Protein AF-G0PBF6-F1 (afdb_monomer)

Solvent-accessible surface area (backbone atoms only — not comparable to full-atom values): 33202 Å² total; per-residue (Å²): 138,83,75,81,73,72,68,68,75,73,66,78,78,71,84,80,64,86,77,74,73,79,77,75,92,76,68,86,73,71,48,62,44,61,48,25,32,75,70,69,70,41,63,55,65,67,62,48,52,53,54,48,34,70,69,41,54,90,62,67,43,71,69,31,54,55,38,47,74,75,32,61,35,62,57,67,53,64,67,42,90,92,41,87,61,39,53,36,15,66,39,56,59,31,34,56,43,24,43,21,18,48,70,45,54,62,88,73,41,62,61,55,65,92,46,17,40,62,44,40,39,51,34,35,58,10,40,18,57,45,58,64,45,44,28,59,70,27,78,76,66,94,32,70,88,43,54,14,64,61,29,48,75,64,70,61,42,86,38,60,29,46,61,75,26,35,55,74,58,45,62,79,90,41,56,62,59,55,36,45,53,52,34,54,53,47,34,52,49,40,23,54,46,14,74,78,48,51,34,65,62,41,47,63,45,54,64,72,38,75,61,87,68,68,91,40,59,58,46,63,51,60,58,42,81,80,65,78,66,74,75,69,42,57,42,98,81,36,60,38,80,44,69,61,68,42,89,80,36,54,62,61,50,51,52,50,50,48,50,44,51,50,51,50,51,51,52,52,50,52,52,54,52,50,52,51,51,53,51,52,50,51,53,52,53,52,53,56,57,63,71,66,64,81,84,77,86,76,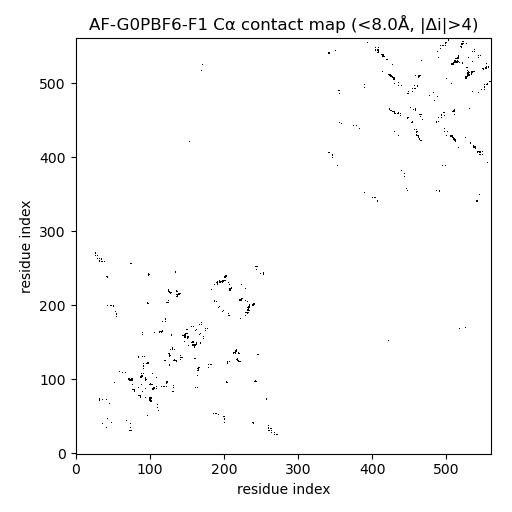91,80,86,87,80,91,81,85,85,82,91,81,91,84,81,86,81,83,88,81,79,89,79,88,79,90,75,90,77,85,75,86,76,78,84,74,81,76,74,72,77,70,85,58,53,69,69,60,49,51,52,53,58,72,60,47,73,79,66,51,68,64,60,51,46,64,62,51,74,74,54,86,87,64,81,59,64,66,56,50,30,54,49,53,53,51,52,46,51,51,40,50,51,51,60,68,67,51,56,72,65,61,52,50,53,32,45,60,53,42,68,40,79,82,36,57,50,95,69,88,76,84,86,69,72,90,50,56,75,29,70,55,53,57,68,63,40,52,51,46,54,58,60,48,58,77,59,90,60,60,53,38,38,72,50,47,32,48,53,37,28,55,57,18,74,41,64,69,63,54,66,73,71,64,50,63,92,72,66,48,92,82,80,54,82,63,62,48,48,56,47,33,42,44,52,50,51,48,63,66,42,62,65,68,34,95,61,94,49,30,14,21,48,22,70,56,26,74,66,42,56,67,66,52,80,59,76,55,40,63,40,58,31,71,72,18,54,67,24,30,37,78,86,39,33,65,45,33,49,52,40,34,48,47,32,40,45,57,44,54,66,72,116

Mean predicted aligned error: 17.01 Å

Foldseek 3Di:
DDDPPVVVPPPVVPPPDDDPDPQPPDDPLQALVNLCCVVVADPDQVLVLVLLCLLVVLLDDPLLSVLSVVWFHLAAFDADPVDQCQQAELQLRCFALQTGTGRDYLVSDSRDQLCRLLRVLQRAQFAAQQRRARALAAADDPRPVPFEPVCVLQVLPRHRGHVSSLCSLPRPPCSQVVSLVSLVVSLQSQQVSQVVPNRQADGQRNHFAQDDDPDHHHHHGDHPVPPPRDDGGHDPNHDHNGLDDRPPCPVVNVVSSVVSVVVSVVVVVVVSVVVVVVVVVVVVVVVVVVVPDDPDDDDDDDDDDDDDDDDDDDDDDDDDDDDDDPPDDPDDDPPPPPPALADPVLVVLLVQLFLLPVLVVLVVVQVVDPDDPRLVVLLVVSLVSNLVSLVCLLVPDVVSLVRLCVSQSDPVQFAPDDDSDWDSADKDWQDLVLLVVLSSVCSPDNCLLQLVNLQVLCCNLAVHGDDSVVSVDCVPVDPPPDDDLSSLLSRLSVLSSSLVSVAPDTAIEIEGLCLSSNALAPLDPPHYDYDPNNLVSGDSSSSSSRSSSSSNSSSNNRPVD

pLDDT: mean 75.5, std 18.82, range [31.27, 97.0]

Structure (mmCIF, N/CA/C/O backbone):
data_AF-G0PBF6-F1
#
_entry.id   AF-G0PBF6-F1
#
loop_
_atom_site.group_PDB
_atom_site.id
_atom_site.type_symbol
_atom_site.label_atom_id
_atom_site.label_alt_id
_atom_site.label_comp_id
_atom_site.label_asym_id
_atom_site.label_entity_id
_atom_site.label_seq_id
_atom_site.pdbx_PDB_ins_code
_atom_site.Cartn_x
_atom_site.Cartn_y
_atom_site.Cartn_z
_atom_site.occupancy
_atom_site.B_iso_or_equiv
_atom_site.auth_seq_id
_atom_site.auth_comp_id
_atom_site.auth_asym_id
_atom_site.auth_atom_id
_atom_site.pdbx_PDB_model_num
ATOM 1 N N . MET A 1 1 ? -41.186 45.401 20.211 1.00 37.28 1 MET A N 1
ATOM 2 C CA . MET A 1 1 ? -40.945 45.994 21.545 1.00 37.28 1 MET A CA 1
ATOM 3 C C . MET A 1 1 ? -41.400 44.988 22.593 1.00 37.28 1 MET A C 1
ATOM 5 O O . MET A 1 1 ? -42.587 44.706 22.655 1.00 37.28 1 MET A O 1
ATOM 9 N N . PHE A 1 2 ? -40.472 44.363 23.322 1.00 33.88 2 PHE A N 1
ATOM 10 C CA . PHE A 1 2 ? -40.780 43.302 24.291 1.00 33.88 2 PHE A CA 1
ATOM 11 C C . PHE A 1 2 ? -40.851 43.859 25.720 1.00 33.88 2 PHE A C 1
ATOM 13 O O . PHE A 1 2 ? -39.980 44.611 26.148 1.00 33.88 2 PHE A O 1
ATOM 20 N N . ASN A 1 3 ? -41.920 43.485 26.428 1.00 33.62 3 ASN A N 1
ATOM 21 C CA . ASN A 1 3 ? -42.313 43.959 27.755 1.00 33.62 3 ASN A CA 1
ATOM 22 C C . ASN A 1 3 ? -41.293 43.533 28.850 1.00 33.62 3 ASN A C 1
ATOM 24 O O . ASN A 1 3 ? -41.065 42.329 29.014 1.00 33.62 3 ASN A O 1
ATOM 28 N N . PRO A 1 4 ? -40.702 44.461 29.636 1.00 37.84 4 PRO A N 1
ATOM 29 C CA . PRO A 1 4 ? -39.661 44.145 30.624 1.00 37.84 4 PRO A CA 1
ATOM 30 C C . PRO A 1 4 ? -40.154 43.416 31.888 1.00 37.84 4 PRO A C 1
ATOM 32 O O . PRO A 1 4 ? -39.341 43.031 32.730 1.00 37.84 4 PRO A O 1
ATOM 35 N N . LEU A 1 5 ? -41.462 43.195 32.054 1.00 37.16 5 LEU A N 1
ATOM 36 C CA . LEU A 1 5 ? -42.021 42.623 33.288 1.00 37.16 5 LEU A CA 1
ATOM 37 C C . LEU A 1 5 ? -42.025 41.084 33.341 1.00 37.16 5 LEU A C 1
ATOM 39 O O . LEU A 1 5 ? -42.189 40.515 34.420 1.00 37.16 5 LEU A O 1
ATOM 43 N N . ALA A 1 6 ? -41.747 40.387 32.234 1.00 38.22 6 ALA A N 1
ATOM 44 C CA . ALA A 1 6 ? -41.684 38.918 32.215 1.00 38.22 6 ALA A CA 1
ATOM 45 C C . ALA A 1 6 ? -40.355 38.336 32.750 1.00 38.22 6 ALA A C 1
ATOM 47 O O . ALA A 1 6 ? -40.300 37.165 33.121 1.00 38.22 6 ALA A O 1
ATOM 48 N N . LYS A 1 7 ? -39.290 39.146 32.876 1.00 37.62 7 LYS A N 1
ATOM 49 C CA . LYS A 1 7 ? -37.986 38.701 33.416 1.00 37.62 7 LYS 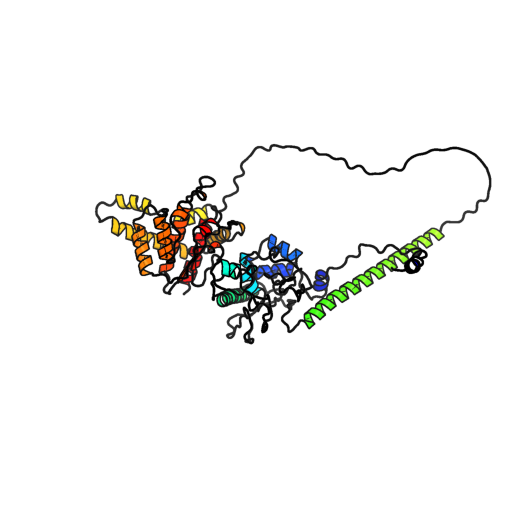A CA 1
ATOM 50 C C . LYS A 1 7 ? -37.931 38.619 34.947 1.00 37.62 7 LYS A C 1
ATOM 52 O O . LYS A 1 7 ? -37.032 37.982 35.487 1.00 37.62 7 LYS A O 1
ATOM 57 N N . LYS A 1 8 ? -38.896 39.206 35.666 1.00 35.38 8 LYS A N 1
ATOM 58 C CA . LYS A 1 8 ? -38.903 39.226 37.143 1.00 35.38 8 LYS A CA 1
ATOM 59 C C . LYS A 1 8 ? -39.587 38.025 37.808 1.00 35.38 8 LYS A C 1
ATOM 61 O O . LYS A 1 8 ? -39.501 37.899 39.023 1.00 35.38 8 LYS A O 1
ATOM 66 N N . ARG A 1 9 ? -40.199 37.101 37.053 1.00 34.19 9 ARG A N 1
ATOM 67 C CA . ARG A 1 9 ? -40.818 35.883 37.624 1.00 34.19 9 ARG A CA 1
ATOM 68 C C . ARG A 1 9 ? -39.949 34.619 37.601 1.00 34.19 9 ARG A C 1
ATOM 70 O O . ARG A 1 9 ? -40.358 33.628 38.192 1.00 34.19 9 ARG A O 1
ATOM 77 N N . PHE A 1 10 ? -38.741 34.658 37.034 1.00 33.84 10 PHE A N 1
ATOM 78 C CA . PHE A 1 10 ? -37.816 33.508 37.055 1.00 33.84 10 PHE A CA 1
ATOM 79 C C . PHE A 1 10 ? -36.598 33.659 37.981 1.00 33.84 10 PHE A C 1
ATOM 81 O O . PHE A 1 10 ? -35.859 32.700 38.158 1.00 33.84 10 PHE A O 1
ATOM 88 N N . ILE A 1 11 ? -36.415 34.814 38.632 1.00 36.12 11 ILE A N 1
ATOM 89 C CA . ILE A 1 11 ? -35.255 35.064 39.515 1.00 36.12 11 ILE A CA 1
ATOM 90 C C . ILE A 1 11 ? -35.599 34.882 41.012 1.00 36.12 11 ILE A C 1
ATOM 92 O O . ILE A 1 11 ? -34.710 34.808 41.849 1.00 36.12 11 ILE A O 1
ATOM 96 N N . VAL A 1 12 ? -36.875 34.694 41.375 1.00 32.66 12 VAL A N 1
ATOM 97 C CA . VAL A 1 12 ? -37.309 34.614 42.792 1.00 32.66 12 VAL A CA 1
ATOM 98 C C . VAL A 1 12 ? -37.513 33.169 43.296 1.00 32.66 12 VAL A C 1
ATOM 100 O O . VAL A 1 12 ? -37.948 32.958 44.419 1.00 32.66 12 VAL A O 1
ATOM 103 N N . LYS A 1 13 ? -37.150 32.140 42.514 1.00 36.41 13 LYS A N 1
ATOM 104 C CA . LYS A 1 13 ? -37.121 30.737 42.994 1.00 36.41 13 LYS A CA 1
ATOM 105 C C . LYS A 1 13 ? -35.715 30.161 43.218 1.00 36.41 13 LYS A C 1
ATOM 107 O O . LYS A 1 13 ? -35.603 28.983 43.531 1.00 36.41 13 LYS A O 1
ATOM 112 N N . ALA A 1 14 ? -34.657 30.968 43.104 1.00 39.09 14 ALA A N 1
ATOM 113 C CA . ALA A 1 14 ? -33.274 30.507 43.292 1.00 39.09 14 ALA A CA 1
ATOM 114 C C . ALA A 1 14 ? -32.622 30.957 44.616 1.00 39.09 14 ALA A C 1
ATOM 116 O O . ALA A 1 14 ? -31.535 30.495 44.937 1.00 39.09 14 ALA A O 1
ATOM 117 N N . THR A 1 15 ? -33.267 31.819 45.408 1.00 35.09 15 THR A N 1
ATOM 118 C CA . THR A 1 15 ? -32.680 32.402 46.633 1.00 35.09 15 THR A CA 1
ATOM 119 C C . THR A 1 15 ? -33.068 31.698 47.941 1.00 35.09 15 THR A C 1
ATOM 121 O O . THR A 1 15 ? -32.639 32.132 49.001 1.00 35.09 15 THR A O 1
ATOM 124 N N . TYR A 1 16 ? -33.824 30.594 47.884 1.00 36.56 16 TYR A N 1
ATOM 125 C CA . TYR A 1 16 ? -34.227 29.795 49.058 1.00 36.56 16 TYR A CA 1
ATOM 126 C C . TYR A 1 16 ? -33.958 28.288 48.888 1.00 36.56 16 TYR A C 1
ATOM 128 O O . TYR A 1 16 ? -34.731 27.448 49.337 1.00 36.56 16 TYR A O 1
ATOM 136 N N . ALA A 1 17 ? -32.845 27.927 48.248 1.00 38.25 17 ALA A N 1
ATOM 137 C CA . ALA A 1 17 ? -32.273 26.590 48.394 1.00 38.25 17 ALA A CA 1
ATOM 138 C C . ALA A 1 17 ? -30.999 26.699 49.249 1.00 38.25 17 ALA A C 1
ATOM 140 O O . ALA A 1 17 ? -29.913 26.839 48.684 1.00 38.25 17 ALA A O 1
ATOM 141 N N . PRO A 1 18 ? -31.095 26.700 50.593 1.00 39.84 18 PRO A N 1
ATOM 142 C CA . PRO A 1 18 ? -29.910 26.522 51.415 1.00 39.84 18 PRO A CA 1
ATOM 143 C C . PRO A 1 18 ? -29.364 25.118 51.118 1.00 39.84 18 PRO A C 1
ATOM 145 O O . PRO A 1 18 ? -30.080 24.129 51.248 1.00 39.84 18 PRO A O 1
ATOM 148 N N . ASN A 1 19 ? -28.109 25.054 50.674 1.00 41.62 19 ASN A N 1
ATOM 149 C CA . ASN A 1 19 ? -27.326 23.833 50.461 1.00 41.62 19 ASN A CA 1
ATOM 150 C C . ASN A 1 19 ? -27.762 22.936 49.286 1.00 41.62 19 ASN A C 1
ATOM 152 O O . ASN A 1 19 ? -28.081 21.763 49.469 1.00 41.62 19 ASN A O 1
ATOM 156 N N . ARG A 1 20 ? -27.650 23.414 48.037 1.00 42.66 20 ARG A N 1
ATOM 157 C CA . ARG A 1 20 ? -27.222 22.475 46.984 1.00 42.66 20 ARG A CA 1
ATOM 158 C C . ARG A 1 20 ? -25.741 22.214 47.212 1.00 42.66 20 ARG A C 1
ATOM 160 O O . ARG A 1 20 ? -24.925 23.091 46.942 1.00 42.66 20 ARG A O 1
ATOM 167 N N . ALA A 1 21 ? -25.420 21.042 47.753 1.00 47.28 21 ALA A N 1
ATOM 168 C CA . ALA A 1 21 ? -24.048 20.561 47.774 1.00 47.28 21 ALA A CA 1
ATOM 169 C C . ALA A 1 21 ? -23.462 20.679 46.351 1.00 47.28 21 ALA A C 1
ATOM 171 O O . ALA A 1 21 ? -24.171 20.353 45.389 1.00 47.28 21 ALA A O 1
ATOM 172 N N . PRO A 1 22 ? -22.230 21.192 46.188 1.00 47.81 22 PRO A N 1
ATOM 173 C CA . PRO A 1 22 ? -21.577 21.218 44.888 1.00 47.81 22 PRO A CA 1
ATOM 174 C C . PRO A 1 22 ? -21.545 19.790 44.339 1.00 47.81 22 PRO A C 1
ATOM 176 O O . PRO A 1 22 ? -21.109 18.868 45.027 1.00 47.81 22 PRO A O 1
ATOM 179 N N . ILE A 1 23 ? -22.063 19.602 43.124 1.00 49.75 23 ILE A N 1
ATOM 180 C CA . ILE A 1 23 ? -21.938 18.327 42.415 1.00 49.75 23 ILE A CA 1
ATOM 181 C C . ILE A 1 23 ? -20.432 18.116 42.205 1.00 49.75 23 ILE A C 1
ATOM 183 O O . ILE A 1 23 ? -19.801 19.003 41.626 1.00 49.75 23 ILE A O 1
ATOM 187 N N . PRO A 1 24 ? -19.831 17.014 42.683 1.00 47.81 24 PRO A N 1
ATOM 188 C CA . PRO A 1 24 ? -18.411 16.767 42.475 1.00 47.81 24 PRO A CA 1
ATOM 189 C C . PRO A 1 24 ? -18.113 16.689 40.972 1.00 47.81 24 PRO A C 1
ATOM 191 O O . PRO A 1 24 ? -18.690 15.865 40.268 1.00 47.81 24 PRO A O 1
ATOM 194 N N . GLU A 1 25 ? -17.205 17.532 40.471 1.00 54.00 25 GLU A N 1
ATOM 195 C CA . GLU A 1 25 ? -16.851 17.606 39.039 1.00 54.00 25 GLU A CA 1
ATOM 196 C C . GLU A 1 25 ? -16.085 16.370 38.519 1.00 54.00 25 GLU A C 1
ATOM 198 O O . GLU A 1 25 ? -15.857 16.251 37.320 1.00 54.00 25 GLU A O 1
ATOM 203 N N . ASN A 1 26 ? -15.728 15.417 39.389 1.00 51.97 26 ASN A N 1
ATOM 204 C CA . ASN A 1 26 ? -14.817 14.310 39.081 1.00 51.97 26 ASN A CA 1
ATOM 205 C C . ASN A 1 26 ? -15.428 12.928 39.365 1.00 51.97 26 ASN A C 1
ATOM 207 O O . ASN A 1 26 ? -14.874 12.135 40.127 1.00 51.97 26 ASN A O 1
ATOM 211 N N . LEU A 1 27 ? -16.570 12.613 38.754 1.00 54.56 27 LEU A N 1
ATOM 212 C CA . LEU A 1 27 ? -16.936 11.207 38.563 1.00 54.56 27 LEU A CA 1
ATOM 213 C C . LEU A 1 27 ? -16.089 10.649 37.407 1.00 54.56 27 LEU A C 1
ATOM 215 O O . LEU A 1 27 ? -16.041 11.290 36.356 1.00 54.56 27 LEU A O 1
ATOM 219 N N . PRO A 1 28 ? -15.418 9.490 37.550 1.00 55.72 28 PRO A N 1
ATOM 220 C CA . PRO A 1 28 ? -14.755 8.849 36.423 1.00 55.72 28 PRO A CA 1
ATOM 221 C C . PRO A 1 28 ? -15.828 8.419 35.418 1.00 55.72 28 PRO A C 1
ATOM 223 O O . PRO A 1 28 ? -16.494 7.398 35.586 1.00 55.72 28 PRO A O 1
ATOM 226 N N . ILE A 1 29 ? -16.044 9.241 34.392 1.00 65.00 29 ILE A N 1
ATOM 227 C CA . ILE A 1 29 ? -16.917 8.901 33.273 1.00 65.00 29 ILE A CA 1
ATOM 228 C C . ILE A 1 29 ? -16.178 7.823 32.485 1.00 65.00 29 ILE A C 1
ATOM 230 O O . ILE A 1 29 ? -15.225 8.130 31.769 1.00 65.00 29 ILE A O 1
ATOM 234 N N . LEU A 1 30 ? -16.603 6.566 32.644 1.00 72.06 30 LEU A N 1
ATOM 235 C CA . LEU A 1 30 ? -16.128 5.470 31.801 1.00 72.06 30 LEU A CA 1
ATOM 236 C C . LEU A 1 30 ? -16.321 5.869 30.340 1.00 72.06 30 LEU A C 1
ATOM 238 O O . LEU A 1 30 ? -17.414 6.272 29.923 1.00 72.06 30 LEU A O 1
ATOM 242 N N . THR A 1 31 ? -15.251 5.780 29.563 1.00 87.94 31 THR A N 1
ATOM 243 C CA . THR A 1 31 ? -15.318 6.092 28.142 1.00 87.94 31 THR A CA 1
ATOM 244 C C . THR A 1 31 ? -16.175 5.042 27.423 1.00 87.94 31 THR A C 1
ATOM 246 O O . THR A 1 31 ? -16.251 3.886 27.852 1.00 87.94 31 THR A O 1
ATOM 249 N N . PRO A 1 32 ? -16.810 5.390 26.287 1.00 89.88 32 PRO A N 1
ATOM 250 C CA . PRO A 1 32 ? -17.573 4.421 25.501 1.00 89.88 32 PRO A CA 1
ATOM 251 C C . PRO A 1 32 ? -16.789 3.167 25.110 1.00 89.88 32 PRO A C 1
ATOM 253 O O . PRO A 1 32 ? -17.377 2.093 25.007 1.00 89.88 32 PRO A O 1
ATOM 256 N N . VAL A 1 33 ? -15.474 3.295 24.915 1.00 90.94 33 VAL A N 1
ATOM 257 C CA . VAL A 1 33 ? -14.588 2.178 24.573 1.00 90.94 33 VAL A CA 1
ATOM 258 C C . VAL A 1 33 ? -14.428 1.227 25.750 1.00 90.94 33 VAL A C 1
ATOM 260 O O . VAL A 1 33 ? -14.698 0.043 25.585 1.00 90.94 33 VAL A O 1
ATOM 263 N N . GLU A 1 34 ? -14.062 1.734 26.929 1.00 90.62 34 GLU A N 1
ATOM 264 C CA . GLU A 1 34 ? -13.907 0.917 28.143 1.00 90.62 34 GLU A CA 1
ATOM 265 C C . GLU A 1 34 ? -15.198 0.156 28.457 1.00 90.62 34 GLU A C 1
ATOM 267 O O . GLU A 1 34 ? -15.171 -1.051 28.687 1.00 90.62 34 GLU A O 1
ATOM 272 N N . MET A 1 35 ? -16.345 0.835 28.351 1.00 90.75 35 MET A N 1
ATOM 273 C CA . MET A 1 35 ? -17.646 0.199 28.549 1.00 90.75 35 MET A CA 1
ATOM 274 C C . MET A 1 35 ? -17.921 -0.906 27.521 1.00 90.75 35 MET A C 1
ATOM 276 O O . MET A 1 35 ? -18.446 -1.968 27.851 1.00 90.75 35 MET A O 1
ATOM 280 N N . ALA A 1 36 ? -17.600 -0.671 26.250 1.00 89.81 36 ALA A N 1
ATOM 281 C CA . ALA A 1 36 ? -17.835 -1.656 25.204 1.00 89.81 36 ALA A CA 1
ATOM 282 C C . ALA A 1 36 ? -16.930 -2.891 25.349 1.00 89.81 36 ALA A C 1
ATOM 284 O O . ALA A 1 36 ? -17.379 -3.996 25.039 1.00 89.81 36 ALA A O 1
ATOM 285 N N . VAL A 1 37 ? -15.699 -2.720 25.839 1.00 90.25 37 VAL A N 1
ATOM 286 C CA . VAL A 1 37 ? -14.796 -3.829 26.181 1.00 90.25 37 VAL A CA 1
ATOM 287 C C . VAL A 1 37 ? -15.357 -4.631 27.354 1.00 90.25 37 VAL A C 1
ATOM 289 O O . VAL A 1 37 ? -15.513 -5.844 27.244 1.00 90.25 37 VAL A O 1
ATOM 292 N N . GLU A 1 38 ? -15.778 -3.961 28.429 1.00 89.31 38 GLU A N 1
ATOM 293 C CA . GLU A 1 38 ? -16.347 -4.621 29.612 1.00 89.31 38 GLU A CA 1
ATOM 294 C C . GLU A 1 38 ? -17.628 -5.413 29.295 1.00 89.31 38 GLU A C 1
ATOM 296 O O . GLU A 1 38 ? -17.866 -6.493 29.833 1.00 89.31 38 GLU A O 1
ATOM 301 N N . LEU A 1 39 ? -18.449 -4.911 28.368 1.00 87.88 39 LEU A N 1
ATOM 302 C CA . LEU A 1 39 ? -19.652 -5.596 27.891 1.00 87.88 39 LEU A CA 1
ATOM 303 C C . LEU A 1 39 ? -19.366 -6.753 26.912 1.00 87.88 39 LEU A C 1
ATOM 305 O O . LEU A 1 39 ? -20.321 -7.375 26.433 1.00 87.88 39 LEU A O 1
ATOM 309 N N . GLY A 1 40 ? -18.099 -7.016 26.570 1.00 85.88 40 GLY A N 1
ATOM 310 C CA . GLY A 1 40 ? -17.697 -8.019 25.578 1.00 85.88 40 GLY A CA 1
ATOM 311 C C . GLY A 1 40 ? -18.136 -7.677 24.149 1.00 85.88 40 GLY A C 1
ATOM 312 O O . GLY A 1 40 ? -18.320 -8.564 23.316 1.00 85.88 40 GLY A O 1
ATOM 313 N N . LEU A 1 41 ? -18.381 -6.394 23.862 1.00 84.31 41 LEU A N 1
ATOM 314 C CA . LEU A 1 41 ? -18.789 -5.906 22.539 1.00 84.31 41 LEU A CA 1
ATOM 315 C C . LEU A 1 41 ? -17.575 -5.567 21.667 1.00 84.31 41 LEU A C 1
ATOM 317 O O . LEU A 1 41 ? -17.639 -5.695 20.441 1.00 84.31 41 LEU A O 1
ATOM 321 N N . LEU A 1 42 ? -16.482 -5.144 22.303 1.00 87.56 42 LEU A N 1
ATOM 322 C CA . LEU A 1 42 ? -15.181 -4.909 21.690 1.00 87.56 42 LEU A CA 1
ATOM 323 C C . LEU A 1 42 ? -14.112 -5.790 22.353 1.00 87.56 42 LEU A C 1
ATOM 325 O O . LEU A 1 42 ? -14.207 -6.055 23.547 1.00 87.56 42 LEU A O 1
ATOM 329 N N . PRO A 1 43 ? -13.084 -6.225 21.609 1.00 90.88 43 PRO A N 1
ATOM 330 C CA . PRO A 1 43 ? -11.891 -6.816 22.194 1.00 90.88 43 PRO A CA 1
ATOM 331 C C . PRO A 1 43 ? -11.093 -5.772 22.977 1.00 90.88 43 PRO A C 1
ATOM 333 O O . PRO A 1 43 ? -11.171 -4.574 22.695 1.00 90.88 43 PRO A O 1
ATOM 336 N N . GLU A 1 44 ? -10.236 -6.256 23.873 1.00 92.50 44 GLU A N 1
ATOM 337 C CA . GLU A 1 44 ? -9.176 -5.453 24.481 1.00 92.50 44 GLU A CA 1
ATOM 338 C C . GLU A 1 44 ? -8.350 -4.720 23.416 1.00 92.50 44 GLU A C 1
ATOM 340 O O . GLU A 1 44 ? -7.949 -5.309 22.405 1.00 92.50 44 GLU A O 1
ATOM 345 N N . ILE A 1 45 ? -8.079 -3.431 23.645 1.00 92.69 45 ILE A N 1
ATOM 346 C CA . ILE A 1 45 ? -7.509 -2.537 22.624 1.00 92.69 45 ILE A CA 1
ATOM 347 C C . ILE A 1 45 ? -6.130 -3.021 22.174 1.00 92.69 45 ILE A C 1
ATOM 349 O O . ILE A 1 45 ? -5.879 -3.114 20.974 1.00 92.69 45 ILE A O 1
ATOM 353 N N . GLU A 1 46 ? -5.243 -3.364 23.110 1.00 95.00 46 GLU A N 1
ATOM 354 C CA . GLU A 1 46 ? -3.895 -3.829 22.760 1.00 95.00 46 GLU A CA 1
ATOM 355 C C . GLU A 1 46 ? -3.941 -5.171 22.021 1.00 95.00 46 GLU A C 1
ATOM 357 O O . GLU A 1 46 ? -3.261 -5.334 21.007 1.00 95.00 46 GLU A O 1
ATOM 362 N N . THR A 1 47 ? -4.827 -6.085 22.433 1.00 94.75 47 THR A N 1
ATOM 363 C CA . THR A 1 47 ? -5.057 -7.351 21.719 1.00 94.75 47 THR A CA 1
ATOM 364 C C . THR A 1 47 ? -5.518 -7.089 20.287 1.00 94.75 47 THR A C 1
ATOM 366 O O . THR A 1 47 ? -4.988 -7.673 19.344 1.00 94.75 47 THR A O 1
ATOM 369 N N . TYR A 1 48 ? -6.462 -6.169 20.093 1.00 94.50 48 TYR A N 1
ATOM 370 C CA . TYR A 1 48 ? -6.917 -5.766 18.767 1.00 94.50 48 TYR A CA 1
ATOM 371 C C . TYR A 1 48 ? -5.790 -5.155 17.921 1.00 94.50 48 TYR A C 1
ATOM 373 O O . TYR A 1 48 ? -5.632 -5.524 16.757 1.00 94.50 48 TYR A O 1
ATOM 381 N N . ILE A 1 49 ? -4.981 -4.259 18.488 1.00 95.88 49 ILE A N 1
ATOM 382 C CA . ILE A 1 49 ? -3.857 -3.627 17.784 1.00 95.88 49 ILE A CA 1
ATOM 383 C C . ILE A 1 49 ? -2.820 -4.676 17.352 1.00 95.88 49 ILE A C 1
ATOM 385 O O . ILE A 1 49 ? -2.350 -4.650 16.213 1.00 95.88 49 ILE A O 1
ATOM 389 N N . GLU A 1 50 ? -2.487 -5.631 18.221 1.00 96.19 50 GLU A N 1
ATOM 390 C CA . GLU A 1 50 ? -1.596 -6.749 17.888 1.00 96.19 50 GLU A CA 1
ATOM 391 C C . GLU A 1 50 ? -2.150 -7.610 16.745 1.00 96.19 50 GLU A C 1
ATOM 393 O O . GLU A 1 50 ? -1.421 -7.972 15.819 1.00 96.19 50 GLU A O 1
ATOM 398 N N . GLU A 1 51 ? -3.445 -7.919 16.774 1.00 95.31 51 GLU A N 1
ATOM 399 C CA . GLU A 1 51 ? -4.132 -8.701 15.741 1.00 95.31 51 GLU A CA 1
ATOM 400 C C . GLU A 1 51 ? -4.191 -7.950 14.395 1.00 95.31 51 GLU A C 1
ATOM 402 O O . GLU A 1 51 ? -4.024 -8.564 13.333 1.00 95.31 51 GLU A O 1
ATOM 407 N N . VAL A 1 52 ? -4.346 -6.619 14.421 1.00 95.00 52 VAL A N 1
ATOM 408 C CA . VAL A 1 52 ? -4.256 -5.747 13.237 1.00 95.00 52 VAL A CA 1
ATOM 409 C C . VAL A 1 52 ? -2.868 -5.809 12.612 1.00 95.00 52 VAL A C 1
ATOM 411 O O . VAL A 1 52 ? -2.767 -6.056 11.411 1.00 95.00 52 VAL A O 1
ATOM 414 N N . PHE A 1 53 ? -1.797 -5.623 13.387 1.00 95.88 53 PHE A N 1
ATOM 415 C CA . PHE A 1 53 ? -0.435 -5.644 12.837 1.00 95.88 53 PHE A CA 1
ATOM 416 C C . PHE A 1 53 ? 0.024 -7.050 12.450 1.00 95.88 53 PHE A C 1
ATOM 418 O O . PHE A 1 53 ? 0.728 -7.210 11.456 1.00 95.88 53 PHE A O 1
ATOM 425 N N . THR A 1 54 ? -0.491 -8.088 13.114 1.00 95.12 54 THR A N 1
ATOM 426 C CA . THR A 1 54 ? -0.312 -9.477 12.665 1.00 95.12 54 THR A CA 1
ATOM 427 C C . THR A 1 54 ? -0.863 -9.665 11.247 1.00 95.12 54 THR A C 1
ATOM 429 O O . THR A 1 54 ? -0.247 -10.332 10.417 1.00 95.12 54 THR A O 1
ATOM 432 N N . ARG A 1 55 ? -2.009 -9.053 10.924 1.00 92.50 55 ARG A N 1
ATOM 433 C CA . ARG A 1 55 ? -2.642 -9.137 9.596 1.00 92.50 55 ARG A CA 1
ATOM 434 C C . ARG A 1 55 ? -2.010 -8.194 8.583 1.00 92.50 55 ARG A C 1
ATOM 436 O O . ARG A 1 55 ? -1.771 -8.599 7.444 1.00 92.50 55 ARG A O 1
ATOM 443 N N . ALA A 1 56 ? -1.705 -6.974 8.990 1.00 93.69 56 ALA A N 1
ATOM 444 C CA . ALA A 1 56 ? -1.186 -5.915 8.141 1.00 93.69 56 ALA A CA 1
ATOM 445 C C . ALA A 1 56 ? 0.171 -5.406 8.662 1.00 93.69 56 ALA A C 1
ATOM 447 O O . ALA A 1 56 ? 0.275 -4.240 9.043 1.00 93.69 56 ALA A O 1
ATOM 448 N N . PRO A 1 57 ? 1.234 -6.237 8.636 1.00 91.06 57 PRO A N 1
ATOM 449 C CA . PRO A 1 57 ? 2.541 -5.860 9.187 1.00 91.06 57 PRO A CA 1
ATOM 450 C C . PRO A 1 57 ? 3.177 -4.693 8.432 1.00 91.06 57 PRO A C 1
ATOM 452 O O . PRO A 1 57 ? 4.001 -3.968 8.966 1.00 91.06 57 PRO A O 1
ATOM 455 N N . TYR A 1 58 ? 2.754 -4.457 7.190 1.00 85.06 58 TYR A N 1
ATOM 456 C CA . TYR A 1 58 ? 3.194 -3.302 6.419 1.00 85.06 58 TYR A CA 1
ATOM 457 C C . TYR A 1 58 ? 2.773 -1.965 7.056 1.00 85.06 58 TYR A C 1
ATOM 459 O O . TYR A 1 58 ? 3.380 -0.946 6.764 1.00 85.06 58 TYR A O 1
ATOM 467 N N . LEU A 1 59 ? 1.757 -1.949 7.926 1.00 90.62 59 LEU A N 1
ATOM 468 C CA . LEU A 1 59 ? 1.348 -0.759 8.678 1.00 90.62 59 LEU A CA 1
ATOM 469 C C . LEU A 1 59 ? 2.134 -0.571 9.979 1.00 90.62 59 LEU A C 1
ATOM 471 O O . LEU A 1 59 ? 1.948 0.449 10.638 1.00 90.62 59 LEU A O 1
ATOM 475 N N . GLU A 1 60 ? 2.946 -1.545 10.389 1.00 91.81 60 GLU A N 1
ATOM 476 C CA . GLU A 1 60 ? 3.568 -1.537 11.706 1.00 91.81 60 GLU A CA 1
ATOM 477 C C . GLU A 1 60 ? 4.674 -0.481 11.793 1.00 91.81 60 GLU A C 1
ATOM 479 O O . GLU A 1 60 ? 5.727 -0.578 11.168 1.00 91.81 60 GLU A O 1
ATOM 484 N N . ASN A 1 61 ? 4.392 0.564 12.566 1.00 88.19 61 ASN A N 1
ATOM 485 C CA . ASN A 1 61 ? 5.339 1.570 13.026 1.00 88.19 61 ASN A CA 1
ATOM 486 C C . ASN A 1 61 ? 4.763 2.258 14.273 1.00 88.19 61 ASN A C 1
ATOM 488 O O . ASN A 1 61 ? 3.547 2.235 14.501 1.00 88.19 61 ASN A O 1
ATOM 492 N N . ASP A 1 62 ? 5.631 2.899 15.054 1.00 89.81 62 ASP A N 1
ATOM 493 C CA . ASP A 1 62 ? 5.256 3.523 16.328 1.00 89.81 62 ASP A CA 1
ATOM 494 C C . ASP A 1 62 ? 4.176 4.593 16.159 1.00 89.81 62 ASP A C 1
ATOM 496 O O . ASP A 1 62 ? 3.223 4.646 16.935 1.00 89.81 62 ASP A O 1
ATOM 500 N N . GLN A 1 63 ? 4.259 5.391 15.090 1.00 88.75 63 GLN A N 1
ATOM 501 C CA . GLN A 1 63 ? 3.280 6.436 14.799 1.00 88.75 63 GLN A CA 1
ATOM 502 C C . GLN A 1 63 ? 1.879 5.857 14.561 1.00 88.75 63 GLN A C 1
ATOM 504 O O . GLN A 1 63 ? 0.896 6.372 15.086 1.00 88.75 63 GLN A O 1
ATOM 509 N N . THR A 1 64 ? 1.773 4.778 13.787 1.00 92.50 64 THR A N 1
ATOM 510 C CA . THR A 1 64 ? 0.497 4.136 13.443 1.00 92.50 64 THR A CA 1
ATOM 511 C C . THR A 1 64 ? -0.097 3.422 14.651 1.00 92.50 64 THR A C 1
ATOM 513 O O . THR A 1 64 ? -1.305 3.489 14.884 1.00 92.50 64 THR A O 1
ATOM 516 N N . ARG A 1 65 ? 0.755 2.774 15.451 1.00 94.56 65 ARG A N 1
ATOM 517 C CA . ARG A 1 65 ? 0.365 2.109 16.697 1.00 94.56 65 ARG A CA 1
ATOM 518 C C . ARG A 1 65 ? -0.188 3.113 17.705 1.00 94.56 65 ARG A C 1
ATOM 520 O O . ARG A 1 65 ? -1.287 2.926 18.220 1.00 94.56 65 ARG A O 1
ATOM 527 N N . GLU A 1 66 ? 0.534 4.204 17.927 1.00 94.38 66 GLU A N 1
ATOM 528 C CA . GLU A 1 66 ? 0.106 5.279 18.818 1.00 94.38 66 GLU A CA 1
ATOM 529 C C . GLU A 1 66 ? -1.161 5.976 18.309 1.00 94.38 66 GLU A C 1
ATOM 531 O O . GLU A 1 66 ? -2.061 6.310 19.083 1.00 94.38 66 GLU A O 1
ATOM 536 N N . TRP A 1 67 ? -1.271 6.148 16.990 1.00 95.81 67 TRP A N 1
ATOM 537 C CA . TRP A 1 67 ? -2.473 6.693 16.379 1.00 95.81 67 TRP A CA 1
ATOM 538 C C . TRP A 1 67 ? -3.692 5.807 16.657 1.00 95.81 67 TRP A C 1
ATOM 540 O O . TRP A 1 67 ? -4.719 6.335 17.082 1.00 95.81 67 TRP A O 1
ATOM 550 N N . LEU A 1 68 ? -3.582 4.483 16.486 1.00 95.62 68 LEU A N 1
ATOM 551 C CA . LEU A 1 68 ? -4.677 3.548 16.767 1.00 95.62 68 LEU A CA 1
ATOM 552 C C . LEU A 1 68 ? -5.151 3.652 18.218 1.00 95.62 68 LEU A C 1
ATOM 554 O O . LEU A 1 68 ? -6.347 3.829 18.439 1.00 95.62 68 LEU A O 1
ATOM 558 N N . ARG A 1 69 ? -4.235 3.638 19.195 1.00 94.56 69 ARG A N 1
ATOM 559 C CA . ARG A 1 69 ? -4.586 3.768 20.624 1.00 94.56 69 ARG A CA 1
ATOM 560 C C . ARG A 1 69 ? -5.418 5.012 20.915 1.00 94.56 69 ARG A C 1
ATOM 562 O O . ARG A 1 69 ? -6.385 4.956 21.666 1.00 94.56 69 ARG A O 1
ATOM 569 N N . LYS A 1 70 ? -5.067 6.136 20.287 1.00 94.06 70 LYS A N 1
ATOM 570 C CA . LYS A 1 70 ? -5.746 7.427 20.481 1.00 94.06 70 LYS A CA 1
ATOM 571 C C . LYS A 1 70 ? -7.078 7.553 19.742 1.00 94.06 70 LYS A C 1
ATOM 573 O O . LYS A 1 70 ? -7.893 8.401 20.115 1.00 94.06 70 LYS A O 1
ATOM 578 N N . HIS A 1 71 ? -7.279 6.774 18.681 1.00 94.44 71 HIS A N 1
ATOM 579 C CA . HIS A 1 71 ? -8.386 6.968 17.743 1.00 94.44 71 HIS A CA 1
ATOM 580 C C . HIS A 1 71 ? -9.406 5.835 17.719 1.00 94.44 71 HIS A C 1
ATOM 582 O O . HIS A 1 71 ? -10.446 6.023 17.090 1.00 94.44 71 HIS A O 1
ATOM 588 N N . VAL A 1 72 ? -9.166 4.710 1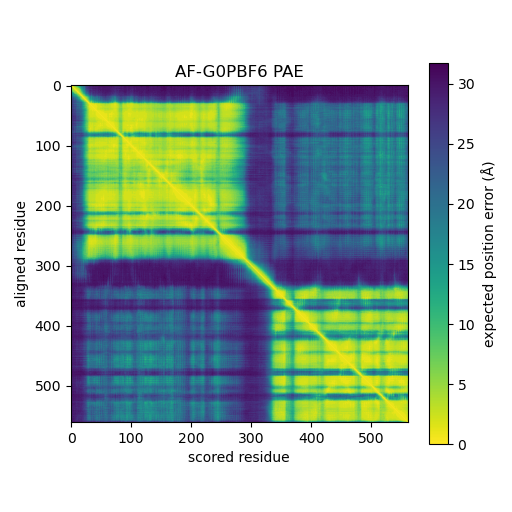8.396 1.00 92.69 72 VAL A N 1
ATOM 589 C CA . VAL A 1 72 ? -10.203 3.691 18.611 1.00 92.69 72 VAL A CA 1
ATOM 590 C C . VAL A 1 72 ? -11.400 4.308 19.336 1.00 92.69 72 VAL A C 1
ATOM 592 O O . VAL A 1 72 ? -11.257 5.124 20.249 1.00 92.69 72 VAL A O 1
ATOM 595 N N . ASP A 1 73 ? -12.593 3.936 18.884 1.00 91.44 73 ASP A N 1
ATOM 596 C CA . ASP A 1 73 ? -13.864 4.356 19.458 1.00 91.44 73 ASP A CA 1
ATOM 597 C C . ASP A 1 73 ? -14.841 3.171 19.502 1.00 91.44 73 ASP A C 1
ATOM 599 O O . ASP A 1 73 ? -14.656 2.159 18.825 1.00 91.44 73 ASP A O 1
ATOM 603 N N . ALA A 1 74 ? -15.907 3.304 20.284 1.00 88.50 74 ALA A N 1
ATOM 604 C CA . ALA A 1 74 ? -17.019 2.361 20.301 1.00 88.50 74 ALA A CA 1
ATOM 605 C C . ALA A 1 74 ? -18.186 2.808 19.413 1.00 88.50 74 ALA A C 1
ATOM 607 O O . ALA A 1 74 ? -19.059 2.005 19.079 1.00 88.50 74 ALA A O 1
ATOM 608 N N . ILE A 1 75 ? -18.204 4.083 19.013 1.00 86.56 75 ILE A N 1
ATOM 609 C CA . ILE A 1 75 ? -19.294 4.681 18.243 1.00 86.56 75 ILE A CA 1
ATOM 610 C C . ILE A 1 75 ? -18.781 5.077 16.860 1.00 86.56 75 ILE A C 1
ATOM 612 O O . ILE A 1 75 ? -17.811 5.817 16.717 1.00 86.56 75 ILE A O 1
ATOM 616 N N . MET A 1 76 ? -19.459 4.609 15.810 1.00 83.62 76 MET A N 1
ATOM 617 C CA . MET A 1 76 ? -19.112 4.989 14.440 1.00 83.62 76 MET A CA 1
ATOM 618 C C . MET A 1 76 ? -19.492 6.455 14.168 1.00 83.62 76 MET A C 1
ATOM 620 O O . MET A 1 76 ? -20.653 6.830 14.370 1.00 83.62 76 MET A O 1
ATOM 624 N N . PRO A 1 77 ? -18.584 7.279 13.606 1.00 83.56 77 PRO A N 1
ATOM 625 C CA . PRO A 1 77 ? -18.930 8.620 13.153 1.00 83.56 77 PRO A CA 1
ATOM 626 C C . PRO A 1 77 ? -20.065 8.599 12.127 1.00 83.56 77 PRO A C 1
ATOM 628 O O . PRO A 1 77 ? -20.086 7.781 11.202 1.00 83.56 77 PRO A O 1
ATOM 631 N N . ARG A 1 78 ? -21.017 9.526 12.270 1.00 76.56 78 ARG A N 1
ATOM 632 C CA . ARG A 1 78 ? -22.142 9.660 11.338 1.00 76.56 78 ARG A CA 1
ATOM 633 C C . ARG A 1 78 ? -21.707 10.438 10.100 1.00 76.56 78 ARG A C 1
ATOM 635 O O . ARG A 1 78 ? -21.103 11.501 10.210 1.00 76.56 78 ARG A O 1
ATOM 642 N N . SER A 1 79 ? -22.077 9.948 8.918 1.00 67.00 79 SER A N 1
ATOM 643 C CA . SER A 1 79 ? -21.972 10.742 7.692 1.00 67.00 79 SER A CA 1
ATOM 644 C C . SER A 1 79 ? -22.973 11.895 7.732 1.00 67.00 79 SER A C 1
ATOM 646 O O . SER A 1 79 ? -24.156 11.671 8.005 1.00 67.00 79 SER A O 1
ATOM 648 N N . VAL A 1 80 ? -22.546 13.110 7.398 1.00 64.81 80 VAL A N 1
ATOM 649 C CA . VAL A 1 80 ? -23.470 14.245 7.279 1.00 64.81 80 VAL A CA 1
ATOM 650 C C . VAL A 1 80 ? -24.222 14.131 5.950 1.00 64.81 80 VAL A C 1
ATOM 652 O O . VAL A 1 80 ? -23.635 14.275 4.882 1.00 64.81 80 VAL A O 1
ATOM 655 N N . ALA A 1 81 ? -25.536 13.889 5.998 1.00 47.88 81 ALA A N 1
ATOM 656 C CA . ALA A 1 81 ? -26.355 13.619 4.807 1.00 47.88 81 ALA A CA 1
ATOM 657 C C . ALA A 1 81 ? -26.293 14.722 3.728 1.00 47.88 81 ALA A C 1
ATOM 659 O O . ALA A 1 81 ? -26.416 14.432 2.543 1.00 47.88 81 ALA A O 1
ATOM 660 N N . LYS A 1 82 ? -26.076 15.983 4.130 1.00 49.38 82 LYS A N 1
ATOM 661 C CA . LYS A 1 82 ? -25.996 17.147 3.225 1.00 49.38 82 LYS A CA 1
ATOM 662 C C . LYS A 1 82 ? -24.589 17.435 2.685 1.00 49.38 82 LYS A C 1
ATOM 664 O O . LYS A 1 82 ? -24.437 18.307 1.839 1.00 49.38 82 LYS A O 1
ATOM 669 N N . GLN A 1 83 ? -23.563 16.736 3.168 1.00 53.62 83 GLN A N 1
ATOM 670 C CA . GLN A 1 83 ? -22.179 16.900 2.728 1.00 53.62 83 GLN A CA 1
ATOM 671 C C . GLN A 1 83 ? -21.560 15.520 2.545 1.00 53.62 83 GLN A C 1
ATOM 673 O O . GLN A 1 83 ? -21.038 14.897 3.469 1.00 53.62 83 GLN A O 1
ATOM 678 N N . GLN A 1 84 ? -21.668 15.019 1.323 1.00 46.50 84 GLN A N 1
ATOM 679 C CA . GLN A 1 84 ? -21.295 13.657 0.997 1.00 46.50 84 GLN A CA 1
ATOM 680 C C . GLN A 1 84 ? -19.828 13.373 1.362 1.00 46.50 84 GLN A C 1
ATOM 682 O O . GLN A 1 84 ? -18.900 14.004 0.862 1.00 46.50 84 GLN A O 1
ATOM 687 N N . GLY A 1 85 ? -19.615 12.411 2.261 1.00 51.97 85 GLY A N 1
ATOM 688 C CA . GLY A 1 85 ? -18.282 12.027 2.720 1.00 51.97 85 GLY A CA 1
ATOM 689 C C . GLY A 1 85 ? -17.634 12.975 3.736 1.00 51.97 85 GLY A C 1
ATOM 690 O O . GLY A 1 85 ? -16.451 12.767 4.019 1.00 51.97 85 GLY A O 1
ATOM 691 N N . SER A 1 86 ? -18.354 13.958 4.292 1.00 60.59 86 SER A N 1
ATOM 692 C CA . SER A 1 86 ? -17.906 14.691 5.481 1.00 60.59 86 SER A CA 1
ATOM 693 C C . SER A 1 86 ? -18.227 13.898 6.758 1.00 60.59 86 SER A C 1
ATOM 695 O O . SER A 1 86 ? -19.177 13.112 6.809 1.00 60.59 86 SER A O 1
ATOM 697 N N . GLY A 1 87 ? -17.355 14.014 7.762 1.00 70.81 87 GLY A N 1
ATOM 698 C CA . GLY A 1 87 ? -17.427 13.247 9.014 1.00 70.81 87 GLY A CA 1
ATOM 699 C C . GLY A 1 87 ? -16.839 11.828 8.962 1.00 70.81 87 GLY A C 1
ATOM 700 O O . GLY A 1 87 ? -16.587 11.249 10.014 1.00 70.81 87 GLY A O 1
ATOM 701 N N . ILE A 1 88 ? -16.560 11.280 7.769 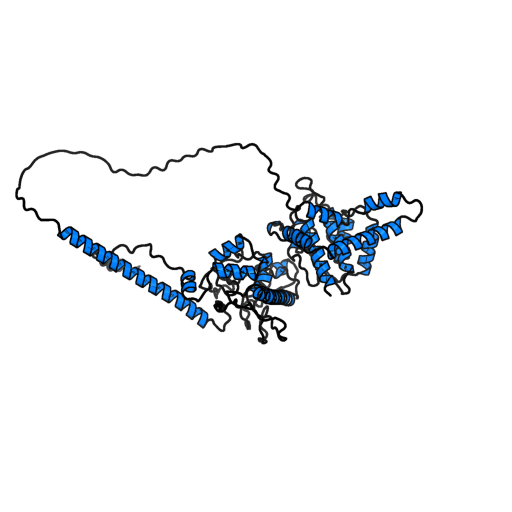1.00 81.31 88 ILE A N 1
ATOM 702 C CA . ILE A 1 88 ? -15.932 9.958 7.597 1.00 81.31 88 ILE A CA 1
ATOM 703 C C . ILE A 1 88 ? -14.632 10.078 6.795 1.00 81.31 88 ILE A C 1
ATOM 705 O O . ILE A 1 88 ? -14.606 10.590 5.665 1.00 81.31 88 ILE A O 1
ATOM 709 N N . CYS A 1 89 ? -13.544 9.547 7.351 1.00 86.81 89 CYS A N 1
ATOM 710 C CA . CYS A 1 89 ? -12.245 9.533 6.691 1.00 86.81 89 CYS A CA 1
ATOM 711 C C . CYS A 1 89 ? -12.322 8.749 5.372 1.00 86.81 89 CYS A C 1
ATOM 713 O O . CYS A 1 89 ? -12.762 7.614 5.347 1.00 86.81 89 CYS A O 1
ATOM 715 N N . GLY A 1 90 ? -11.890 9.320 4.245 1.00 81.44 90 GLY A N 1
ATOM 716 C CA . GLY A 1 90 ? -11.913 8.587 2.964 1.00 81.44 90 GLY A CA 1
ATOM 717 C C . GLY A 1 90 ? -10.812 7.555 2.784 1.00 81.44 90 GLY A C 1
ATOM 718 O O . GLY A 1 90 ? -10.802 6.923 1.741 1.00 81.44 90 GLY A O 1
ATOM 719 N N . SER A 1 91 ? -9.911 7.402 3.754 1.00 88.25 91 SER A N 1
ATOM 720 C CA . SER A 1 91 ? -8.831 6.414 3.722 1.00 88.25 91 SER A CA 1
ATOM 721 C C . SER A 1 91 ? -9.267 5.145 4.453 1.00 88.25 91 SER A C 1
ATOM 723 O O . SER A 1 91 ? -9.437 4.107 3.827 1.00 88.25 91 SER A O 1
ATOM 725 N N . CYS A 1 92 ? -9.552 5.236 5.755 1.00 89.38 92 CYS A N 1
ATOM 726 C CA . CYS A 1 92 ? -10.013 4.099 6.558 1.00 89.38 92 CYS A CA 1
ATOM 727 C C . CYS A 1 92 ? -11.543 3.972 6.632 1.00 89.38 92 CYS A C 1
ATOM 729 O O . CYS A 1 92 ? -12.055 3.012 7.189 1.00 89.38 92 CYS A O 1
ATOM 731 N N . SER A 1 93 ? -12.313 4.931 6.112 1.00 85.31 93 SER A N 1
ATOM 732 C CA . SER A 1 93 ? -13.773 4.986 6.317 1.00 85.31 93 SER A CA 1
ATOM 733 C C . SER A 1 93 ? -14.183 5.084 7.791 1.00 85.31 93 SER A C 1
ATOM 735 O O . SER A 1 93 ? -15.242 4.590 8.176 1.00 85.31 93 SER A O 1
ATOM 737 N N . SER A 1 94 ? -13.328 5.714 8.608 1.00 88.25 94 SER A N 1
ATOM 738 C CA . SER A 1 94 ? -13.430 5.768 10.074 1.00 88.25 94 SER A CA 1
ATOM 739 C C . SER A 1 94 ? -13.636 4.385 10.703 1.00 88.25 94 SER A C 1
ATOM 741 O O . SER A 1 94 ? -14.390 4.233 11.658 1.00 88.25 94 SER A O 1
ATOM 743 N N . ASN A 1 95 ? -12.991 3.371 10.119 1.00 88.62 95 ASN A N 1
ATOM 744 C CA . ASN A 1 95 ? -13.079 1.975 10.517 1.00 88.62 95 ASN A CA 1
ATOM 745 C C . ASN A 1 95 ? -11.749 1.268 10.261 1.00 88.62 95 ASN A C 1
ATOM 747 O O . ASN A 1 95 ? -11.167 1.428 9.189 1.00 88.62 95 ASN A O 1
ATOM 751 N N . TRP A 1 96 ? -11.300 0.441 11.192 1.00 91.62 96 TRP A N 1
ATOM 752 C CA . TRP A 1 96 ? -10.176 -0.463 10.970 1.00 91.62 96 TRP A CA 1
ATOM 753 C C . TRP A 1 96 ? -10.633 -1.894 11.246 1.00 91.62 96 TRP A C 1
ATOM 755 O O . TRP A 1 96 ? -11.004 -2.226 12.358 1.00 91.62 96 TRP A O 1
ATOM 765 N N . PHE A 1 97 ? -10.715 -2.725 10.211 1.00 89.00 97 PHE A N 1
ATOM 766 C CA . PHE A 1 97 ? -11.141 -4.126 10.247 1.00 89.00 97 PHE A CA 1
ATOM 767 C C . PHE A 1 97 ? -12.453 -4.422 11.006 1.00 89.00 97 PHE A C 1
ATOM 769 O O . PHE A 1 97 ? -12.697 -5.549 11.433 1.00 89.00 97 PHE A O 1
ATOM 776 N N . GLY A 1 98 ? -13.330 -3.425 11.142 1.00 84.25 98 GLY A N 1
ATOM 777 C CA . GLY A 1 98 ? -14.582 -3.520 11.897 1.00 84.25 98 GLY A CA 1
ATOM 778 C C . GLY A 1 98 ? -14.617 -2.669 13.164 1.00 84.25 98 GLY A C 1
ATOM 779 O O . GLY A 1 98 ? -15.703 -2.439 13.688 1.00 84.25 98 GLY A O 1
ATOM 780 N N . MET A 1 99 ? -13.469 -2.180 13.629 1.00 88.94 99 MET A N 1
ATOM 781 C CA . MET A 1 99 ? -13.355 -1.296 14.783 1.00 88.94 99 MET A CA 1
ATOM 782 C C . MET A 1 99 ? -13.689 0.141 14.398 1.00 88.94 99 MET A C 1
ATOM 784 O O . MET A 1 99 ? -13.072 0.661 13.461 1.00 88.94 99 MET A O 1
ATOM 788 N N . PRO A 1 100 ? -14.623 0.808 15.098 1.00 89.19 100 PRO A N 1
ATOM 789 C CA . PRO A 1 100 ? -14.879 2.223 14.903 1.00 89.19 100 PRO A CA 1
ATOM 790 C C . PRO A 1 100 ? -13.662 3.063 15.244 1.00 89.19 100 PRO A C 1
ATOM 792 O O . PRO A 1 100 ? -12.950 2.805 16.212 1.00 89.19 100 PRO A O 1
ATOM 795 N N . MET A 1 101 ? -13.449 4.099 14.443 1.00 91.62 101 MET A N 1
ATOM 796 C CA . MET A 1 101 ? -12.465 5.131 14.731 1.00 91.62 101 MET A CA 1
ATOM 797 C C . MET A 1 101 ? -13.178 6.454 14.971 1.00 91.62 101 MET A C 1
ATOM 799 O O . MET A 1 101 ? -14.143 6.769 14.268 1.00 91.62 101 MET A O 1
ATOM 803 N N . ARG A 1 102 ? -12.634 7.273 15.873 1.00 91.12 102 ARG A N 1
ATOM 804 C CA . ARG A 1 102 ? -13.044 8.664 16.086 1.00 91.12 102 ARG A CA 1
ATOM 805 C C . ARG A 1 102 ? -13.106 9.422 14.765 1.00 91.12 102 ARG A C 1
ATOM 807 O O . ARG A 1 102 ? -12.383 9.126 13.807 1.00 91.12 102 ARG A O 1
ATOM 814 N N . ALA A 1 103 ? -13.971 10.430 14.702 1.00 89.31 103 ALA A N 1
ATOM 815 C CA . ALA A 1 103 ? -14.051 11.298 13.537 1.00 89.31 103 ALA A CA 1
ATOM 816 C C . ALA A 1 103 ? -12.701 11.999 13.314 1.00 89.31 103 ALA A C 1
ATOM 818 O O . ALA A 1 103 ? -12.224 12.729 14.173 1.00 89.31 103 ALA A O 1
ATOM 819 N N . HIS A 1 104 ? -12.100 11.780 12.148 1.00 89.81 104 HIS A N 1
ATOM 820 C CA . HIS A 1 104 ? -10.844 12.402 11.745 1.00 89.81 104 HIS A CA 1
ATOM 821 C C . HIS A 1 104 ? -10.879 12.702 10.249 1.00 89.81 104 HIS A C 1
ATOM 823 O O . HIS A 1 104 ? -11.637 12.106 9.470 1.00 89.81 104 HIS A O 1
ATOM 829 N N . ASN A 1 105 ? -10.059 13.661 9.835 1.00 85.62 105 ASN A N 1
ATOM 830 C CA . ASN A 1 105 ? -9.918 13.995 8.428 1.00 85.62 105 ASN A CA 1
ATOM 831 C C . ASN A 1 105 ? -8.925 13.036 7.740 1.00 85.62 105 ASN A C 1
ATOM 833 O O . ASN A 1 105 ? -8.207 12.270 8.370 1.00 85.62 105 ASN A O 1
ATOM 837 N N . GLN A 1 106 ? -8.872 13.075 6.411 1.00 84.50 106 GLN A N 1
ATOM 838 C CA . GLN A 1 106 ? -7.992 12.189 5.641 1.00 84.50 106 GLN A CA 1
ATOM 839 C C . GLN A 1 106 ? -6.498 12.495 5.806 1.00 84.50 106 GLN A C 1
ATOM 841 O O . GLN A 1 106 ? -5.686 11.614 5.542 1.00 84.50 106 GLN A O 1
ATOM 846 N N . LYS A 1 107 ? -6.116 13.727 6.161 1.00 83.31 107 LYS A N 1
ATOM 847 C CA . LYS A 1 107 ? -4.708 14.100 6.380 1.00 83.31 107 LYS A CA 1
ATOM 848 C C . LYS A 1 107 ? -4.193 13.530 7.703 1.00 83.31 107 LYS A C 1
ATOM 850 O O . LYS A 1 107 ? -3.055 13.100 7.758 1.00 83.31 107 LYS A O 1
ATOM 855 N N . ASP A 1 108 ? -5.077 13.438 8.687 1.00 88.69 108 ASP A N 1
ATOM 856 C CA . ASP A 1 108 ? -4.850 12.889 10.025 1.00 88.69 108 ASP A CA 1
ATOM 857 C C . ASP A 1 108 ? -5.206 11.393 10.131 1.00 88.69 108 ASP A C 1
ATOM 859 O O . ASP A 1 108 ? -5.486 10.856 11.195 1.00 88.69 108 ASP A O 1
ATOM 863 N N . CYS A 1 109 ? -5.281 10.686 9.002 1.00 92.12 109 CYS A N 1
ATOM 864 C CA . CYS A 1 109 ? -5.504 9.248 9.046 1.00 92.12 109 CYS A CA 1
ATOM 865 C C . CYS A 1 109 ? -4.190 8.539 9.369 1.00 92.12 109 CYS A C 1
ATOM 867 O O . CYS A 1 109 ? -3.224 8.708 8.627 1.00 92.12 109 CYS A O 1
ATOM 869 N N . GLY A 1 110 ? -4.197 7.666 10.380 1.00 91.38 110 GLY A N 1
ATOM 870 C CA . GLY A 1 110 ? -3.037 6.856 10.762 1.00 91.38 110 GLY A CA 1
ATOM 871 C C . GLY A 1 110 ? -2.571 5.860 9.700 1.00 91.38 110 GLY A C 1
ATOM 872 O O . GLY A 1 110 ? -1.560 5.205 9.896 1.00 91.38 110 GLY A O 1
ATOM 873 N N . ILE A 1 111 ? -3.280 5.734 8.571 1.00 92.75 111 ILE A N 1
ATOM 874 C CA . ILE A 1 111 ? -2.808 4.951 7.427 1.00 92.75 111 ILE A CA 1
ATOM 875 C C . ILE A 1 111 ? -1.898 5.831 6.571 1.00 92.75 111 ILE A C 1
ATOM 877 O O . ILE A 1 111 ? -2.387 6.798 5.951 1.00 92.75 111 ILE A O 1
ATOM 881 N N . PRO A 1 112 ? -0.615 5.458 6.434 1.00 85.12 112 PRO A N 1
ATOM 882 C CA . PRO A 1 112 ? 0.291 6.162 5.549 1.00 85.12 112 PRO A CA 1
ATOM 883 C C . PRO A 1 112 ? -0.255 6.198 4.123 1.00 85.12 112 PRO A C 1
ATOM 885 O O . PRO A 1 112 ? -0.854 5.234 3.646 1.00 85.12 112 PRO A O 1
ATOM 888 N N . PHE A 1 113 ? -0.078 7.325 3.435 1.00 78.69 113 PHE A N 1
ATOM 889 C CA . PHE A 1 113 ? -0.745 7.600 2.158 1.00 78.69 113 PHE A CA 1
ATOM 890 C C . PHE A 1 113 ? -0.569 6.485 1.114 1.00 78.69 113 PHE A C 1
ATOM 892 O O . PHE A 1 113 ? -1.538 6.061 0.484 1.00 78.69 113 PHE A O 1
ATOM 899 N N . TYR A 1 114 ? 0.639 5.937 1.028 1.00 75.69 114 TYR A N 1
ATOM 900 C CA . TYR A 1 114 ? 1.020 4.855 0.124 1.00 75.69 114 TYR A CA 1
ATOM 901 C C . TYR A 1 114 ? 0.369 3.497 0.455 1.00 75.69 114 TYR A C 1
ATOM 903 O O . TYR A 1 114 ? 0.291 2.628 -0.415 1.00 75.69 114 TYR A O 1
ATOM 911 N N . TYR A 1 115 ? -0.144 3.298 1.676 1.00 86.25 115 TYR A N 1
ATOM 912 C CA . TYR A 1 115 ? -0.870 2.091 2.092 1.00 86.25 115 TYR A CA 1
ATOM 913 C C . TYR A 1 115 ? -2.385 2.188 1.955 1.00 86.25 115 TYR A C 1
ATOM 915 O O . TYR A 1 115 ? -3.060 1.182 2.143 1.00 86.25 115 TYR A O 1
ATOM 923 N N . ARG A 1 116 ? -2.945 3.350 1.607 1.00 90.19 116 ARG A N 1
ATOM 924 C CA . ARG A 1 116 ? -4.396 3.575 1.694 1.00 90.19 116 ARG A CA 1
ATOM 925 C C . ARG A 1 116 ? -5.214 2.672 0.785 1.00 90.19 116 ARG A C 1
ATOM 927 O O . ARG A 1 116 ? -6.147 2.055 1.282 1.00 90.19 116 ARG A O 1
ATOM 934 N N . ALA A 1 117 ? -4.844 2.521 -0.485 1.00 90.31 117 ALA A N 1
ATOM 935 C CA . ALA A 1 117 ? -5.600 1.675 -1.409 1.00 90.31 117 ALA A CA 1
ATOM 936 C C . ALA A 1 117 ? -5.522 0.191 -1.010 1.00 90.31 117 ALA A C 1
ATOM 938 O O . ALA A 1 117 ? -6.544 -0.486 -0.924 1.00 90.31 117 ALA A O 1
ATOM 939 N N . GLN A 1 118 ? -4.320 -0.289 -0.665 1.00 92.56 118 GLN A N 1
ATOM 940 C CA . GLN A 1 118 ? -4.133 -1.654 -0.167 1.00 92.56 118 GLN A CA 1
ATOM 941 C C . GLN A 1 118 ? -4.913 -1.888 1.126 1.00 92.56 118 GLN A C 1
ATOM 943 O O . GLN A 1 118 ? -5.610 -2.890 1.250 1.00 92.56 118 GLN A O 1
ATOM 948 N N . PHE A 1 119 ? -4.829 -0.956 2.077 1.00 93.94 119 PHE A N 1
ATOM 949 C CA . PHE A 1 119 ? -5.588 -1.032 3.313 1.00 93.94 119 PHE A CA 1
ATOM 950 C C . PHE A 1 119 ? -7.084 -1.065 3.029 1.00 93.94 119 PHE A C 1
ATOM 952 O O . PHE A 1 119 ? -7.767 -1.919 3.564 1.00 93.94 119 PHE A O 1
ATOM 959 N N . GLN A 1 120 ? -7.605 -0.206 2.155 1.00 91.38 120 GLN A N 1
ATOM 960 C CA . GLN A 1 120 ? -9.019 -0.219 1.776 1.00 91.38 120 GLN A CA 1
ATOM 961 C C . GLN A 1 120 ? -9.470 -1.561 1.210 1.00 91.38 120 GLN A C 1
ATOM 963 O O . GLN A 1 120 ? -10.564 -2.014 1.542 1.00 91.38 120 GLN A O 1
ATOM 968 N N . ALA A 1 121 ? -8.628 -2.205 0.400 1.00 91.25 121 ALA A N 1
ATOM 969 C CA . ALA A 1 121 ? -8.924 -3.516 -0.161 1.00 91.25 121 ALA A CA 1
ATOM 970 C C . ALA A 1 121 ? -9.151 -4.579 0.923 1.00 91.25 121 ALA A C 1
ATOM 972 O O . ALA A 1 121 ? -10.018 -5.439 0.759 1.00 91.25 121 ALA A O 1
ATOM 973 N N . VAL A 1 122 ? -8.403 -4.501 2.029 1.00 92.06 122 VAL A N 1
ATOM 974 C CA . VAL A 1 122 ? -8.410 -5.502 3.109 1.00 92.06 122 VAL A CA 1
ATOM 975 C C . VAL A 1 122 ? -9.182 -5.072 4.362 1.00 92.06 122 VAL A C 1
ATOM 977 O O . VAL A 1 122 ? -9.567 -5.916 5.162 1.00 92.06 122 VAL A O 1
ATOM 980 N N . ASN A 1 123 ? -9.466 -3.784 4.536 1.00 90.69 123 ASN A N 1
ATOM 981 C CA . ASN A 1 123 ? -10.171 -3.225 5.691 1.00 90.69 123 ASN A CA 1
ATOM 982 C C . ASN A 1 123 ? -11.655 -3.603 5.689 1.00 90.69 123 ASN A C 1
ATOM 984 O O . ASN A 1 123 ? -12.253 -3.884 6.727 1.00 90.69 123 ASN A O 1
ATOM 988 N N . THR A 1 124 ? -12.258 -3.590 4.502 1.00 84.69 124 THR A N 1
ATOM 989 C CA . THR A 1 124 ? -13.683 -3.839 4.290 1.00 84.69 124 THR A CA 1
ATOM 990 C C . THR A 1 124 ? -13.876 -4.759 3.094 1.00 84.69 124 THR A C 1
ATOM 992 O O . THR A 1 124 ? -13.192 -4.605 2.082 1.00 84.69 124 THR A O 1
ATOM 995 N N . ARG A 1 125 ? -14.847 -5.677 3.178 1.00 84.25 125 ARG A N 1
ATOM 996 C CA . ARG A 1 125 ? -15.170 -6.617 2.091 1.00 84.25 125 ARG A CA 1
ATOM 997 C C . ARG A 1 125 ? -15.498 -5.892 0.790 1.00 84.25 125 ARG A C 1
ATOM 999 O O . ARG A 1 125 ? -14.937 -6.228 -0.244 1.00 84.25 125 ARG A O 1
ATOM 1006 N N . ALA A 1 126 ? -16.333 -4.861 0.854 1.00 86.00 126 ALA A N 1
ATOM 1007 C CA . ALA A 1 126 ? -16.651 -3.985 -0.267 1.00 86.00 126 ALA A CA 1
ATOM 1008 C C . ALA A 1 126 ? -16.281 -2.533 0.036 1.00 86.00 126 ALA A C 1
ATOM 1010 O O . ALA A 1 126 ? -16.380 -2.079 1.176 1.00 86.00 126 ALA A O 1
ATOM 1011 N N . MET A 1 127 ? -15.902 -1.788 -1.000 1.00 87.06 127 MET A N 1
ATOM 1012 C CA . MET A 1 127 ? -15.624 -0.357 -0.899 1.00 87.06 127 MET A CA 1
ATOM 1013 C C . MET A 1 127 ? -15.988 0.331 -2.213 1.00 87.06 127 MET A C 1
ATOM 1015 O O . MET A 1 127 ? -15.511 -0.038 -3.283 1.00 87.06 127 MET A O 1
ATOM 1019 N N . CYS A 1 128 ? -16.785 1.389 -2.142 1.00 86.75 128 CYS A N 1
ATOM 1020 C CA . CYS A 1 128 ? -16.992 2.293 -3.256 1.00 86.75 128 CYS A CA 1
ATOM 1021 C C . CYS A 1 128 ? -16.034 3.477 -3.134 1.00 86.75 128 CYS A C 1
ATOM 1023 O O . CYS A 1 128 ? -16.222 4.325 -2.257 1.00 86.75 128 CYS A O 1
ATOM 1025 N N . PRO A 1 129 ? -15.034 3.592 -4.017 1.00 86.38 129 PRO A N 1
ATOM 1026 C CA . PRO A 1 129 ? -14.027 4.638 -3.900 1.00 86.38 129 PRO A CA 1
ATOM 1027 C C . PRO A 1 129 ? -14.563 6.038 -4.243 1.00 86.38 129 PRO A C 1
ATOM 1029 O O . PRO A 1 129 ? -13.909 7.037 -3.941 1.00 86.38 129 PRO A O 1
ATOM 1032 N N . LYS A 1 130 ? -15.766 6.121 -4.834 1.00 85.38 130 LYS A N 1
ATOM 1033 C CA . LYS A 1 130 ? -16.488 7.370 -5.129 1.00 85.38 130 LYS A CA 1
ATOM 1034 C C . LYS A 1 130 ? -17.129 7.967 -3.877 1.00 85.38 130 LYS A C 1
ATOM 1036 O O . LYS A 1 130 ? -16.832 9.089 -3.476 1.00 85.38 130 LYS A O 1
ATOM 1041 N N . CYS A 1 131 ? -18.038 7.207 -3.264 1.00 80.38 131 CYS A N 1
ATOM 1042 C CA . CYS A 1 131 ? -18.904 7.684 -2.183 1.00 80.38 131 CYS A CA 1
ATOM 1043 C C . CYS A 1 131 ? -18.498 7.179 -0.793 1.00 80.38 131 CYS A C 1
ATOM 1045 O O . CYS A 1 131 ? -19.152 7.536 0.183 1.00 80.38 131 CYS A O 1
ATOM 1047 N N . LYS A 1 132 ? -17.447 6.353 -0.701 1.00 80.50 132 LYS A N 1
ATOM 1048 C CA . LYS A 1 132 ? -16.997 5.659 0.517 1.00 80.50 132 LYS A CA 1
ATOM 1049 C C . LYS A 1 132 ? -18.003 4.638 1.071 1.00 80.50 132 LYS A C 1
ATOM 1051 O O . LYS A 1 132 ? -17.935 4.263 2.239 1.00 80.50 132 LYS A O 1
ATOM 1056 N N . GLY A 1 133 ? -18.950 4.188 0.247 1.00 78.25 133 GLY A N 1
ATOM 1057 C CA . GLY A 1 133 ? -19.887 3.128 0.617 1.00 78.25 133 GLY A CA 1
ATOM 1058 C C . GLY A 1 133 ? -19.141 1.828 0.922 1.00 78.25 133 GLY A C 1
ATOM 1059 O O . GLY A 1 133 ? -18.202 1.490 0.214 1.00 78.25 133 GLY A O 1
ATOM 1060 N N . ARG A 1 134 ? -19.551 1.111 1.969 1.00 80.00 134 ARG A N 1
ATOM 1061 C CA . ARG A 1 134 ? -18.923 -0.154 2.411 1.00 80.00 134 ARG A CA 1
ATOM 1062 C C . ARG A 1 134 ? -19.826 -1.371 2.231 1.00 80.00 134 ARG A C 1
ATOM 1064 O O . ARG A 1 134 ? -19.467 -2.470 2.628 1.00 80.00 134 ARG A O 1
ATOM 1071 N N . SER A 1 135 ? -21.030 -1.149 1.704 1.00 76.81 135 SER A N 1
ATOM 1072 C CA . SER A 1 135 ? -22.034 -2.196 1.537 1.00 76.81 135 SER A CA 1
ATOM 1073 C C . SER A 1 135 ? -21.546 -3.240 0.546 1.00 76.81 135 SER A C 1
ATOM 1075 O O . SER A 1 135 ? -21.192 -2.897 -0.581 1.00 76.81 135 SER A O 1
ATOM 1077 N N . ASP A 1 136 ? -21.623 -4.499 0.959 1.00 77.88 136 ASP A N 1
ATOM 1078 C CA . ASP A 1 136 ? -21.457 -5.673 0.105 1.00 77.88 136 ASP A CA 1
ATOM 1079 C C . ASP A 1 136 ? -22.390 -5.609 -1.120 1.00 77.88 136 ASP A C 1
ATOM 1081 O O . ASP A 1 136 ? -21.998 -5.987 -2.220 1.00 77.88 136 ASP A O 1
ATOM 1085 N N . ASN A 1 137 ? -23.586 -5.034 -0.946 1.00 78.69 137 ASN A N 1
ATOM 1086 C CA . ASN A 1 137 ? -24.563 -4.761 -1.999 1.00 78.69 137 ASN A CA 1
ATOM 1087 C C . ASN A 1 137 ? -24.721 -3.241 -2.201 1.00 78.69 137 ASN A C 1
ATOM 1089 O O . ASN A 1 137 ? -25.720 -2.637 -1.803 1.00 78.69 137 ASN A O 1
ATOM 1093 N N . HIS A 1 138 ? -23.685 -2.573 -2.712 1.00 80.88 138 HIS A N 1
ATOM 1094 C CA . HIS A 1 138 ? -23.719 -1.130 -2.964 1.00 80.88 138 HIS A CA 1
ATOM 1095 C C . HIS A 1 138 ? -24.445 -0.807 -4.280 1.00 80.88 138 HIS A C 1
ATOM 1097 O O . HIS A 1 138 ? -23.823 -0.534 -5.299 1.00 80.88 138 HIS A O 1
ATOM 1103 N N . ASN A 1 139 ? -25.775 -0.824 -4.271 1.00 81.56 139 ASN A N 1
ATOM 1104 C CA . ASN A 1 139 ? -26.615 -0.621 -5.460 1.00 81.56 139 ASN A CA 1
ATOM 1105 C C . ASN A 1 139 ? -26.966 0.850 -5.771 1.00 81.56 139 ASN A C 1
ATOM 1107 O O . ASN A 1 139 ? -27.511 1.128 -6.834 1.00 81.56 139 ASN A O 1
ATOM 1111 N N . VAL A 1 140 ? -26.652 1.802 -4.884 1.00 81.88 140 VAL A N 1
ATOM 1112 C CA . VAL A 1 140 ? -26.894 3.242 -5.097 1.00 81.88 140 VAL A CA 1
ATOM 1113 C C . VAL A 1 140 ? -25.641 4.042 -4.765 1.00 81.88 140 VAL A C 1
ATOM 1115 O O . VAL A 1 140 ? -25.246 4.130 -3.604 1.00 81.88 140 VAL A O 1
ATOM 1118 N N . CYS A 1 141 ? -25.033 4.680 -5.770 1.00 84.50 141 CYS A N 1
ATOM 1119 C CA . CYS A 1 141 ? -23.878 5.557 -5.588 1.00 84.50 141 CYS A CA 1
ATOM 1120 C C . CYS A 1 141 ? -24.237 7.025 -5.860 1.00 84.50 141 CYS A C 1
ATOM 1122 O O . CYS A 1 141 ? -24.354 7.445 -7.008 1.00 84.50 141 CYS A O 1
ATOM 1124 N N . TYR A 1 142 ? -24.334 7.834 -4.803 1.00 80.06 142 TYR A N 1
ATOM 1125 C CA . TYR A 1 142 ? -24.635 9.269 -4.919 1.00 80.06 142 TYR A CA 1
ATOM 1126 C C . TYR A 1 142 ? -23.498 10.100 -5.543 1.00 80.06 142 TYR A C 1
ATOM 1128 O O . TYR A 1 142 ? -23.732 11.205 -6.003 1.00 80.06 142 TYR A O 1
ATOM 1136 N N . ALA A 1 143 ? -22.266 9.570 -5.584 1.00 81.00 143 ALA A N 1
ATOM 1137 C CA . ALA A 1 143 ? -21.104 10.214 -6.217 1.00 81.00 143 ALA A CA 1
ATOM 1138 C C . ALA A 1 143 ? -20.733 9.541 -7.549 1.00 81.00 143 ALA A C 1
ATOM 1140 O O . ALA A 1 143 ? -19.563 9.522 -7.927 1.00 81.00 143 ALA A O 1
ATOM 1141 N N . LYS A 1 144 ? -21.699 8.924 -8.245 1.00 79.38 144 LYS A N 1
ATOM 1142 C CA . LYS A 1 144 ? -21.430 8.155 -9.472 1.00 79.38 144 LYS A CA 1
ATOM 1143 C C . LYS A 1 144 ? -20.745 8.988 -10.567 1.00 79.38 144 LYS A C 1
ATOM 1145 O O . LYS A 1 144 ? -19.882 8.434 -11.249 1.00 79.38 144 LYS A O 1
ATOM 1150 N N . ASP A 1 145 ? -21.063 10.282 -10.630 1.00 81.50 145 ASP A N 1
ATOM 1151 C CA . ASP A 1 145 ? -20.590 11.239 -11.639 1.00 81.50 145 ASP A CA 1
ATOM 1152 C C . ASP A 1 145 ? -19.364 12.053 -11.175 1.00 81.50 145 ASP A C 1
ATOM 1154 O O . ASP A 1 145 ? -18.850 12.894 -11.907 1.00 81.50 145 ASP A O 1
ATOM 1158 N N . VAL A 1 146 ? -18.870 11.816 -9.952 1.00 82.50 146 VAL A N 1
ATOM 1159 C CA . VAL A 1 146 ? -17.695 12.517 -9.418 1.00 82.50 146 VAL A CA 1
ATOM 1160 C C . VAL A 1 146 ? -16.421 11.859 -9.936 1.00 82.50 146 VAL A C 1
ATOM 1162 O O . VAL A 1 146 ? -16.197 10.661 -9.740 1.00 82.50 146 VAL A O 1
ATOM 1165 N N . VAL A 1 147 ? -15.562 12.670 -10.549 1.00 86.25 147 VAL A N 1
ATOM 1166 C CA . VAL A 1 147 ? -14.254 12.260 -11.067 1.00 86.25 147 VAL A CA 1
ATOM 1167 C C . VAL A 1 147 ? -13.124 12.815 -10.205 1.00 86.25 147 VAL A C 1
ATOM 1169 O O . VAL A 1 147 ? -13.226 13.882 -9.597 1.00 86.25 147 VAL A O 1
ATOM 1172 N N . CYS A 1 148 ? -12.027 12.071 -10.135 1.00 85.94 148 CYS A N 1
ATOM 1173 C CA . CYS A 1 148 ? -10.839 12.467 -9.405 1.00 85.94 148 CYS A CA 1
ATOM 1174 C C . CYS A 1 148 ? -10.116 13.593 -10.154 1.00 85.94 148 CYS A C 1
ATOM 1176 O O . CYS A 1 148 ? -9.490 13.353 -11.188 1.00 85.94 148 CYS A O 1
ATOM 1178 N N . GLY A 1 149 ? -10.131 14.805 -9.591 1.00 78.56 149 GLY A N 1
ATOM 1179 C CA . GLY A 1 149 ? -9.390 15.942 -10.144 1.00 78.56 149 GLY A CA 1
ATOM 1180 C C . GLY A 1 149 ? -7.889 15.668 -10.276 1.00 78.56 149 GLY A C 1
ATOM 1181 O O . GLY A 1 149 ? -7.287 16.095 -11.249 1.00 78.56 149 GLY A O 1
ATOM 1182 N N . GLN A 1 150 ? -7.290 14.886 -9.368 1.00 77.06 150 GLN A N 1
ATOM 1183 C CA . GLN A 1 150 ? -5.877 14.500 -9.476 1.00 77.06 150 GLN A CA 1
ATOM 1184 C C . GLN A 1 150 ? -5.632 13.569 -10.673 1.00 77.06 150 GLN A C 1
ATOM 1186 O O . GLN A 1 150 ? -4.652 13.750 -11.383 1.00 77.06 150 GLN A O 1
ATOM 1191 N N . CYS A 1 151 ? -6.519 12.610 -10.949 1.00 75.50 151 CYS A N 1
ATOM 1192 C CA . CYS A 1 151 ? -6.381 11.738 -12.120 1.00 75.50 151 CYS A CA 1
ATOM 1193 C C . CYS A 1 151 ? -6.611 12.490 -13.424 1.00 75.50 151 CYS A C 1
ATOM 1195 O O . CYS A 1 151 ? -5.859 12.281 -14.370 1.00 75.50 151 CYS A O 1
ATOM 1197 N N . GLN A 1 152 ? -7.582 13.406 -13.441 1.00 77.38 152 GLN A N 1
ATOM 1198 C CA . GLN A 1 152 ? -7.812 14.293 -14.576 1.00 77.38 152 GLN A CA 1
ATOM 1199 C C . GLN A 1 152 ? -6.594 15.195 -14.822 1.00 77.38 152 GLN A C 1
ATOM 1201 O O . GLN A 1 152 ? -6.100 15.267 -15.940 1.00 77.38 152 GLN A O 1
ATOM 1206 N N . GLN A 1 153 ? -6.040 15.802 -13.768 1.00 70.19 153 GLN A N 1
ATOM 1207 C CA . GLN A 1 153 ? -4.802 16.583 -13.840 1.00 70.19 153 GLN A CA 1
ATOM 1208 C C . GLN A 1 153 ? -3.591 15.736 -14.251 1.00 70.19 153 GLN A C 1
ATOM 1210 O O . GLN A 1 153 ? -2.647 16.272 -14.826 1.00 70.19 153 GLN A O 1
ATOM 1215 N N . ASN A 1 154 ? -3.566 14.446 -13.909 1.00 60.25 154 ASN A N 1
ATOM 1216 C CA . ASN A 1 154 ? -2.486 13.505 -14.227 1.00 60.25 154 ASN A CA 1
ATOM 1217 C C . ASN A 1 154 ? -2.695 12.768 -15.558 1.00 60.25 154 ASN A C 1
ATOM 1219 O O . ASN A 1 154 ? -1.933 11.851 -15.844 1.00 60.25 154 ASN A O 1
ATOM 1223 N N . GLN A 1 155 ? -3.723 13.123 -16.335 1.00 66.06 155 GLN A N 1
ATOM 1224 C CA . GLN A 1 155 ? -4.026 12.499 -17.629 1.00 66.06 155 GLN A CA 1
ATOM 1225 C C . GLN A 1 155 ? -4.208 10.972 -17.548 1.00 66.06 155 GLN A C 1
ATOM 1227 O O . GLN A 1 155 ? -4.050 10.236 -18.514 1.00 66.06 155 GLN A O 1
ATOM 1232 N N . LEU A 1 156 ? -4.615 10.474 -16.378 1.00 65.25 156 LEU A N 1
ATOM 1233 C CA . LEU A 1 156 ? -4.957 9.064 -16.159 1.00 65.25 156 LEU A CA 1
ATOM 1234 C C . LEU A 1 156 ? -6.402 8.753 -16.589 1.00 65.25 156 LEU A C 1
ATOM 1236 O O . LEU A 1 156 ? -6.943 7.706 -16.239 1.00 65.25 156 LEU A O 1
ATOM 1240 N N . GLY A 1 157 ? -7.045 9.691 -17.289 1.00 74.38 157 GLY A N 1
ATOM 1241 C CA . GLY A 1 157 ? -8.464 9.666 -17.612 1.00 74.38 157 GLY A CA 1
ATOM 1242 C C . GLY A 1 157 ? -9.369 10.099 -16.454 1.00 74.38 157 GLY A C 1
ATOM 1243 O O . GLY A 1 157 ? -8.944 10.336 -15.317 1.00 74.38 157 GLY A O 1
ATOM 1244 N N . ALA A 1 158 ? -10.661 10.211 -16.761 1.00 79.25 158 ALA A N 1
ATOM 1245 C CA . ALA A 1 158 ? -11.712 10.486 -15.790 1.00 79.25 158 ALA A CA 1
ATOM 1246 C C . ALA A 1 158 ? -11.924 9.264 -14.882 1.00 79.25 158 ALA A C 1
ATOM 1248 O O . ALA A 1 158 ? -12.733 8.383 -15.167 1.00 79.25 158 ALA A O 1
ATOM 1249 N N . ARG A 1 159 ? -11.174 9.201 -13.779 1.00 84.56 159 ARG A N 1
ATOM 1250 C CA . ARG A 1 159 ? -11.242 8.078 -12.837 1.00 84.56 159 ARG A CA 1
ATOM 1251 C C . ARG A 1 159 ? -12.188 8.396 -11.688 1.00 84.56 159 ARG A C 1
ATOM 1253 O O . ARG A 1 159 ? -11.995 9.406 -11.006 1.00 84.56 159 ARG A O 1
ATOM 1260 N N . PRO A 1 160 ? -13.209 7.567 -11.433 1.00 84.19 160 PRO A N 1
ATOM 1261 C CA . PRO A 1 160 ? -14.221 7.923 -10.462 1.00 84.19 160 PRO A CA 1
ATOM 1262 C C . PRO A 1 160 ? -13.851 7.376 -9.076 1.00 84.19 160 PRO A C 1
ATOM 1264 O O . PRO A 1 160 ? -14.271 6.293 -8.663 1.00 84.19 160 PRO A O 1
ATOM 1267 N N . HIS A 1 161 ? -13.038 8.145 -8.356 1.00 86.69 161 HIS A N 1
ATOM 1268 C CA . HIS A 1 161 ? -12.674 7.914 -6.960 1.00 86.69 161 HIS A CA 1
ATOM 1269 C C . HIS A 1 161 ? -12.284 9.227 -6.273 1.00 86.69 161 HIS A C 1
ATOM 1271 O O . HIS A 1 161 ? -12.107 10.259 -6.919 1.00 86.69 161 HIS A O 1
ATOM 1277 N N . GLN A 1 162 ? -12.098 9.194 -4.954 1.00 81.06 162 GLN A N 1
ATOM 1278 C CA . GLN A 1 162 ? -11.487 10.314 -4.240 1.00 81.06 162 GLN A CA 1
ATOM 1279 C C . GLN A 1 162 ? -9.949 10.236 -4.307 1.00 81.06 162 GLN A C 1
ATOM 1281 O O . GLN A 1 162 ? -9.406 9.140 -4.133 1.00 81.06 162 GLN A O 1
ATOM 1286 N N . PRO A 1 163 ? -9.222 11.354 -4.510 1.00 68.50 163 PRO A N 1
ATOM 1287 C CA . PRO A 1 163 ? -7.757 11.345 -4.645 1.00 68.50 163 PRO A CA 1
ATOM 1288 C C . PRO A 1 163 ? -7.028 10.691 -3.460 1.00 68.50 163 PRO A C 1
ATOM 1290 O O . PRO A 1 163 ? -6.085 9.920 -3.611 1.00 68.50 163 PRO A O 1
ATOM 1293 N N . SER A 1 164 ? -7.527 10.937 -2.253 1.00 76.94 164 SER A N 1
ATOM 1294 C CA . SER A 1 164 ? -6.930 10.505 -0.987 1.00 76.94 164 SER A CA 1
ATOM 1295 C C . SER A 1 164 ? -7.017 9.009 -0.689 1.00 76.94 164 SER A C 1
ATOM 1297 O O . SER A 1 164 ? -6.408 8.566 0.284 1.00 76.94 164 SER A O 1
ATOM 1299 N N . THR A 1 165 ? -7.746 8.245 -1.506 1.00 81.62 165 THR A N 1
ATOM 1300 C CA . THR A 1 165 ? -7.815 6.774 -1.428 1.00 81.62 165 THR A CA 1
ATOM 1301 C C . THR A 1 165 ? -6.499 6.109 -1.833 1.00 81.62 165 THR A C 1
ATOM 1303 O O . THR A 1 165 ? -6.259 4.966 -1.469 1.00 81.62 165 THR A O 1
ATOM 1306 N N . GLY A 1 166 ? -5.638 6.807 -2.581 1.00 82.06 166 GLY A N 1
ATOM 1307 C CA . GLY A 1 166 ? -4.435 6.221 -3.175 1.00 82.06 166 GLY A CA 1
ATOM 1308 C C . GLY A 1 166 ? -4.707 5.425 -4.457 1.00 82.06 166 GLY A C 1
ATOM 1309 O O . GLY A 1 166 ? -3.776 4.905 -5.058 1.00 82.06 166 GLY A O 1
ATOM 1310 N N . ILE A 1 167 ? -5.955 5.366 -4.934 1.00 87.19 167 ILE A N 1
ATOM 1311 C CA . ILE A 1 167 ? -6.292 4.686 -6.197 1.00 87.19 167 ILE A CA 1
ATOM 1312 C C . ILE A 1 167 ? -5.649 5.380 -7.405 1.00 87.19 167 ILE A C 1
ATOM 1314 O O . ILE A 1 167 ? -5.360 4.711 -8.392 1.00 87.19 167 ILE A O 1
ATOM 1318 N N . CYS A 1 168 ? -5.310 6.676 -7.295 1.00 81.00 168 CYS A N 1
ATOM 1319 C CA . CYS A 1 168 ? -4.531 7.412 -8.301 1.00 81.00 168 CYS A CA 1
ATOM 1320 C C . CYS A 1 168 ? -3.290 6.642 -8.783 1.00 81.00 168 CYS A C 1
ATOM 1322 O O . CYS A 1 168 ? -2.895 6.810 -9.932 1.00 81.00 168 CYS A O 1
ATOM 1324 N N . PHE A 1 169 ? -2.684 5.833 -7.909 1.00 73.62 169 PHE A N 1
ATOM 1325 C CA . PHE A 1 169 ? -1.426 5.122 -8.156 1.00 73.62 169 PHE A CA 1
ATOM 1326 C C . PHE A 1 169 ? -1.613 3.706 -8.698 1.00 73.62 169 PHE A C 1
ATOM 1328 O O . PHE A 1 169 ? -0.635 3.023 -8.958 1.00 73.62 169 PHE A O 1
ATOM 1335 N N . ILE A 1 170 ? -2.852 3.250 -8.868 1.00 77.62 170 ILE A N 1
ATOM 1336 C CA . ILE A 1 170 ? -3.135 1.990 -9.555 1.00 77.62 170 ILE A CA 1
ATOM 1337 C C . ILE A 1 170 ? -3.305 2.293 -11.040 1.00 77.62 170 ILE A C 1
ATOM 1339 O O . ILE A 1 170 ? -3.890 3.333 -11.376 1.00 77.62 170 ILE A O 1
ATOM 1343 N N . ALA A 1 171 ? -2.806 1.410 -11.909 1.00 72.81 171 ALA A N 1
ATOM 1344 C CA . ALA A 1 171 ? -2.969 1.567 -13.346 1.00 72.81 171 ALA A CA 1
ATOM 1345 C C . ALA A 1 171 ? -4.471 1.671 -13.702 1.00 72.81 171 ALA A C 1
ATOM 1347 O O . ALA A 1 171 ? -5.302 0.959 -13.128 1.00 72.81 171 ALA A O 1
ATOM 1348 N N . PRO A 1 172 ? -4.865 2.611 -14.581 1.00 77.44 172 PRO A N 1
ATOM 1349 C CA . PRO A 1 172 ? -6.266 2.760 -14.960 1.00 77.44 172 PRO A CA 1
ATOM 1350 C C . PRO A 1 172 ? -6.817 1.462 -15.558 1.00 77.44 172 PRO A C 1
ATOM 1352 O O . PRO A 1 172 ? -6.208 0.893 -16.458 1.00 77.44 172 PRO A O 1
ATOM 1355 N N . GLY A 1 173 ? -7.972 1.006 -15.075 1.00 77.38 173 GLY A N 1
ATOM 1356 C CA . GLY A 1 173 ? -8.610 -0.232 -15.528 1.00 77.38 173 GLY A CA 1
ATOM 1357 C C . GLY A 1 173 ? -8.178 -1.485 -14.761 1.00 77.38 173 GLY A C 1
ATOM 1358 O O . GLY A 1 173 ? -8.913 -2.471 -14.787 1.00 77.38 173 GLY A O 1
ATOM 1359 N N . SER A 1 174 ? -7.059 -1.451 -14.026 1.00 80.19 174 SER A N 1
ATOM 1360 C CA . SER A 1 174 ? -6.593 -2.587 -13.216 1.00 80.19 174 SER A CA 1
ATOM 1361 C C . SER A 1 174 ? -7.006 -2.503 -11.745 1.00 80.19 174 SER A C 1
ATOM 1363 O O . SER A 1 174 ? -6.657 -3.372 -10.950 1.00 80.19 174 SER A O 1
ATOM 1365 N N . GLU A 1 175 ? -7.798 -1.501 -11.340 1.00 86.38 175 GLU A N 1
ATOM 1366 C CA . GLU A 1 175 ? -8.155 -1.291 -9.931 1.00 86.38 175 GLU A CA 1
ATOM 1367 C C . GLU A 1 175 ? -8.811 -2.519 -9.305 1.00 86.38 175 GLU A C 1
ATOM 1369 O O . GLU A 1 175 ? -8.530 -2.861 -8.157 1.00 86.38 175 GLU A O 1
ATOM 1374 N N . ARG A 1 176 ? -9.679 -3.194 -10.064 1.00 88.44 176 ARG A N 1
ATOM 1375 C CA . ARG A 1 176 ? -10.354 -4.403 -9.600 1.00 88.44 176 ARG A CA 1
ATOM 1376 C C . ARG A 1 176 ? -9.375 -5.560 -9.414 1.00 88.44 176 ARG A C 1
ATOM 1378 O O . ARG A 1 176 ? -9.358 -6.133 -8.327 1.00 88.44 176 ARG A O 1
ATOM 1385 N N . ALA A 1 177 ? -8.570 -5.856 -10.434 1.00 81.75 177 ALA A N 1
ATOM 1386 C CA . ALA A 1 177 ? -7.569 -6.921 -10.394 1.00 81.75 177 ALA A CA 1
ATOM 1387 C C . ALA A 1 177 ? -6.591 -6.698 -9.233 1.00 81.75 177 ALA A C 1
ATOM 1389 O O . ALA A 1 177 ? -6.450 -7.552 -8.361 1.00 81.75 177 ALA A O 1
ATOM 1390 N N . GLN A 1 178 ? -6.059 -5.481 -9.102 1.00 85.56 178 GLN A N 1
ATOM 1391 C CA . GLN A 1 178 ? -5.129 -5.129 -8.036 1.00 85.56 178 GLN A CA 1
ATOM 1392 C C . GLN A 1 178 ? -5.729 -5.294 -6.627 1.00 85.56 178 GLN A C 1
ATOM 1394 O O . GLN A 1 178 ? -5.054 -5.791 -5.717 1.00 85.56 178 GLN A O 1
ATOM 1399 N N . PHE A 1 179 ? -6.988 -4.887 -6.423 1.00 92.12 179 PHE A N 1
ATOM 1400 C CA . PHE A 1 179 ? -7.689 -5.079 -5.148 1.00 92.12 179 PHE A CA 1
ATOM 1401 C C . PHE A 1 179 ? -7.956 -6.559 -4.854 1.00 92.12 179 PHE A C 1
ATOM 1403 O O . PHE A 1 179 ? -7.834 -6.978 -3.701 1.00 92.12 179 PHE A O 1
ATOM 1410 N N . GLU A 1 180 ? -8.315 -7.350 -5.865 1.00 90.81 180 GLU A N 1
ATOM 1411 C CA . GLU A 1 180 ? -8.482 -8.800 -5.736 1.00 90.81 180 GLU A CA 1
ATOM 1412 C C . GLU A 1 180 ? -7.152 -9.469 -5.365 1.00 90.81 180 GLU A C 1
ATOM 1414 O O . GLU A 1 180 ? -7.110 -10.206 -4.380 1.00 90.81 180 GLU A O 1
ATOM 1419 N N . THR A 1 181 ? -6.050 -9.111 -6.026 1.00 88.44 181 THR A N 1
ATOM 1420 C CA . THR A 1 181 ? -4.692 -9.574 -5.703 1.00 88.44 181 THR A CA 1
ATOM 1421 C C . THR A 1 181 ? -4.323 -9.283 -4.246 1.00 88.44 181 THR A C 1
ATOM 1423 O O . THR A 1 181 ? -3.867 -10.173 -3.520 1.00 88.44 181 THR A O 1
ATOM 1426 N N . TRP A 1 182 ? -4.570 -8.062 -3.755 1.00 94.00 182 TRP A N 1
ATOM 1427 C CA . TRP A 1 182 ? -4.310 -7.722 -2.350 1.00 94.00 182 TRP A CA 1
ATOM 1428 C C . TRP A 1 182 ? -5.178 -8.512 -1.370 1.00 94.00 182 TRP A C 1
ATOM 1430 O O . TRP A 1 182 ? -4.673 -8.949 -0.335 1.00 94.00 182 TRP A O 1
ATOM 1440 N N . ARG A 1 183 ? -6.456 -8.733 -1.690 1.00 94.31 183 ARG A N 1
ATOM 1441 C CA . ARG A 1 183 ? -7.370 -9.528 -0.858 1.00 94.31 183 ARG A CA 1
ATOM 1442 C C . ARG A 1 183 ? -6.966 -10.993 -0.807 1.00 94.31 183 ARG A C 1
ATOM 1444 O O . ARG A 1 183 ? -6.830 -11.528 0.285 1.00 94.31 183 ARG A O 1
ATOM 1451 N N . ILE A 1 184 ? -6.706 -11.621 -1.954 1.00 92.69 184 ILE A N 1
ATOM 1452 C CA . ILE A 1 184 ? -6.249 -13.017 -2.038 1.00 92.69 184 ILE A CA 1
ATOM 1453 C C . ILE A 1 184 ? -4.974 -13.196 -1.213 1.00 92.69 184 ILE A C 1
ATOM 1455 O O . ILE A 1 184 ? -4.892 -14.096 -0.375 1.00 92.69 184 ILE A O 1
ATOM 1459 N N . LYS A 1 185 ? -4.002 -12.292 -1.388 1.00 91.56 185 LYS A N 1
ATOM 1460 C CA . LYS A 1 185 ? -2.761 -12.301 -0.609 1.00 91.56 185 LYS A CA 1
ATOM 1461 C C . LYS A 1 185 ? -3.031 -12.165 0.890 1.00 91.56 185 LYS A C 1
ATOM 1463 O O . LYS A 1 185 ? -2.423 -12.886 1.678 1.00 91.56 185 LYS A O 1
ATOM 1468 N N . GLN A 1 186 ? -3.926 -11.264 1.293 1.00 95.19 186 GLN A N 1
ATOM 1469 C CA . GLN A 1 186 ? -4.305 -11.098 2.696 1.00 95.19 186 GLN A CA 1
ATOM 1470 C C . GLN A 1 186 ? -4.931 -12.372 3.264 1.00 95.19 186 GLN A C 1
ATOM 1472 O O . GLN A 1 186 ? -4.507 -12.824 4.323 1.00 95.19 186 GLN A O 1
ATOM 1477 N N . TYR A 1 187 ? -5.889 -12.970 2.560 1.00 96.25 187 TYR A N 1
ATOM 1478 C CA . TYR A 1 187 ? -6.578 -14.169 3.023 1.00 96.25 187 TYR A CA 1
ATOM 1479 C C . TYR A 1 187 ? -5.627 -15.361 3.161 1.00 96.25 187 TYR A C 1
ATOM 1481 O O . TYR A 1 187 ? -5.609 -16.008 4.204 1.00 96.25 187 TYR A O 1
ATOM 1489 N N . ASN A 1 188 ? -4.761 -15.600 2.173 1.00 93.25 188 ASN A N 1
ATOM 1490 C CA . ASN A 1 188 ? -3.747 -16.656 2.256 1.00 93.25 188 ASN A CA 1
ATOM 1491 C C . ASN A 1 188 ? -2.768 -16.430 3.416 1.00 93.25 188 ASN A C 1
ATOM 1493 O O . ASN A 1 188 ? -2.437 -17.362 4.151 1.00 93.25 188 ASN A O 1
ATOM 1497 N N . ASN A 1 189 ? -2.336 -15.184 3.627 1.00 95.00 189 ASN A N 1
ATOM 1498 C CA . ASN A 1 189 ? -1.483 -14.846 4.764 1.00 95.00 189 ASN A CA 1
ATOM 1499 C C . ASN A 1 189 ? -2.197 -15.035 6.102 1.00 95.00 189 ASN A C 1
ATOM 1501 O O . ASN A 1 189 ? -1.570 -15.490 7.053 1.00 95.00 189 ASN A O 1
ATOM 1505 N N . ASN A 1 190 ? -3.483 -14.696 6.185 1.00 96.12 190 ASN A N 1
ATOM 1506 C CA . ASN A 1 190 ? -4.280 -14.894 7.387 1.00 96.12 190 ASN A CA 1
ATOM 1507 C C . ASN A 1 190 ? -4.405 -16.381 7.724 1.00 96.12 190 ASN A C 1
ATOM 1509 O O . ASN A 1 190 ? -4.173 -16.747 8.871 1.00 96.12 190 ASN A O 1
ATOM 1513 N N . VAL A 1 191 ? -4.678 -17.236 6.732 1.00 96.94 191 VAL A N 1
ATOM 1514 C CA . VAL A 1 191 ? -4.687 -18.697 6.910 1.00 96.94 191 VAL A CA 1
ATOM 1515 C C . VAL A 1 191 ? -3.343 -19.163 7.461 1.00 96.94 191 VAL A C 1
ATOM 1517 O O . VAL A 1 191 ? -3.306 -19.729 8.550 1.00 96.94 191 VAL A O 1
ATOM 1520 N N . ARG A 1 192 ? -2.232 -18.845 6.781 1.00 96.50 192 ARG A N 1
ATOM 1521 C CA . ARG A 1 192 ? -0.885 -19.248 7.219 1.00 96.50 192 ARG A CA 1
ATOM 1522 C C . ARG A 1 192 ? -0.575 -18.793 8.648 1.00 96.50 192 ARG A C 1
ATOM 1524 O O . ARG A 1 192 ? -0.167 -19.601 9.470 1.00 96.50 192 ARG A O 1
ATOM 1531 N N . ARG A 1 193 ? -0.796 -17.515 8.956 1.00 95.19 193 ARG A N 1
ATOM 1532 C CA . ARG A 1 193 ? -0.508 -16.949 10.284 1.00 95.19 193 ARG A CA 1
ATOM 1533 C C . ARG A 1 193 ? -1.390 -17.544 11.371 1.00 95.19 193 ARG A C 1
ATOM 1535 O O . ARG A 1 193 ? -0.910 -17.742 12.475 1.00 95.19 193 ARG A O 1
ATOM 1542 N N . SER A 1 194 ? -2.645 -17.851 11.055 1.00 96.75 194 SER A N 1
ATOM 1543 C CA . SER A 1 194 ? -3.551 -18.482 12.012 1.00 96.75 194 SER A CA 1
ATOM 1544 C C . SER A 1 194 ? -3.144 -19.913 12.365 1.00 96.75 194 SER A C 1
ATOM 1546 O O . SER A 1 194 ? -3.380 -20.341 13.487 1.00 96.75 194 SER A O 1
ATOM 1548 N N . LEU A 1 195 ? -2.488 -20.631 11.442 1.00 94.88 195 LEU A N 1
ATOM 1549 C CA . LEU A 1 195 ? -1.911 -21.953 11.710 1.00 94.88 195 LEU A CA 1
ATOM 1550 C C . LEU A 1 195 ? -0.685 -21.866 12.629 1.00 94.88 195 LEU A C 1
ATOM 1552 O O . LEU A 1 195 ? -0.465 -22.753 13.444 1.00 94.88 195 LEU A O 1
ATOM 1556 N N . GLU A 1 196 ? 0.118 -20.808 12.488 1.00 94.69 196 GLU A N 1
ATOM 1557 C CA . GLU A 1 196 ? 1.272 -20.545 13.361 1.00 94.69 196 GLU A CA 1
ATOM 1558 C C . GLU A 1 196 ? 0.821 -20.109 14.760 1.00 94.69 196 GLU A C 1
ATOM 1560 O O . GLU A 1 196 ? 1.374 -20.544 15.769 1.00 94.69 196 GLU A O 1
ATOM 1565 N N . ARG A 1 197 ? -0.191 -19.240 14.817 1.00 95.06 197 ARG A N 1
ATOM 1566 C CA . ARG A 1 197 ? -0.801 -18.746 16.047 1.00 95.06 197 ARG A CA 1
ATOM 1567 C C . ARG A 1 197 ? -2.281 -18.449 15.793 1.00 95.06 197 ARG A C 1
ATOM 1569 O O . ARG A 1 197 ? -2.566 -17.462 15.105 1.00 95.06 197 ARG A O 1
ATOM 1576 N N . PRO A 1 198 ? -3.212 -19.228 16.374 1.00 96.44 198 PRO A N 1
ATOM 1577 C CA . PRO A 1 198 ? -4.639 -18.961 16.247 1.00 96.44 198 PRO A CA 1
ATOM 1578 C C . PRO A 1 198 ? -4.973 -17.521 16.639 1.00 96.44 198 PRO A C 1
ATOM 1580 O O . PRO A 1 198 ? -4.448 -16.996 17.625 1.00 96.44 198 PRO A O 1
ATOM 1583 N N . PHE A 1 199 ? -5.828 -16.865 15.855 1.00 96.44 199 PHE A N 1
ATOM 1584 C CA . PHE A 1 199 ? -6.188 -15.474 16.112 1.00 96.44 199 PHE A CA 1
ATOM 1585 C C . PHE A 1 199 ? -7.121 -15.357 17.316 1.00 96.44 199 PHE A C 1
ATOM 1587 O O . PHE A 1 199 ? -8.098 -16.098 17.423 1.00 96.44 199 PHE A O 1
ATOM 1594 N N . ARG A 1 200 ? -6.862 -14.370 18.177 1.00 95.12 200 ARG A N 1
ATOM 1595 C CA . ARG A 1 200 ? -7.677 -14.085 19.373 1.00 95.12 200 ARG A CA 1
ATOM 1596 C C . ARG A 1 200 ? -8.862 -13.170 19.091 1.00 95.12 200 ARG A C 1
ATOM 1598 O O . ARG A 1 200 ? -9.785 -13.064 19.885 1.00 95.12 200 ARG A O 1
ATOM 1605 N N . VAL A 1 201 ? -8.841 -12.477 17.954 1.00 92.75 201 VAL A N 1
ATOM 1606 C CA . VAL A 1 201 ? -9.909 -11.563 17.537 1.00 92.75 201 VAL A CA 1
ATOM 1607 C C . VAL A 1 201 ? -10.341 -11.942 16.133 1.00 92.75 201 VAL A C 1
ATOM 1609 O O . VAL A 1 201 ? -9.519 -12.007 15.220 1.00 92.75 201 VAL A O 1
ATOM 1612 N N . ARG A 1 202 ? -11.642 -12.172 15.950 1.00 90.50 202 ARG A N 1
ATOM 1613 C CA . ARG A 1 202 ? -12.228 -12.477 14.643 1.00 90.50 202 ARG A CA 1
ATOM 1614 C C . ARG A 1 202 ? -12.542 -11.195 13.883 1.00 90.50 202 ARG A C 1
ATOM 1616 O O . ARG A 1 202 ? -13.487 -10.504 14.219 1.00 90.50 202 ARG A O 1
ATOM 1623 N N . LEU A 1 203 ? -11.795 -10.840 12.846 1.00 87.81 203 LEU A N 1
ATOM 1624 C CA . LEU A 1 203 ? -12.092 -9.621 12.091 1.00 87.81 203 LEU A CA 1
ATOM 1625 C C . LEU A 1 203 ? -13.077 -9.904 10.954 1.00 87.81 203 LEU A C 1
ATOM 1627 O O . LEU A 1 203 ? -13.092 -10.971 10.340 1.00 87.81 203 LEU A O 1
ATOM 1631 N N . TYR A 1 204 ? -13.917 -8.916 10.641 1.00 78.75 204 TYR A N 1
ATOM 1632 C CA . TYR A 1 204 ? -15.015 -9.082 9.682 1.00 78.75 204 TYR A CA 1
ATOM 1633 C C . TYR A 1 204 ? -14.537 -9.510 8.282 1.00 78.75 204 TYR A C 1
ATOM 1635 O O . TYR A 1 204 ? -15.200 -10.290 7.593 1.00 78.75 204 TYR A O 1
ATOM 1643 N N . ASN A 1 205 ? -13.379 -9.007 7.855 1.00 86.81 205 ASN A N 1
ATOM 1644 C CA . ASN A 1 205 ? -12.787 -9.302 6.552 1.00 86.81 205 ASN A CA 1
ATOM 1645 C C . ASN A 1 205 ? -11.608 -10.283 6.644 1.00 86.81 205 ASN A C 1
ATOM 1647 O O . ASN A 1 205 ? -10.672 -10.179 5.859 1.00 86.81 205 ASN A O 1
ATOM 1651 N N . ASP A 1 206 ? -11.630 -11.207 7.605 1.00 90.44 206 ASP A N 1
ATOM 1652 C CA . ASP A 1 206 ? -10.597 -12.241 7.702 1.00 90.44 206 ASP A CA 1
ATOM 1653 C C . ASP A 1 206 ? -10.704 -13.296 6.598 1.00 90.44 206 ASP A C 1
ATOM 1655 O O . ASP A 1 206 ? -9.679 -13.807 6.156 1.00 90.44 206 ASP A O 1
ATOM 1659 N N . GLU A 1 207 ? -11.914 -13.571 6.108 1.00 90.00 207 GLU A N 1
ATOM 1660 C CA . GLU A 1 207 ? -12.197 -14.616 5.119 1.00 90.00 207 GLU A CA 1
ATOM 1661 C C . GLU A 1 207 ? -12.983 -14.068 3.915 1.00 90.00 207 GLU A C 1
ATOM 1663 O O . GLU A 1 207 ? -13.775 -13.126 4.069 1.00 90.00 207 GLU A O 1
ATOM 1668 N N . PRO A 1 208 ? -12.811 -14.667 2.721 1.00 92.06 208 PRO A N 1
ATOM 1669 C CA . PRO A 1 208 ? -13.571 -14.305 1.532 1.00 92.06 208 PRO A CA 1
ATOM 1670 C C . PRO A 1 208 ? -15.028 -14.763 1.624 1.00 92.06 208 PRO A C 1
ATOM 1672 O O . PRO A 1 208 ? -15.394 -15.644 2.406 1.00 92.06 208 PRO A O 1
ATOM 1675 N N . LEU A 1 209 ? -15.875 -14.217 0.752 1.00 89.69 209 LEU A N 1
ATOM 1676 C CA . LEU A 1 209 ? -17.233 -14.725 0.608 1.00 89.69 209 LEU A CA 1
ATOM 1677 C C . LEU A 1 209 ? -17.249 -16.053 -0.143 1.00 89.69 209 LEU A C 1
ATOM 1679 O O . LEU A 1 209 ? -16.454 -16.286 -1.048 1.00 89.69 209 LEU A O 1
ATOM 1683 N N . LYS A 1 210 ? -18.218 -16.901 0.201 1.00 88.12 210 LYS A N 1
ATOM 1684 C CA . LYS A 1 210 ? -18.452 -18.192 -0.467 1.00 88.12 210 LYS A CA 1
ATOM 1685 C C . LYS A 1 210 ? -19.591 -18.153 -1.483 1.00 88.12 210 LYS A C 1
ATOM 1687 O O . LYS A 1 210 ? -19.820 -19.122 -2.196 1.00 88.12 210 LYS A O 1
ATOM 1692 N N . ARG A 1 211 ? -20.340 -17.050 -1.534 1.00 85.25 211 ARG A N 1
ATOM 1693 C CA . ARG A 1 211 ? -21.470 -16.861 -2.448 1.00 85.25 211 ARG A CA 1
ATOM 1694 C C . ARG A 1 211 ? -21.351 -15.515 -3.139 1.00 85.25 211 ARG A C 1
ATOM 1696 O O . ARG A 1 211 ? -20.943 -14.537 -2.514 1.00 85.25 211 ARG A O 1
ATOM 1703 N N . ALA A 1 212 ? -21.728 -15.492 -4.413 1.00 77.75 212 ALA A N 1
ATOM 1704 C CA . ALA A 1 212 ? -21.814 -14.260 -5.175 1.00 77.75 212 ALA A CA 1
ATOM 1705 C C . ALA A 1 212 ? -22.864 -13.325 -4.566 1.00 77.75 212 ALA A C 1
ATOM 1707 O O . ALA A 1 212 ? -23.922 -13.763 -4.111 1.00 77.75 212 ALA A O 1
ATOM 1708 N N . ILE A 1 213 ? -22.561 -12.034 -4.591 1.00 77.44 213 ILE A N 1
ATOM 1709 C CA . ILE A 1 213 ? -23.509 -10.959 -4.304 1.00 77.44 213 ILE A CA 1
ATOM 1710 C C . ILE A 1 213 ? -23.861 -10.311 -5.649 1.00 77.44 213 ILE A C 1
ATOM 1712 O O . ILE A 1 213 ? -23.006 -10.297 -6.542 1.00 77.44 213 ILE A O 1
ATOM 1716 N N . PRO A 1 214 ? -25.086 -9.784 -5.828 1.00 73.31 214 PRO A N 1
ATOM 1717 C CA . PRO A 1 214 ? -25.428 -8.985 -6.998 1.00 73.31 214 PRO A CA 1
ATOM 1718 C C . PRO A 1 214 ? -24.388 -7.902 -7.305 1.00 73.31 214 PRO A C 1
ATOM 1720 O O . PRO A 1 214 ? -23.767 -7.338 -6.402 1.00 73.31 214 PRO A O 1
ATOM 1723 N N . VAL A 1 215 ? -24.215 -7.603 -8.594 1.00 71.31 215 VAL A N 1
ATOM 1724 C CA . VAL A 1 215 ? -23.269 -6.584 -9.058 1.00 71.31 215 VAL A CA 1
ATOM 1725 C C . VAL A 1 215 ? -23.657 -5.225 -8.470 1.00 71.31 215 VAL A C 1
ATOM 1727 O O . VAL A 1 215 ? -24.737 -4.703 -8.742 1.00 71.31 215 VAL A O 1
ATOM 1730 N N . GLY A 1 216 ? -22.764 -4.662 -7.656 1.00 77.81 216 GLY A N 1
ATOM 1731 C CA . GLY A 1 216 ? -22.890 -3.326 -7.080 1.00 77.81 216 GLY A CA 1
ATOM 1732 C C . GLY A 1 216 ? -21.902 -2.333 -7.695 1.00 77.81 216 GLY A C 1
ATOM 1733 O O . GLY A 1 216 ? -20.984 -2.696 -8.427 1.00 77.81 216 GLY A O 1
ATOM 1734 N N . PHE A 1 217 ? -22.069 -1.057 -7.364 1.00 82.25 217 PHE A N 1
ATOM 1735 C CA . PHE A 1 217 ? -21.088 -0.016 -7.639 1.00 82.25 217 PHE A CA 1
ATOM 1736 C C . PHE A 1 217 ? -19.815 -0.220 -6.800 1.00 82.25 217 PHE A C 1
ATOM 1738 O O . PHE A 1 217 ? -19.868 -0.603 -5.631 1.00 82.25 217 PHE A O 1
ATOM 1745 N N . GLY A 1 218 ? -18.667 0.165 -7.361 1.00 86.81 218 GLY A N 1
ATOM 1746 C CA . GLY A 1 218 ? -17.386 0.150 -6.655 1.00 86.81 218 GLY A CA 1
ATOM 1747 C C . GLY A 1 218 ? -16.660 -1.192 -6.723 1.00 86.81 218 GLY A C 1
ATOM 1748 O O . GLY A 1 218 ? -16.850 -1.971 -7.651 1.00 86.81 218 GLY A O 1
ATOM 1749 N N . LEU A 1 219 ? -15.782 -1.425 -5.748 1.00 89.25 219 LEU A N 1
ATOM 1750 C CA . LEU A 1 219 ? -14.931 -2.608 -5.658 1.00 89.25 219 LEU A CA 1
ATOM 1751 C C . LEU A 1 219 ? -15.639 -3.646 -4.782 1.00 89.25 219 LEU A C 1
ATOM 1753 O O . LEU A 1 219 ? -15.590 -3.580 -3.548 1.00 89.25 219 LEU A O 1
ATOM 1757 N N . THR A 1 220 ? -16.334 -4.575 -5.441 1.00 88.75 220 THR A N 1
ATOM 1758 C CA . THR A 1 220 ? -17.130 -5.647 -4.820 1.00 88.75 220 THR A CA 1
ATOM 1759 C C . THR A 1 220 ? -16.264 -6.601 -3.999 1.00 88.75 220 THR A C 1
ATOM 1761 O O . THR A 1 220 ? -15.062 -6.673 -4.257 1.00 88.75 220 THR A O 1
ATOM 1764 N N . PRO A 1 221 ? -16.827 -7.363 -3.046 1.00 89.62 221 PRO A N 1
ATOM 1765 C CA . PRO A 1 221 ? -16.077 -8.382 -2.317 1.00 89.62 221 PRO A CA 1
ATOM 1766 C C . PRO A 1 221 ? -15.477 -9.447 -3.230 1.00 89.62 221 PRO A C 1
ATOM 1768 O O . PRO A 1 221 ? -16.040 -9.769 -4.276 1.00 89.62 221 PRO A O 1
ATOM 1771 N N . TYR A 1 222 ? -14.352 -10.018 -2.801 1.00 91.69 222 TYR A N 1
ATOM 1772 C CA . TYR A 1 222 ? -13.801 -11.211 -3.436 1.00 91.69 222 TYR A CA 1
ATOM 1773 C C . TYR A 1 222 ? -14.619 -12.445 -3.029 1.00 91.69 222 TYR A C 1
ATOM 1775 O O . TYR A 1 222 ? -14.938 -12.631 -1.848 1.00 91.69 222 TYR A O 1
ATOM 1783 N N . VAL A 1 223 ? -14.954 -13.276 -4.017 1.00 92.62 223 VAL A N 1
ATOM 1784 C CA . VAL A 1 223 ? -15.745 -14.498 -3.841 1.00 92.62 223 VAL A CA 1
ATOM 1785 C C . VAL A 1 223 ? -14.880 -15.698 -4.201 1.00 92.62 223 VAL A C 1
ATOM 1787 O O . VAL A 1 223 ? -14.466 -15.871 -5.345 1.00 92.62 223 VAL A O 1
ATOM 1790 N N . ASP A 1 224 ? -14.627 -16.549 -3.216 1.00 93.50 224 ASP A N 1
ATOM 1791 C CA . ASP A 1 224 ? -13.855 -17.775 -3.377 1.00 93.50 224 ASP A CA 1
ATOM 1792 C C . ASP A 1 224 ? -14.778 -18.933 -3.782 1.00 93.50 224 ASP A C 1
ATOM 1794 O O . ASP A 1 224 ? -15.160 -19.775 -2.965 1.00 93.50 224 ASP A O 1
ATOM 1798 N N . HIS A 1 225 ? -15.166 -18.949 -5.059 1.00 90.38 225 HIS A N 1
ATOM 1799 C CA . HIS A 1 225 ? -16.085 -19.945 -5.626 1.00 90.38 225 HIS A CA 1
ATOM 1800 C C . HIS A 1 225 ? -15.594 -21.389 -5.488 1.00 90.38 225 HIS A C 1
ATOM 1802 O O . HIS A 1 225 ? -16.399 -22.308 -5.361 1.00 90.38 225 HIS A O 1
ATOM 1808 N N . ASN A 1 226 ? -14.276 -21.580 -5.503 1.00 90.31 226 ASN A N 1
ATOM 1809 C CA . ASN A 1 226 ? -13.645 -22.894 -5.583 1.00 90.31 226 ASN A CA 1
ATOM 1810 C C . ASN A 1 226 ? -13.070 -23.360 -4.240 1.00 90.31 226 ASN A C 1
ATOM 1812 O O . ASN A 1 226 ? -12.368 -24.366 -4.207 1.00 90.31 226 ASN A O 1
ATOM 1816 N N . ASN A 1 227 ? -13.336 -22.639 -3.144 1.00 91.12 227 ASN A N 1
ATOM 1817 C CA . ASN A 1 227 ? -12.758 -22.918 -1.828 1.00 91.12 227 ASN A CA 1
ATOM 1818 C C . ASN A 1 227 ? -11.222 -23.035 -1.846 1.00 91.12 227 ASN A C 1
ATOM 1820 O O . ASN A 1 227 ? -10.655 -23.882 -1.160 1.00 91.12 227 ASN A O 1
ATOM 1824 N N . ARG A 1 228 ? -10.550 -22.193 -2.642 1.00 92.00 228 ARG A N 1
ATOM 1825 C CA . ARG A 1 228 ? -9.083 -22.167 -2.747 1.00 92.00 228 ARG A CA 1
ATOM 1826 C C . ARG A 1 228 ? -8.433 -21.567 -1.507 1.00 92.00 228 ARG A C 1
ATOM 1828 O O . ARG A 1 228 ? -7.295 -21.900 -1.197 1.00 92.00 228 ARG A O 1
ATOM 1835 N N . ILE A 1 229 ? -9.140 -20.681 -0.810 1.00 93.94 229 ILE A N 1
ATOM 1836 C CA . ILE A 1 229 ? -8.662 -20.092 0.435 1.00 93.94 229 ILE A CA 1
ATOM 1837 C C . ILE A 1 229 ? -9.010 -21.039 1.586 1.00 93.94 229 ILE A C 1
ATOM 1839 O O . ILE A 1 229 ? -10.180 -21.382 1.793 1.00 93.94 229 ILE A O 1
ATOM 1843 N N . GLY A 1 230 ? -7.979 -21.445 2.333 1.00 92.06 230 GLY A N 1
ATOM 1844 C CA . GLY A 1 230 ? -8.106 -22.301 3.512 1.00 92.06 230 GLY A CA 1
ATOM 1845 C C . GLY A 1 230 ? -8.925 -21.673 4.645 1.00 92.06 230 GLY A C 1
ATOM 1846 O O . GLY A 1 230 ? -9.367 -20.527 4.574 1.00 92.06 230 GLY A O 1
ATOM 1847 N N . ARG A 1 231 ? -9.140 -22.444 5.715 1.00 94.00 231 ARG A N 1
ATOM 1848 C CA . ARG A 1 231 ? -9.847 -21.966 6.912 1.00 94.00 231 ARG A CA 1
ATOM 1849 C C . ARG A 1 231 ? -8.887 -21.268 7.862 1.00 94.00 231 ARG A C 1
ATOM 1851 O O . ARG A 1 231 ? -7.760 -21.725 8.036 1.00 94.00 231 ARG A O 1
ATOM 1858 N N . ILE A 1 232 ? -9.362 -20.205 8.499 1.00 94.88 232 ILE A N 1
ATOM 1859 C CA . ILE A 1 232 ? -8.618 -19.520 9.552 1.00 94.88 232 ILE A CA 1
ATOM 1860 C C . ILE A 1 232 ? -8.861 -20.216 10.889 1.00 94.88 232 ILE A C 1
ATOM 1862 O O . ILE A 1 232 ? -9.980 -20.637 11.188 1.00 94.88 232 ILE A O 1
ATOM 1866 N N . GLN A 1 233 ? -7.804 -20.332 11.689 1.00 95.75 233 GLN A N 1
ATOM 1867 C CA . GLN A 1 233 ? -7.882 -20.809 13.065 1.00 95.75 233 GLN A CA 1
ATOM 1868 C C . GLN A 1 233 ? -8.038 -19.641 14.040 1.00 95.75 233 GLN A C 1
ATOM 1870 O O . GLN A 1 233 ? -7.351 -18.621 13.950 1.00 95.75 233 GLN A O 1
ATOM 1875 N N . TYR A 1 234 ? -8.939 -19.818 14.994 1.00 95.81 234 TYR A N 1
ATOM 1876 C CA . TYR A 1 234 ? -9.195 -18.868 16.065 1.00 95.81 234 TYR A CA 1
ATOM 1877 C C . TYR A 1 234 ? -9.066 -19.581 17.408 1.00 95.81 234 TYR A C 1
ATOM 1879 O O . TYR A 1 234 ? -9.225 -20.801 17.467 1.00 95.81 234 TYR A O 1
ATOM 1887 N N . THR A 1 235 ? -8.781 -18.833 18.469 1.00 94.81 235 THR A N 1
ATOM 1888 C CA . THR A 1 235 ? -8.931 -19.346 19.835 1.00 94.81 235 THR A CA 1
ATOM 1889 C C . THR A 1 235 ? -10.414 -19.542 20.170 1.00 94.81 235 THR A C 1
ATOM 1891 O O . THR A 1 235 ? -11.286 -18.940 19.538 1.00 94.81 235 THR A O 1
ATOM 1894 N N . ASP A 1 236 ? -10.722 -20.390 21.154 1.00 89.75 236 ASP A N 1
ATOM 1895 C CA . ASP A 1 236 ? -12.111 -20.730 21.510 1.00 89.75 236 ASP A CA 1
ATOM 1896 C C . ASP A 1 236 ? -12.922 -19.516 22.003 1.00 89.75 236 ASP A C 1
ATOM 1898 O O . ASP A 1 236 ? -14.140 -19.456 21.840 1.00 89.75 236 ASP A O 1
ATOM 1902 N N . ASP A 1 237 ? -12.238 -18.525 22.573 1.00 86.69 237 ASP A N 1
ATOM 1903 C CA . ASP A 1 237 ? -12.782 -17.267 23.081 1.00 86.69 237 ASP A CA 1
ATOM 1904 C C . ASP A 1 237 ? -12.788 -16.133 22.041 1.00 86.69 237 ASP A C 1
ATOM 1906 O O . ASP A 1 237 ? -13.205 -15.014 22.346 1.00 86.69 237 ASP A O 1
ATOM 1910 N N . ALA A 1 238 ? -12.353 -16.393 20.803 1.00 85.81 238 ALA A N 1
ATOM 1911 C CA . ALA A 1 238 ? -12.231 -15.362 19.784 1.00 85.81 238 ALA A CA 1
ATOM 1912 C C . ALA A 1 238 ? -13.600 -14.848 19.321 1.00 85.81 238 ALA A C 1
ATOM 1914 O O . ALA A 1 238 ? -14.220 -15.344 18.372 1.00 85.81 238 ALA A O 1
ATOM 1915 N N . THR A 1 239 ? -14.053 -13.769 19.947 1.00 75.69 239 THR A N 1
ATOM 1916 C CA . THR A 1 239 ? -15.282 -13.082 19.566 1.00 75.69 239 THR A CA 1
ATOM 1917 C C . THR A 1 239 ? -14.966 -11.694 19.062 1.00 75.69 239 THR A C 1
ATOM 1919 O O . THR A 1 239 ? -14.483 -10.849 19.808 1.00 75.69 239 THR A O 1
ATOM 1922 N N . TYR A 1 240 ? -15.298 -11.420 17.804 1.00 71.69 240 TYR A N 1
ATOM 1923 C CA . TYR A 1 240 ? -15.489 -10.047 17.374 1.00 71.69 240 TYR A CA 1
ATOM 1924 C C . TYR A 1 240 ? -16.386 -9.991 16.131 1.00 71.69 240 TYR A C 1
ATOM 1926 O O . TYR A 1 240 ? -16.034 -10.483 15.065 1.00 71.69 240 TYR A O 1
ATOM 1934 N N . PRO A 1 241 ? -17.606 -9.452 16.233 1.00 55.75 241 PRO A N 1
ATOM 1935 C CA . PRO A 1 241 ? -18.491 -9.355 15.075 1.00 55.75 241 PRO A CA 1
ATOM 1936 C C . PRO A 1 241 ? -18.151 -8.164 14.161 1.00 55.75 241 PRO A C 1
ATOM 1938 O O . PRO A 1 241 ? -18.665 -8.100 13.043 1.00 55.75 241 PRO A O 1
ATOM 1941 N N . GLY A 1 242 ? -17.309 -7.229 14.626 1.00 60.91 242 GLY A N 1
ATOM 1942 C CA . GLY A 1 242 ? -17.117 -5.913 14.020 1.00 60.91 242 GLY A CA 1
ATOM 1943 C C . GLY A 1 242 ? -18.353 -5.013 14.156 1.00 60.91 242 GLY A C 1
ATOM 1944 O O . GLY A 1 242 ? -19.496 -5.468 14.151 1.00 60.91 242 GLY A O 1
ATOM 1945 N N . ILE A 1 243 ? -18.135 -3.702 14.229 1.00 52.81 243 ILE A N 1
ATOM 1946 C CA . ILE A 1 243 ? -19.185 -2.676 14.181 1.00 52.81 243 ILE A CA 1
ATOM 1947 C C . ILE A 1 243 ? -19.224 -2.120 12.755 1.00 52.81 243 ILE A C 1
ATOM 1949 O O . ILE A 1 243 ? -18.953 -0.949 12.494 1.00 52.81 243 ILE A O 1
ATOM 1953 N N . MET A 1 244 ? -19.517 -2.970 11.773 1.00 52.38 244 MET A N 1
ATOM 1954 C CA . MET A 1 244 ? -19.605 -2.515 10.385 1.00 52.38 244 MET A CA 1
ATOM 1955 C C . MET A 1 244 ? -21.045 -2.336 9.922 1.00 52.38 244 MET A C 1
ATOM 1957 O O . MET A 1 244 ? -21.849 -3.264 9.870 1.00 52.38 244 MET A O 1
ATOM 1961 N N . SER A 1 245 ? -21.333 -1.095 9.523 1.00 49.38 245 SER A N 1
ATOM 1962 C CA . SER A 1 245 ? -22.509 -0.713 8.755 1.00 49.38 245 SER A CA 1
ATOM 1963 C C . SER A 1 245 ? -22.405 -1.269 7.331 1.00 49.38 245 SER A C 1
ATOM 1965 O O . SER A 1 245 ? -21.612 -0.777 6.525 1.00 49.38 245 SER A O 1
ATOM 1967 N N . THR A 1 246 ? -23.252 -2.224 6.982 1.00 43.78 246 THR A N 1
ATOM 1968 C CA . THR A 1 246 ? -23.456 -2.629 5.584 1.00 43.78 246 THR A CA 1
ATOM 1969 C C . THR A 1 246 ? -24.938 -2.795 5.293 1.00 43.78 246 THR A C 1
ATOM 1971 O O . THR A 1 246 ? -25.357 -3.845 4.846 1.00 43.78 246 THR A O 1
ATOM 1974 N N . HIS A 1 247 ? -25.753 -1.773 5.590 1.00 40.53 247 HIS A N 1
ATOM 1975 C CA . HIS A 1 247 ? -27.199 -1.703 5.298 1.00 40.53 247 HIS A CA 1
ATOM 1976 C C . HIS A 1 247 ? -28.102 -2.856 5.803 1.00 40.53 247 HIS A C 1
ATOM 1978 O O . HIS A 1 247 ? -29.310 -2.675 5.833 1.00 40.53 247 HIS A O 1
ATOM 1984 N N . GLY A 1 248 ? -27.561 -3.977 6.285 1.00 46.66 248 GLY A N 1
ATOM 1985 C CA . GLY A 1 248 ? -28.294 -5.117 6.839 1.00 46.66 248 GLY A CA 1
ATOM 1986 C C . GLY A 1 248 ? -28.165 -5.263 8.355 1.00 46.66 248 GLY A C 1
ATOM 1987 O O . GLY A 1 248 ? -28.737 -6.182 8.916 1.00 46.66 248 GLY A O 1
ATOM 1988 N N . ASN A 1 249 ? -27.410 -4.382 9.024 1.00 60.03 249 ASN A N 1
ATOM 1989 C CA . ASN A 1 249 ? -27.210 -4.409 10.481 1.00 60.03 249 ASN A CA 1
ATOM 1990 C C . ASN A 1 249 ? -27.160 -3.000 11.102 1.00 60.03 249 ASN A C 1
ATOM 1992 O O . ASN A 1 249 ? -26.547 -2.785 12.147 1.00 60.03 249 ASN A O 1
ATOM 1996 N N . GLU A 1 250 ? -27.782 -2.004 10.458 1.00 68.81 250 GLU A N 1
ATOM 1997 C CA . GLU A 1 250 ? -27.878 -0.662 11.050 1.00 68.81 250 GLU A CA 1
ATOM 1998 C C . GLU A 1 250 ? -28.627 -0.696 12.390 1.00 68.81 250 GLU A C 1
ATOM 2000 O O . GLU A 1 250 ? -28.249 0.021 13.315 1.00 68.81 250 GLU A O 1
ATOM 2005 N N . GLU A 1 251 ? -29.627 -1.570 12.508 1.00 73.00 251 GLU A N 1
ATOM 2006 C CA . GLU A 1 251 ? -30.344 -1.848 13.753 1.00 73.00 251 GLU A CA 1
ATOM 2007 C C . GLU A 1 251 ? -29.421 -2.441 14.813 1.00 73.00 251 GLU A C 1
ATOM 2009 O O . GLU A 1 251 ? -29.312 -1.861 15.886 1.00 73.00 251 GLU A O 1
ATOM 2014 N N . ARG A 1 252 ? -28.658 -3.495 14.492 1.00 73.62 252 ARG A N 1
ATOM 2015 C CA . ARG A 1 252 ? -27.680 -4.088 15.419 1.00 73.62 252 ARG A CA 1
ATOM 2016 C C . ARG A 1 252 ? -26.639 -3.074 15.899 1.00 73.62 252 ARG A C 1
ATOM 2018 O O . ARG A 1 252 ? -26.301 -3.043 17.078 1.00 73.62 252 ARG A O 1
ATOM 2025 N N . ARG A 1 253 ? -26.144 -2.211 15.001 1.00 77.69 253 ARG A N 1
ATOM 2026 C CA . ARG A 1 253 ? -25.243 -1.108 15.372 1.00 77.69 253 ARG A CA 1
ATOM 2027 C C . ARG A 1 253 ? -25.928 -0.148 16.346 1.00 77.69 253 ARG A C 1
ATOM 2029 O O . ARG A 1 253 ? -25.347 0.173 17.375 1.00 77.69 253 ARG A O 1
ATOM 2036 N N . LYS A 1 254 ? -27.144 0.312 16.024 1.00 81.69 254 LYS A N 1
ATOM 2037 C CA . LYS A 1 254 ? -27.920 1.221 16.884 1.00 81.69 254 LYS A CA 1
ATOM 2038 C C . LYS A 1 254 ? -28.197 0.595 18.248 1.00 81.69 254 LYS A C 1
ATOM 2040 O O . LYS A 1 254 ? -28.028 1.273 19.251 1.00 81.69 254 LYS A O 1
ATOM 2045 N N . GLU A 1 255 ? -28.582 -0.675 18.288 1.00 84.00 255 GLU A N 1
ATOM 2046 C CA . GLU A 1 255 ? -28.861 -1.421 19.514 1.00 84.00 255 GLU A CA 1
ATOM 2047 C C . GLU A 1 255 ? -27.619 -1.514 20.403 1.00 84.00 255 GLU A C 1
ATOM 2049 O O . GLU A 1 255 ? -27.691 -1.253 21.603 1.00 84.00 255 GLU A O 1
ATOM 2054 N N . MET A 1 256 ? -26.466 -1.823 19.813 1.00 83.31 256 MET A N 1
ATOM 2055 C CA . MET A 1 256 ? -25.200 -1.895 20.532 1.00 83.31 256 MET A CA 1
ATOM 2056 C C . MET A 1 256 ? -24.754 -0.516 21.045 1.00 83.31 256 MET A C 1
ATOM 2058 O O . MET A 1 256 ? -24.432 -0.392 22.224 1.00 83.31 256 MET A O 1
ATOM 2062 N N . GLU A 1 257 ? -24.804 0.532 20.213 1.00 87.50 257 GLU A N 1
ATOM 2063 C CA . GLU A 1 257 ? -24.520 1.918 20.632 1.00 87.50 257 GLU A CA 1
ATOM 2064 C C . GLU A 1 257 ? -25.461 2.360 21.769 1.00 87.50 257 GLU A C 1
ATOM 2066 O O . GLU A 1 257 ? -25.022 2.950 22.755 1.00 87.50 257 GLU A O 1
ATOM 2071 N N . GLN A 1 258 ? -26.751 2.018 21.683 1.00 89.31 258 GLN A N 1
ATOM 2072 C CA . GLN A 1 258 ? -27.730 2.275 22.742 1.00 89.31 258 GLN A CA 1
ATOM 2073 C C . GLN A 1 258 ? -27.456 1.455 24.003 1.00 89.31 258 GLN A C 1
ATOM 2075 O O . GLN A 1 258 ? -27.699 1.943 25.102 1.00 89.31 258 GLN A O 1
ATOM 2080 N N . ARG A 1 259 ? -26.991 0.208 23.883 1.00 90.06 259 ARG A N 1
ATOM 2081 C CA . ARG A 1 259 ? -26.618 -0.629 25.031 1.00 90.06 259 ARG A CA 1
ATOM 2082 C C . ARG A 1 259 ? -25.430 -0.026 25.776 1.00 90.06 259 ARG A C 1
ATOM 2084 O O . ARG A 1 259 ? -25.519 0.117 26.989 1.00 90.06 259 ARG A O 1
ATOM 2091 N N . ILE A 1 260 ? -24.388 0.389 25.053 1.00 89.00 260 ILE A N 1
ATOM 2092 C CA . ILE A 1 260 ? -23.219 1.073 25.622 1.00 89.00 260 ILE A CA 1
ATOM 2093 C C . ILE A 1 260 ? -23.664 2.352 26.338 1.00 89.00 260 ILE A C 1
ATOM 2095 O O . ILE A 1 260 ? -23.373 2.531 27.516 1.00 89.00 260 ILE A O 1
ATOM 2099 N N . GLN A 1 261 ? -24.442 3.206 25.665 1.00 89.94 261 GLN A N 1
ATOM 2100 C CA . GLN A 1 261 ? -24.886 4.469 26.254 1.00 89.94 261 GLN A CA 1
ATOM 2101 C C . GLN A 1 261 ? -25.786 4.270 27.481 1.00 89.94 261 GLN A C 1
ATOM 2103 O O . GLN A 1 261 ? -25.659 5.008 28.455 1.00 89.94 261 GLN A O 1
ATOM 2108 N N . ARG A 1 262 ? -26.690 3.280 27.455 1.00 91.94 262 ARG A N 1
ATOM 2109 C CA . ARG A 1 262 ? -27.548 2.952 28.605 1.00 91.94 262 ARG A CA 1
ATOM 2110 C C . ARG A 1 262 ? -26.726 2.534 29.817 1.00 91.94 262 ARG A C 1
ATOM 2112 O O . ARG A 1 262 ? -27.029 2.988 30.913 1.00 91.94 262 ARG A O 1
ATOM 2119 N N . GLU A 1 263 ? -25.703 1.708 29.622 1.00 92.25 263 GLU A N 1
ATOM 2120 C CA . GLU A 1 263 ? -24.866 1.236 30.727 1.00 92.25 263 GLU A CA 1
ATOM 2121 C C . GLU A 1 263 ? -23.990 2.359 31.300 1.00 92.25 263 GLU A C 1
ATOM 2123 O O . GLU A 1 263 ? -23.892 2.491 32.518 1.00 92.25 263 GLU A O 1
ATOM 2128 N N . ILE A 1 264 ? -23.440 3.233 30.447 1.00 89.56 264 ILE A N 1
ATOM 2129 C CA . ILE A 1 264 ? -22.735 4.447 30.897 1.00 89.56 264 ILE A CA 1
ATOM 2130 C C . ILE A 1 264 ? -23.661 5.315 31.748 1.00 89.56 264 ILE A C 1
ATOM 2132 O O . ILE A 1 264 ? -23.288 5.707 32.855 1.00 89.56 264 ILE A O 1
ATOM 2136 N N . ASN A 1 265 ? -24.872 5.598 31.257 1.00 88.75 265 ASN A N 1
ATOM 2137 C CA . ASN A 1 265 ? -25.833 6.434 31.974 1.00 88.75 265 ASN A CA 1
ATOM 2138 C C . ASN A 1 265 ? -26.201 5.812 33.326 1.00 88.75 265 ASN A C 1
ATOM 2140 O O . ASN A 1 265 ? -26.117 6.491 34.344 1.00 88.75 265 ASN A O 1
ATOM 2144 N N . LYS A 1 266 ? -26.512 4.510 33.344 1.00 90.38 266 LYS A N 1
ATOM 2145 C CA . LYS A 1 266 ? -26.859 3.768 34.559 1.00 90.38 266 LYS A CA 1
ATOM 2146 C C . LYS A 1 266 ? -25.752 3.851 35.612 1.00 90.38 266 LYS A C 1
ATOM 2148 O O . LYS A 1 266 ? -26.016 4.222 36.747 1.00 90.38 266 LYS A O 1
ATOM 2153 N N . ARG A 1 267 ? -24.498 3.573 35.244 1.00 87.69 267 ARG A N 1
ATOM 2154 C CA . ARG A 1 267 ? -23.375 3.646 36.196 1.00 87.69 267 ARG A CA 1
ATOM 2155 C C . ARG A 1 267 ? -23.067 5.062 36.652 1.00 87.69 267 ARG A C 1
ATOM 2157 O O . ARG A 1 267 ? -22.668 5.255 37.795 1.00 87.69 267 ARG A O 1
ATOM 2164 N N . SER A 1 268 ? -23.255 6.047 35.776 1.00 85.75 268 SER A N 1
ATOM 2165 C CA . SER A 1 268 ? -23.112 7.455 36.155 1.00 85.75 268 SER A CA 1
ATOM 2166 C C . SER A 1 268 ? -24.162 7.847 37.200 1.00 85.75 268 SER A C 1
ATOM 2168 O O . SER A 1 268 ? -23.833 8.520 38.174 1.00 85.75 268 SER A O 1
ATOM 2170 N N . GLU A 1 269 ? -25.405 7.385 37.032 1.00 87.56 269 GLU A N 1
ATOM 2171 C CA . GLU A 1 269 ? -26.494 7.582 37.995 1.00 87.56 269 GLU A CA 1
ATOM 2172 C C . GLU A 1 269 ? -26.219 6.855 39.322 1.00 87.56 269 GLU A C 1
ATOM 2174 O O . GLU A 1 269 ? -26.311 7.476 40.383 1.00 87.56 269 GLU A O 1
ATOM 2179 N N . ASP A 1 270 ? -25.803 5.584 39.276 1.00 86.81 270 ASP A N 1
ATOM 2180 C CA . ASP A 1 270 ? -25.457 4.787 40.461 1.00 86.81 270 ASP A CA 1
ATOM 2181 C C . ASP A 1 270 ? -24.296 5.421 41.251 1.00 86.81 270 ASP A C 1
ATOM 2183 O O . ASP A 1 270 ? -24.333 5.504 42.483 1.00 86.81 270 ASP A O 1
ATOM 2187 N N . ALA A 1 271 ? -23.270 5.921 40.554 1.00 84.94 271 ALA A N 1
ATOM 2188 C CA . ALA A 1 271 ? -22.129 6.582 41.178 1.00 84.94 271 ALA A CA 1
ATOM 2189 C C . ALA A 1 271 ? -22.511 7.931 41.811 1.00 84.94 271 ALA A C 1
ATOM 2191 O O . ALA A 1 271 ? -22.071 8.230 42.924 1.00 84.94 271 ALA A O 1
ATOM 2192 N N . ALA A 1 272 ? -23.367 8.717 41.150 1.00 84.38 272 ALA A N 1
ATOM 2193 C CA . ALA A 1 272 ? -23.897 9.959 41.708 1.00 84.38 272 ALA A CA 1
ATOM 2194 C C . ALA A 1 272 ? -24.761 9.703 42.956 1.00 84.38 272 ALA A C 1
ATOM 2196 O O . ALA A 1 272 ? -24.641 10.420 43.953 1.00 84.38 272 ALA A O 1
ATOM 2197 N N . LEU A 1 273 ? -25.595 8.654 42.937 1.00 87.81 273 LEU A N 1
ATOM 2198 C CA . LEU A 1 273 ? -26.414 8.260 44.083 1.00 87.81 273 LEU A CA 1
ATOM 2199 C C . LEU A 1 273 ? -25.548 7.837 45.275 1.00 87.81 273 LEU A C 1
ATOM 2201 O O . LEU A 1 273 ? -25.801 8.277 46.398 1.00 87.81 273 LEU A O 1
ATOM 2205 N N . LYS A 1 274 ? -24.505 7.034 45.033 1.00 87.00 274 LYS A N 1
ATOM 2206 C CA . LYS A 1 274 ? -23.560 6.607 46.071 1.00 87.00 274 LYS A CA 1
ATOM 2207 C C . LYS A 1 274 ? -22.838 7.798 46.707 1.00 87.00 274 LYS A C 1
ATOM 2209 O O . LYS A 1 274 ? -22.810 7.905 47.926 1.00 87.00 274 LYS A O 1
ATOM 2214 N N . GLN A 1 275 ? -22.337 8.739 45.904 1.00 84.06 275 GLN A N 1
ATOM 2215 C CA . GLN A 1 275 ? -21.699 9.953 46.430 1.00 84.06 275 GLN A CA 1
ATOM 2216 C C . GLN A 1 275 ? -22.654 10.802 47.277 1.00 84.06 275 GLN A C 1
ATOM 2218 O O . GLN A 1 275 ? -22.252 11.339 48.308 1.00 84.06 275 GLN A O 1
ATOM 2223 N N . PHE A 1 276 ? -23.922 10.917 46.871 1.00 86.25 276 PHE A N 1
ATOM 2224 C CA . PHE A 1 276 ? -24.923 11.636 47.657 1.00 86.25 276 PHE A CA 1
ATOM 2225 C C . PHE A 1 276 ? -25.180 10.959 49.012 1.00 86.25 276 PHE A C 1
ATOM 2227 O O . PHE A 1 276 ? -25.275 11.640 50.032 1.00 86.25 276 PHE A O 1
ATOM 2234 N N . GLN A 1 277 ? -25.251 9.624 49.036 1.00 88.94 277 GLN A N 1
ATOM 2235 C CA . GLN A 1 277 ? -25.377 8.847 50.272 1.00 88.94 277 GLN A CA 1
ATOM 2236 C C . GLN A 1 277 ? -24.146 9.009 51.173 1.00 88.94 277 GLN A C 1
ATOM 2238 O O . GLN A 1 277 ? -24.301 9.246 52.370 1.00 88.94 277 GLN A O 1
ATOM 2243 N N . ASP A 1 278 ? -22.940 8.952 50.607 1.00 86.88 278 ASP A N 1
ATOM 2244 C CA . ASP A 1 278 ? -21.686 9.128 51.346 1.00 86.88 278 ASP A CA 1
ATOM 2245 C C . ASP A 1 278 ? -21.596 10.530 51.973 1.00 86.88 278 ASP A C 1
ATOM 2247 O O . ASP A 1 278 ? -21.252 10.664 53.148 1.00 86.88 278 ASP A O 1
ATOM 2251 N N . LEU A 1 279 ? -21.991 11.577 51.237 1.00 88.38 279 LEU A N 1
ATOM 2252 C CA . LEU A 1 279 ? -22.043 12.946 51.756 1.00 88.38 279 LEU A CA 1
ATOM 2253 C C . LEU A 1 279 ? -23.094 13.102 52.866 1.00 88.38 279 LEU A C 1
ATOM 2255 O O . LEU A 1 279 ? -22.819 13.726 53.890 1.00 88.38 279 LEU A O 1
ATOM 2259 N N . ALA A 1 280 ? -24.286 12.527 52.689 1.00 86.81 280 ALA A N 1
ATOM 2260 C CA . ALA A 1 280 ? -25.331 12.556 53.711 1.00 86.81 280 ALA A CA 1
ATOM 2261 C C . ALA A 1 280 ? -24.878 11.851 55.002 1.00 86.81 280 ALA A C 1
ATOM 2263 O O . ALA A 1 280 ? -25.103 12.366 56.099 1.00 86.81 280 ALA A O 1
ATOM 2264 N N . ASN A 1 281 ? -24.186 10.717 54.871 1.00 89.81 281 ASN A N 1
ATOM 2265 C CA . ASN A 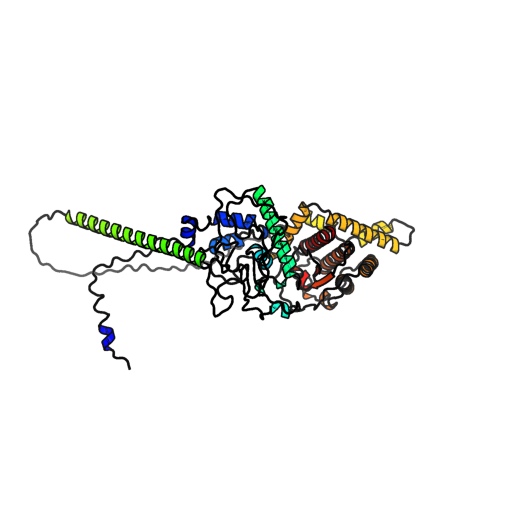1 281 ? -23.609 9.987 55.996 1.00 89.81 281 ASN A CA 1
ATOM 2266 C C . ASN A 1 281 ? -22.502 10.792 56.692 1.00 89.81 281 ASN A C 1
ATOM 2268 O O . ASN A 1 281 ? -22.475 10.836 57.921 1.00 89.81 281 ASN A O 1
ATOM 2272 N N . ALA A 1 282 ? -21.630 11.465 55.936 1.00 87.19 282 ALA A N 1
ATOM 2273 C CA . ALA A 1 282 ? -20.584 12.322 56.492 1.00 87.19 282 ALA A CA 1
ATOM 2274 C C . ALA A 1 282 ? -21.172 13.501 57.289 1.00 87.19 282 ALA A C 1
ATOM 2276 O O . ALA A 1 282 ? -20.772 13.731 58.429 1.00 87.19 282 ALA A O 1
ATOM 2277 N N . ILE A 1 283 ? -22.187 14.182 56.742 1.00 86.31 283 ILE A N 1
ATOM 2278 C CA . ILE A 1 283 ? -22.893 15.274 57.433 1.00 86.31 283 ILE A CA 1
ATOM 2279 C C . ILE A 1 283 ? -23.570 14.761 58.713 1.00 86.31 283 ILE A C 1
ATOM 2281 O O . ILE A 1 283 ? -23.502 15.411 59.756 1.00 86.31 283 ILE A O 1
ATOM 2285 N N . ALA A 1 284 ? -24.202 13.584 58.665 1.00 84.50 284 ALA A N 1
ATOM 2286 C CA . ALA A 1 284 ? -24.822 12.979 59.842 1.00 84.50 284 ALA A CA 1
ATOM 2287 C C . ALA A 1 284 ? -23.789 12.617 60.927 1.00 84.50 284 ALA A C 1
ATOM 2289 O O . ALA A 1 284 ? -24.049 12.805 62.116 1.00 84.50 284 ALA A O 1
ATOM 2290 N N . GLN A 1 285 ? -22.605 12.132 60.540 1.00 85.81 285 GLN A N 1
ATOM 2291 C CA . GLN A 1 285 ? -21.507 11.848 61.469 1.00 85.81 285 GLN A CA 1
ATOM 2292 C C . GLN A 1 285 ? -20.952 13.124 62.113 1.00 85.81 285 GLN A C 1
ATOM 2294 O O . GLN A 1 285 ? -20.745 13.148 63.326 1.00 85.81 285 GLN A O 1
ATOM 2299 N N . GLU A 1 286 ? -20.763 14.189 61.335 1.00 84.56 286 GLU A N 1
ATOM 2300 C CA . GLU A 1 286 ? -20.282 15.481 61.833 1.00 84.56 286 GLU A CA 1
ATOM 2301 C C . GLU A 1 286 ? -21.294 16.126 62.798 1.00 84.56 286 GLU A C 1
ATOM 2303 O O . GLU A 1 286 ? -20.927 16.578 63.885 1.00 84.56 286 GLU A O 1
ATOM 2308 N N . ALA A 1 287 ? -22.592 16.061 62.481 1.00 76.88 287 ALA A N 1
ATOM 2309 C CA . ALA A 1 287 ? -23.657 16.523 63.372 1.00 76.88 287 ALA A CA 1
ATOM 2310 C C . ALA A 1 287 ? -23.673 15.768 64.718 1.00 76.88 287 ALA A C 1
ATOM 2312 O O . ALA A 1 287 ? -23.849 16.382 65.774 1.00 76.88 287 ALA A O 1
ATOM 2313 N N . ASN A 1 288 ? -23.431 14.453 64.704 1.00 77.88 288 ASN A N 1
ATOM 2314 C CA . ASN A 1 288 ? -23.345 13.643 65.923 1.00 77.88 288 ASN A CA 1
ATOM 2315 C C . ASN A 1 288 ? -22.091 13.957 66.765 1.00 77.88 288 ASN A C 1
ATOM 2317 O O . ASN A 1 288 ? -22.139 13.882 67.994 1.00 77.88 288 ASN A O 1
ATOM 2321 N N . GLN A 1 289 ? -20.982 14.361 66.137 1.00 72.12 289 GLN A N 1
ATOM 2322 C CA . GLN A 1 289 ? -19.780 14.804 66.854 1.00 72.12 289 GLN A CA 1
ATOM 2323 C C . GLN A 1 289 ? -19.973 16.179 67.513 1.00 72.12 289 GLN A C 1
ATOM 2325 O O . GLN A 1 289 ? -19.553 16.375 68.654 1.00 72.12 289 GLN A O 1
ATOM 2330 N N . ILE A 1 290 ? -20.681 17.108 66.861 1.00 66.81 290 ILE A N 1
ATOM 2331 C CA . ILE A 1 290 ? -20.987 18.438 67.422 1.00 66.81 290 ILE A CA 1
ATOM 2332 C C . ILE A 1 290 ? -21.985 18.342 68.593 1.00 66.81 290 ILE A C 1
ATOM 2334 O O . ILE A 1 290 ? -21.878 19.096 69.561 1.00 66.81 290 ILE A O 1
ATOM 2338 N N . GLY A 1 291 ? -22.900 17.367 68.570 1.00 55.97 291 GLY A N 1
ATOM 2339 C CA . GLY A 1 291 ? -23.828 17.080 69.675 1.00 55.97 291 GLY A CA 1
ATOM 2340 C C . GLY A 1 291 ? -23.177 16.558 70.967 1.00 55.97 291 GLY A C 1
ATOM 2341 O O . GLY A 1 291 ? -23.871 16.398 71.968 1.00 55.97 291 GLY A O 1
ATOM 2342 N N . SER A 1 292 ? -21.861 16.313 70.966 1.00 50.41 292 SER A N 1
ATOM 2343 C CA . SER A 1 292 ? -21.112 15.737 72.094 1.00 50.41 292 SER A CA 1
ATOM 2344 C C . SER A 1 292 ? -20.263 16.753 72.876 1.00 50.41 292 SER A C 1
ATOM 2346 O O . SER A 1 292 ? -19.459 16.353 73.717 1.00 50.41 292 SER A O 1
ATOM 2348 N N . ILE A 1 293 ? -20.418 18.064 72.641 1.00 47.50 293 ILE A N 1
ATOM 2349 C CA . ILE A 1 293 ? -19.763 19.094 73.466 1.00 47.50 293 ILE A CA 1
ATOM 2350 C C . ILE A 1 293 ? -20.561 19.257 74.775 1.00 47.50 293 ILE A C 1
ATOM 2352 O O . ILE A 1 293 ? -21.721 19.677 74.728 1.00 47.50 293 ILE A O 1
ATOM 2356 N N . PRO A 1 294 ? -19.985 18.971 75.961 1.00 44.97 294 PRO A N 1
ATOM 2357 C CA . PRO A 1 294 ? -20.677 19.180 77.223 1.00 44.97 294 PRO A CA 1
ATOM 2358 C C . PRO A 1 294 ? -20.883 20.681 77.439 1.00 44.97 294 PRO A C 1
ATOM 2360 O O . PRO A 1 294 ? -19.922 21.442 77.551 1.00 44.97 294 PRO A O 1
ATOM 2363 N N . LEU A 1 295 ? -22.143 21.102 77.538 1.00 44.91 295 LEU A N 1
ATOM 2364 C CA . LEU A 1 295 ? -22.533 22.414 78.050 1.00 44.91 295 LEU A CA 1
ATOM 2365 C C . LEU A 1 295 ? -22.100 22.528 79.520 1.00 44.91 295 LEU A C 1
ATOM 2367 O O . LEU A 1 295 ? -22.871 22.245 80.440 1.00 44.91 295 LEU A O 1
ATOM 2371 N N . SER A 1 296 ? -20.858 22.947 79.759 1.00 41.09 296 SER A N 1
ATOM 2372 C CA . SER A 1 296 ? -20.434 23.414 81.073 1.00 41.09 296 SER A CA 1
ATOM 2373 C C . SER A 1 296 ? -21.081 24.777 81.331 1.00 41.09 296 SER A C 1
ATOM 2375 O O . SER A 1 296 ? -20.778 25.799 80.716 1.00 41.09 296 SER A O 1
ATOM 2377 N N . LYS A 1 297 ? -22.053 24.774 82.245 1.00 51.59 297 LYS A N 1
ATOM 2378 C CA . LYS A 1 297 ? -22.665 25.980 82.801 1.00 51.59 297 LYS A CA 1
ATOM 2379 C C . LYS A 1 297 ? -21.591 26.790 83.528 1.00 51.59 297 LYS A C 1
ATOM 2381 O O . LYS A 1 297 ? -21.063 26.336 84.537 1.00 51.59 297 LYS A O 1
ATOM 2386 N N . SER A 1 298 ? -21.337 28.012 83.075 1.00 37.16 298 SER A N 1
ATOM 2387 C CA . SER A 1 298 ? -20.706 29.041 83.899 1.00 37.16 298 SER A CA 1
ATOM 2388 C C . SER A 1 298 ? -21.335 30.395 83.596 1.00 37.16 298 SER A C 1
ATOM 2390 O O . SER A 1 298 ? -21.161 30.991 82.537 1.00 37.16 298 SER A O 1
ATOM 2392 N N . SER A 1 299 ? -22.140 30.829 84.556 1.00 43.44 299 SER A N 1
ATOM 2393 C CA . SER A 1 299 ? -22.682 32.167 84.734 1.00 43.44 299 SER A CA 1
ATOM 2394 C C . SER A 1 299 ? -21.577 33.196 84.991 1.00 43.44 299 SER A C 1
ATOM 2396 O O . SER A 1 299 ? -20.785 32.980 85.908 1.00 43.44 299 SER A O 1
ATOM 2398 N N . LYS A 1 300 ? -21.604 34.335 84.285 1.00 35.03 300 LYS A N 1
ATOM 2399 C CA . LYS A 1 300 ? -21.431 35.708 84.818 1.00 35.03 300 LYS A CA 1
ATOM 2400 C C . LYS A 1 300 ? -21.247 36.721 83.679 1.00 35.03 300 LYS A C 1
ATOM 2402 O O . LYS A 1 300 ? -20.283 36.655 82.928 1.00 35.03 300 LYS A O 1
ATOM 2407 N N . SER A 1 301 ? -22.141 37.701 83.618 1.00 39.25 301 SER A N 1
ATOM 2408 C CA . SER A 1 301 ? -21.832 39.065 83.154 1.00 39.25 301 SER A CA 1
ATOM 2409 C C . SER A 1 301 ? -21.210 39.851 84.332 1.00 39.25 301 SER A C 1
ATOM 2411 O O . SER A 1 301 ? -21.292 39.347 85.459 1.00 39.25 301 SER A O 1
ATOM 2413 N N . PRO A 1 302 ? -20.746 41.113 84.204 1.00 57.28 302 PRO A N 1
ATOM 2414 C CA . PRO A 1 302 ? -20.357 41.916 83.029 1.00 57.28 302 PRO A CA 1
ATOM 2415 C C . PRO A 1 302 ? -18.998 42.656 83.227 1.00 57.28 302 PRO A C 1
ATOM 2417 O O . PRO A 1 302 ? -18.550 42.811 84.357 1.00 57.28 302 PRO A O 1
ATOM 2420 N N . SER A 1 303 ? -18.418 43.264 82.182 1.00 31.27 303 SER A N 1
ATOM 2421 C CA . SER A 1 303 ? -17.756 44.582 82.318 1.00 31.27 303 SER A CA 1
ATOM 2422 C C . SER A 1 303 ? -17.443 45.234 80.968 1.00 31.27 303 SER A C 1
ATOM 2424 O O . SER A 1 303 ? -16.995 44.591 80.024 1.00 31.27 303 SER A O 1
ATOM 2426 N N . LYS A 1 304 ? -17.698 46.546 80.920 1.00 43.53 304 LYS A N 1
ATOM 2427 C CA . LYS A 1 304 ? -17.105 47.510 79.988 1.00 43.53 304 LYS A CA 1
ATOM 2428 C C . LYS A 1 304 ? -15.578 47.446 80.109 1.00 43.53 304 LYS A C 1
ATOM 2430 O O . LYS A 1 304 ? -15.107 47.459 81.239 1.00 43.53 304 LYS A O 1
ATOM 2435 N N . ASP A 1 305 ? -14.845 47.478 78.999 1.00 35.31 305 ASP A N 1
ATOM 2436 C CA . ASP A 1 305 ? -13.848 48.532 78.794 1.00 35.31 305 ASP A CA 1
ATOM 2437 C C . ASP A 1 305 ? -13.300 48.609 77.359 1.00 35.31 305 ASP A C 1
ATOM 2439 O O . ASP A 1 305 ? -13.261 47.647 76.600 1.00 35.31 305 ASP A O 1
ATOM 2443 N N . GLN A 1 306 ? -12.981 49.860 77.057 1.00 35.97 306 GLN A N 1
ATOM 2444 C CA . GLN A 1 306 ? -12.238 50.539 75.998 1.00 35.97 306 GLN A CA 1
ATOM 2445 C C . GLN A 1 306 ? -11.253 49.751 75.106 1.00 35.97 306 GLN A C 1
ATOM 2447 O O . GLN A 1 306 ? -10.492 48.914 75.572 1.00 35.97 306 GLN A O 1
ATOM 2452 N N . GLY A 1 307 ? -11.124 50.231 73.860 1.00 33.59 307 GLY A N 1
ATOM 2453 C CA . GLY A 1 307 ? -9.801 50.658 73.378 1.00 33.59 307 GLY A CA 1
ATOM 2454 C C . GLY A 1 307 ? -9.158 49.909 72.204 1.00 33.59 307 GLY A C 1
ATOM 2455 O O . GLY A 1 307 ? -8.611 48.832 72.366 1.00 33.59 307 GLY A O 1
ATOM 2456 N N . GLU A 1 308 ? -9.120 50.606 71.064 1.00 33.56 308 GLU A N 1
ATOM 2457 C CA . GLU A 1 308 ? -7.979 50.714 70.133 1.00 33.56 308 GLU A CA 1
ATOM 2458 C C . GLU A 1 308 ? -7.549 49.526 69.238 1.00 33.56 308 GLU A C 1
ATOM 2460 O O . GLU A 1 308 ? -6.793 48.635 69.599 1.00 33.56 308 GLU A O 1
ATOM 2465 N N . GLY A 1 309 ? -7.966 49.629 67.970 1.00 37.88 309 GLY A N 1
ATOM 2466 C CA . GLY A 1 309 ? -7.103 49.781 66.786 1.00 37.88 309 GLY A CA 1
ATOM 2467 C C . GLY A 1 309 ? -5.798 48.979 66.633 1.00 37.88 309 GLY A C 1
ATOM 2468 O O . GLY A 1 309 ? -4.810 49.254 67.304 1.00 37.88 309 GLY A O 1
ATOM 2469 N N . LYS A 1 310 ? -5.773 48.132 65.589 1.00 35.12 310 LYS A N 1
ATOM 2470 C CA . LYS A 1 310 ? -4.708 47.855 64.580 1.00 35.12 310 LYS A CA 1
ATOM 2471 C C . LYS A 1 310 ? -5.145 46.559 63.865 1.00 35.12 310 LYS A C 1
ATOM 2473 O O . LYS A 1 310 ? -5.461 45.586 64.525 1.00 35.12 310 LYS A O 1
ATOM 2478 N N . GLY A 1 311 ? -5.348 46.468 62.551 1.00 36.38 311 GLY A N 1
ATOM 2479 C CA . GLY A 1 311 ? -4.507 46.944 61.460 1.00 36.38 311 GLY A CA 1
ATOM 2480 C C . GLY A 1 311 ? -3.462 45.871 61.135 1.00 36.38 311 GLY A C 1
ATOM 2481 O O . GLY A 1 311 ? -2.457 45.844 61.827 1.00 36.38 311 GLY A O 1
ATOM 2482 N N . LEU A 1 312 ? -3.735 44.998 60.149 1.00 34.78 312 LEU A N 1
ATOM 2483 C CA . LEU A 1 312 ? -2.820 44.299 59.209 1.00 34.78 312 LEU A CA 1
ATOM 2484 C C . LEU A 1 312 ? -3.538 43.048 58.652 1.00 34.78 312 LEU A C 1
ATOM 2486 O O . LEU A 1 312 ? -3.951 42.176 59.403 1.00 34.78 312 LEU A O 1
ATOM 2490 N N . GLN A 1 313 ? -3.924 43.038 57.377 1.00 35.16 313 GLN A N 1
ATOM 2491 C CA . GLN A 1 313 ? -3.143 42.724 56.166 1.00 35.16 313 GLN A CA 1
ATOM 2492 C C . GLN A 1 313 ? -3.400 41.295 55.672 1.00 35.16 313 GLN A C 1
ATOM 2494 O O . GLN A 1 313 ? -2.837 40.307 56.135 1.00 35.16 313 GLN A O 1
ATOM 2499 N N . VAL A 1 314 ? -4.272 41.263 54.666 1.00 37.81 314 VAL A N 1
ATOM 2500 C CA . VAL A 1 314 ? -4.445 40.223 53.658 1.00 37.81 314 VAL A CA 1
ATOM 2501 C C . VAL A 1 314 ? -3.083 39.918 53.028 1.00 37.81 314 VAL A C 1
ATOM 2503 O O . VAL A 1 314 ? -2.422 40.818 52.514 1.00 37.81 314 VAL A O 1
ATOM 2506 N N . ARG A 1 315 ? -2.654 38.653 53.075 1.00 33.72 315 ARG A N 1
ATOM 2507 C CA . ARG A 1 315 ? -1.556 38.156 52.241 1.00 33.72 315 ARG A CA 1
ATOM 2508 C C . ARG A 1 315 ? -2.147 37.582 50.963 1.00 33.72 315 ARG A C 1
ATOM 2510 O O . ARG A 1 315 ? -2.547 36.421 50.927 1.00 33.72 315 ARG A O 1
ATOM 2517 N N . ASP A 1 316 ? -2.151 38.416 49.931 1.00 35.84 316 ASP A N 1
ATOM 2518 C CA . ASP A 1 316 ? -2.138 37.974 48.545 1.00 35.84 316 ASP A CA 1
ATOM 2519 C C . ASP A 1 316 ? -0.841 37.198 48.284 1.00 35.84 316 ASP A C 1
ATOM 2521 O O . ASP A 1 316 ? 0.265 37.667 48.565 1.00 35.84 316 ASP A O 1
ATOM 2525 N N . ARG A 1 317 ? -0.978 35.983 47.752 1.00 34.22 317 ARG A N 1
ATOM 2526 C CA . ARG A 1 317 ? 0.119 35.225 47.146 1.00 34.22 317 ARG A CA 1
ATOM 2527 C C . ARG A 1 317 ? -0.094 35.218 45.640 1.00 34.22 317 ARG A C 1
ATOM 2529 O O . ARG A 1 317 ? -0.672 34.292 45.084 1.00 34.22 317 ARG A O 1
ATOM 2536 N N . SER A 1 318 ? 0.428 36.247 44.995 1.00 38.50 318 SER A N 1
ATOM 2537 C CA . SER A 1 318 ? 0.773 36.230 43.580 1.00 38.50 318 SER A CA 1
ATOM 2538 C C . SER A 1 318 ? 2.199 36.750 43.461 1.00 38.50 318 SER A C 1
ATOM 2540 O O . SER A 1 318 ? 2.427 37.951 43.570 1.00 38.50 318 SER A O 1
ATOM 2542 N N . HIS A 1 319 ? 3.155 35.846 43.256 1.00 33.78 319 HIS A N 1
ATOM 2543 C CA . HIS A 1 319 ? 4.435 36.217 42.671 1.00 33.78 319 HIS A CA 1
ATOM 2544 C C . HIS A 1 319 ? 4.792 35.192 41.603 1.00 33.78 319 HIS A C 1
ATOM 2546 O O . HIS A 1 319 ? 5.143 34.049 41.883 1.00 33.78 319 HIS A O 1
ATOM 2552 N N . VAL A 1 320 ? 4.602 35.637 40.366 1.00 38.56 320 VAL A N 1
ATOM 2553 C CA . VAL A 1 320 ? 5.320 35.177 39.188 1.00 38.56 320 VAL A CA 1
ATOM 2554 C C . VAL A 1 320 ? 6.677 35.871 39.265 1.00 38.56 320 VAL A C 1
ATOM 2556 O O . VAL A 1 320 ? 6.724 37.100 39.329 1.00 38.56 320 VAL A O 1
ATOM 2559 N N . GLU A 1 321 ? 7.754 35.096 39.315 1.00 34.97 321 GLU A N 1
ATOM 2560 C CA . GLU A 1 321 ? 9.097 35.577 39.007 1.00 34.97 321 GLU A CA 1
ATOM 2561 C C . GLU A 1 321 ? 9.500 34.999 37.654 1.00 34.97 321 GLU A C 1
ATOM 2563 O O . GLU A 1 321 ? 9.569 33.789 37.441 1.00 34.97 321 GLU A O 1
ATOM 2568 N N . SER A 1 322 ? 9.691 35.929 36.729 1.00 42.91 322 SER A N 1
ATOM 2569 C CA . SER A 1 322 ? 10.420 35.803 35.482 1.00 42.91 322 SER A CA 1
ATOM 2570 C C . SER A 1 322 ? 11.893 35.515 35.771 1.00 42.91 322 SER A C 1
ATOM 2572 O O . SER A 1 322 ? 12.563 36.329 36.405 1.00 42.91 322 SER A O 1
ATOM 2574 N N . GLY A 1 323 ? 12.386 34.391 35.260 1.00 31.80 323 GLY A N 1
ATOM 2575 C CA . GLY A 1 323 ? 13.805 34.068 35.173 1.00 31.80 323 GLY A CA 1
ATOM 2576 C C . GLY A 1 323 ? 14.140 33.672 33.741 1.00 31.80 323 GLY A C 1
ATOM 2577 O O . GLY A 1 323 ? 14.184 32.487 33.425 1.00 31.80 323 GLY A O 1
ATOM 2578 N N . ASP A 1 324 ? 14.326 34.675 32.884 1.00 39.38 324 ASP A N 1
ATOM 2579 C CA . ASP A 1 324 ? 15.069 34.536 31.635 1.00 39.38 324 ASP A CA 1
ATOM 2580 C C . ASP A 1 324 ? 16.561 34.569 31.982 1.00 39.38 324 ASP A C 1
ATOM 2582 O O . ASP A 1 324 ? 17.125 35.636 32.211 1.00 39.38 324 ASP A O 1
ATOM 2586 N N . GLU A 1 325 ? 17.213 33.409 31.994 1.00 37.06 325 GLU A N 1
ATOM 2587 C CA . GLU A 1 325 ? 18.657 33.325 31.781 1.00 37.06 325 GLU A CA 1
ATOM 2588 C C . GLU A 1 325 ? 18.951 32.257 30.728 1.00 37.06 325 GLU A C 1
ATOM 2590 O O . GLU A 1 325 ? 18.922 31.045 30.952 1.00 37.06 325 GLU A O 1
ATOM 2595 N N . ILE A 1 326 ? 19.221 32.767 29.528 1.00 39.06 326 ILE A N 1
ATOM 2596 C CA . ILE A 1 326 ? 19.741 32.047 28.375 1.00 39.06 326 ILE A CA 1
ATOM 2597 C C . ILE A 1 326 ? 21.183 31.645 28.700 1.00 39.06 326 ILE A C 1
ATOM 2599 O O . ILE A 1 326 ? 22.135 32.391 28.481 1.00 39.06 326 ILE A O 1
ATOM 2603 N N . GLY A 1 327 ? 21.345 30.432 29.222 1.00 35.66 327 GLY A N 1
ATOM 2604 C CA . GLY A 1 327 ? 22.630 29.751 29.292 1.00 35.66 327 GLY A CA 1
ATOM 2605 C C . GLY A 1 327 ? 23.012 29.188 27.924 1.00 35.66 327 GLY A C 1
ATOM 2606 O O . GLY A 1 327 ? 22.709 28.037 27.615 1.00 35.66 327 GLY A O 1
ATOM 2607 N N . GLN A 1 328 ? 23.704 29.988 27.109 1.00 41.69 328 GLN A N 1
ATOM 2608 C CA . GLN A 1 328 ? 24.497 29.491 25.984 1.00 41.69 328 GLN A CA 1
ATOM 2609 C C . GLN A 1 328 ? 25.631 28.609 26.526 1.00 41.69 328 GLN A C 1
ATOM 2611 O O . GLN A 1 328 ? 26.678 29.102 26.939 1.00 41.69 328 GLN A O 1
ATOM 2616 N N . LYS A 1 329 ? 25.437 27.287 26.500 1.00 37.69 329 LYS A N 1
ATOM 2617 C CA . LYS A 1 329 ? 26.548 26.333 26.478 1.00 37.69 329 LYS A CA 1
ATOM 2618 C C . LYS A 1 329 ? 26.835 25.967 25.031 1.00 37.69 329 LYS A C 1
ATOM 2620 O O . LYS A 1 329 ? 26.122 25.189 24.404 1.00 37.69 329 LYS A O 1
ATOM 2625 N N . SER A 1 330 ? 27.887 26.584 24.512 1.00 42.59 330 SER A N 1
ATOM 2626 C CA . SER A 1 330 ? 28.611 26.154 23.327 1.00 42.59 330 SER A CA 1
ATOM 2627 C C . SER A 1 330 ? 29.313 24.832 23.638 1.00 42.59 330 SER A C 1
ATOM 2629 O O . SER A 1 330 ? 30.438 24.836 24.140 1.00 42.59 330 SER A O 1
ATOM 2631 N N . ASP A 1 331 ? 28.642 23.713 23.371 1.00 36.38 331 ASP A N 1
ATOM 2632 C CA . ASP A 1 331 ? 29.305 22.414 23.323 1.00 36.38 331 ASP A CA 1
ATOM 2633 C C . ASP A 1 331 ? 29.955 22.234 21.950 1.00 36.38 331 ASP A C 1
ATOM 2635 O O . ASP A 1 331 ? 29.328 22.296 20.890 1.00 36.38 331 ASP A O 1
ATOM 2639 N N . SER A 1 332 ? 31.270 22.076 22.011 1.00 39.16 332 SER A N 1
ATOM 2640 C CA . SER A 1 332 ? 32.193 21.823 20.920 1.00 39.16 332 SER A CA 1
ATOM 2641 C C . SER A 1 332 ? 31.747 20.644 20.057 1.00 39.16 332 SER A C 1
ATOM 2643 O O . SER A 1 332 ? 31.529 19.536 20.546 1.00 39.16 332 SER A O 1
ATOM 2645 N N . GLY A 1 333 ? 31.662 20.894 18.750 1.00 39.53 333 GLY A N 1
ATOM 2646 C CA . GLY A 1 333 ? 31.266 19.924 17.743 1.00 39.53 333 GLY A CA 1
ATOM 2647 C C . GLY A 1 333 ? 32.226 18.743 17.634 1.00 39.53 333 GLY A C 1
ATOM 2648 O O . GLY A 1 333 ? 33.230 18.808 16.932 1.00 39.53 333 GLY A O 1
ATOM 2649 N N . ALA A 1 334 ? 31.836 17.616 18.217 1.00 38.38 334 ALA A N 1
ATOM 2650 C CA . ALA A 1 334 ? 32.082 16.333 17.587 1.00 38.38 334 ALA A CA 1
ATOM 2651 C C . ALA A 1 334 ? 30.966 16.142 16.554 1.00 38.38 334 ALA A C 1
ATOM 2653 O O . ALA A 1 334 ? 29.806 15.945 16.919 1.00 38.38 334 ALA A O 1
ATOM 2654 N N . LYS A 1 335 ? 31.292 16.241 15.258 1.00 41.41 335 LYS A N 1
ATOM 2655 C CA . LYS A 1 335 ? 30.407 15.757 14.192 1.00 41.41 335 LYS A CA 1
ATOM 2656 C C . LYS A 1 335 ? 30.212 14.260 14.430 1.00 41.41 335 LYS A C 1
ATOM 2658 O O . LYS A 1 335 ? 31.008 13.455 13.960 1.00 41.41 335 LYS A O 1
ATOM 2663 N N . GLN A 1 336 ? 29.181 13.890 15.186 1.00 36.19 336 GLN A N 1
ATOM 2664 C CA . GLN A 1 336 ? 28.641 12.541 15.150 1.00 36.19 336 GLN A CA 1
ATOM 2665 C C . GLN A 1 336 ? 28.111 12.351 13.734 1.00 36.19 336 GLN A C 1
ATOM 2667 O O . GLN A 1 336 ? 26.996 12.748 13.403 1.00 36.19 336 GLN A O 1
ATOM 2672 N N . THR A 1 337 ? 28.967 11.821 12.864 1.00 45.38 337 THR A N 1
ATOM 2673 C CA . THR A 1 337 ? 28.556 11.300 11.570 1.00 45.38 337 THR A CA 1
ATOM 2674 C C . THR A 1 337 ? 27.497 10.256 11.867 1.00 45.38 337 THR A C 1
ATOM 2676 O O . THR A 1 337 ? 27.792 9.231 12.487 1.00 45.38 337 THR A O 1
ATOM 2679 N N . SER A 1 338 ? 26.248 10.556 11.514 1.00 46.62 338 SER A N 1
ATOM 2680 C CA . SER A 1 338 ? 25.173 9.581 11.612 1.00 46.62 338 SER A CA 1
ATOM 2681 C C . SER A 1 338 ? 25.625 8.303 10.897 1.00 46.62 338 SER A C 1
ATOM 2683 O O . SER A 1 338 ? 26.256 8.405 9.840 1.00 46.62 338 SER A O 1
ATOM 2685 N N . PRO A 1 339 ? 25.372 7.115 11.470 1.00 55.72 339 PRO A N 1
ATOM 2686 C CA . PRO A 1 339 ? 25.737 5.867 10.818 1.00 55.72 339 PRO A CA 1
ATOM 2687 C C . PRO A 1 339 ? 25.149 5.832 9.397 1.00 55.72 339 PRO A C 1
ATOM 2689 O O . PRO A 1 339 ? 24.033 6.327 9.195 1.00 55.72 339 PRO A O 1
ATOM 2692 N N . PRO A 1 340 ? 25.890 5.296 8.410 1.00 65.38 340 PRO A N 1
ATOM 2693 C CA . PRO A 1 340 ? 25.447 5.280 7.023 1.00 65.38 340 PRO A CA 1
ATOM 2694 C C . PRO A 1 340 ? 24.101 4.557 6.900 1.00 65.38 340 PRO A C 1
ATOM 2696 O O . PRO A 1 340 ? 23.850 3.544 7.553 1.00 65.38 340 PRO A O 1
ATOM 2699 N N . LEU A 1 341 ? 23.209 5.113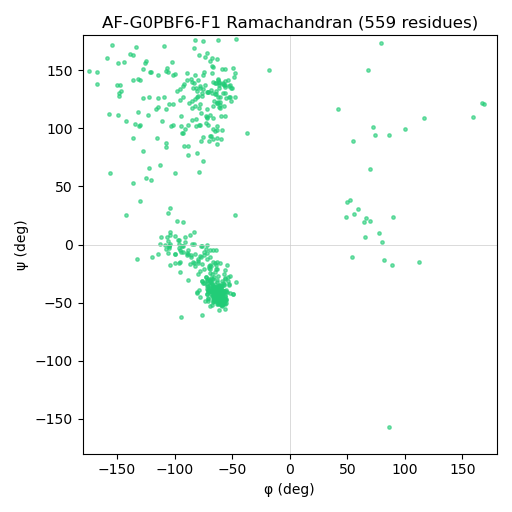 6.075 1.00 71.12 341 LEU A N 1
ATOM 2700 C CA . LEU A 1 341 ? 21.847 4.599 5.879 1.00 71.12 341 LEU A CA 1
ATOM 2701 C C . LEU A 1 341 ? 21.817 3.216 5.212 1.00 71.12 341 LEU A C 1
ATOM 2703 O O . LEU A 1 341 ? 20.872 2.457 5.439 1.00 71.12 341 LEU A O 1
ATOM 2707 N N . ILE A 1 342 ? 22.840 2.916 4.410 1.00 75.25 342 ILE A N 1
ATOM 2708 C CA . ILE A 1 342 ? 23.097 1.630 3.762 1.00 75.25 342 ILE A CA 1
ATOM 2709 C C . ILE A 1 342 ? 24.319 1.020 4.454 1.00 75.25 342 ILE A C 1
ATOM 2711 O O . ILE A 1 342 ? 25.350 1.682 4.573 1.00 75.25 342 ILE A O 1
ATOM 2715 N N . ASP A 1 343 ? 24.205 -0.218 4.940 1.00 76.88 343 ASP A N 1
ATOM 2716 C CA . ASP A 1 343 ? 25.359 -0.929 5.489 1.00 76.88 343 ASP A CA 1
ATOM 2717 C C . ASP A 1 343 ? 26.386 -1.252 4.392 1.00 76.88 343 ASP A C 1
ATOM 2719 O O . ASP A 1 343 ? 26.047 -1.383 3.215 1.00 76.88 343 ASP A O 1
ATOM 2723 N N . GLN A 1 344 ? 27.656 -1.373 4.785 1.00 80.94 344 GLN A N 1
ATOM 2724 C CA . GLN A 1 344 ? 28.767 -1.571 3.853 1.00 80.94 344 GLN A CA 1
ATOM 2725 C C . GLN A 1 344 ? 28.556 -2.790 2.942 1.00 80.94 344 GLN A C 1
ATOM 2727 O O . GLN A 1 344 ? 28.796 -2.700 1.743 1.00 80.94 344 GLN A O 1
ATOM 2732 N N . GLU A 1 345 ? 28.040 -3.894 3.483 1.00 77.75 345 GLU A N 1
ATOM 2733 C CA . GLU A 1 345 ? 27.802 -5.131 2.734 1.00 77.75 345 GLU A CA 1
ATOM 2734 C C . GLU A 1 345 ? 26.719 -4.950 1.657 1.00 77.75 345 GLU A C 1
ATOM 2736 O O . GLU A 1 345 ? 26.855 -5.429 0.531 1.00 77.75 345 GLU A O 1
ATOM 2741 N N . THR A 1 346 ? 25.648 -4.214 1.967 1.00 77.44 346 THR A N 1
ATOM 2742 C CA . THR A 1 346 ? 24.608 -3.864 0.990 1.00 77.44 346 THR A CA 1
ATOM 2743 C C . THR A 1 346 ? 25.153 -2.929 -0.090 1.00 77.44 346 THR A C 1
ATOM 2745 O O . THR A 1 346 ? 24.803 -3.077 -1.261 1.00 77.44 346 THR A O 1
ATOM 2748 N N . GLN A 1 347 ? 26.032 -1.991 0.268 1.00 80.88 347 GLN A N 1
ATOM 2749 C CA . GLN A 1 347 ? 26.664 -1.102 -0.705 1.00 80.88 347 GLN A CA 1
ATOM 2750 C C . GLN A 1 347 ? 27.635 -1.855 -1.626 1.00 80.88 347 GLN A C 1
ATOM 2752 O O . GLN A 1 347 ? 27.619 -1.643 -2.837 1.00 80.88 347 GLN A O 1
ATOM 2757 N N . GLU A 1 348 ? 28.444 -2.762 -1.079 1.00 81.00 348 GLU A N 1
ATOM 2758 C CA . GLU A 1 348 ? 29.316 -3.652 -1.852 1.00 81.00 348 GLU A CA 1
ATOM 2759 C C . GLU A 1 348 ? 28.497 -4.517 -2.813 1.00 81.00 348 GLU A C 1
ATOM 2761 O O . GLU A 1 348 ? 28.818 -4.599 -3.997 1.00 81.00 348 GLU A O 1
ATOM 2766 N N . PHE A 1 349 ? 27.375 -5.070 -2.348 1.00 82.75 349 PHE A N 1
ATOM 2767 C CA . PHE A 1 349 ? 26.459 -5.828 -3.193 1.00 82.75 349 PHE A CA 1
ATOM 2768 C C . PHE A 1 349 ? 25.888 -4.993 -4.354 1.00 82.75 349 PHE A C 1
ATOM 2770 O O . PHE A 1 349 ? 25.875 -5.465 -5.494 1.00 82.75 349 PHE A O 1
ATOM 2777 N N . ILE A 1 350 ? 25.461 -3.749 -4.094 1.00 82.69 350 ILE A N 1
ATOM 2778 C CA . ILE A 1 350 ? 25.006 -2.814 -5.141 1.00 82.69 350 ILE A CA 1
ATOM 2779 C C . ILE A 1 350 ? 26.129 -2.558 -6.154 1.00 82.69 350 ILE A C 1
ATOM 2781 O O . ILE A 1 350 ? 25.880 -2.582 -7.359 1.00 82.69 350 ILE A O 1
ATOM 2785 N N . ASN A 1 351 ? 27.358 -2.354 -5.677 1.00 81.88 351 ASN A N 1
ATOM 2786 C CA . ASN A 1 351 ? 28.513 -2.065 -6.524 1.00 81.88 351 ASN A CA 1
ATOM 2787 C C . ASN A 1 351 ? 28.890 -3.257 -7.422 1.00 81.88 351 ASN A C 1
ATOM 2789 O O . ASN A 1 351 ? 29.160 -3.057 -8.604 1.00 81.88 351 ASN A O 1
ATOM 2793 N N . VAL A 1 352 ? 28.851 -4.490 -6.901 1.00 81.06 352 VAL A N 1
ATOM 2794 C CA . VAL A 1 352 ? 29.119 -5.723 -7.674 1.00 81.06 352 VAL A CA 1
ATOM 2795 C C . VAL A 1 352 ? 28.119 -5.900 -8.824 1.00 81.06 352 VAL A C 1
ATOM 2797 O O . VAL A 1 352 ? 28.481 -6.348 -9.911 1.00 81.06 352 VAL A O 1
ATOM 2800 N N . HIS A 1 353 ? 26.866 -5.498 -8.611 1.00 83.19 353 HIS A N 1
ATOM 2801 C CA . HIS A 1 353 ? 25.782 -5.622 -9.590 1.00 83.19 353 HIS A CA 1
ATOM 2802 C C . HIS A 1 353 ? 25.533 -4.330 -10.382 1.00 83.19 353 HIS A C 1
ATOM 2804 O O . HIS A 1 353 ? 24.444 -4.128 -10.932 1.00 83.19 353 HIS A O 1
ATOM 2810 N N . ARG A 1 354 ? 26.515 -3.428 -10.422 1.00 84.88 354 ARG A N 1
ATOM 2811 C CA . ARG A 1 354 ? 26.493 -2.240 -11.274 1.00 84.88 354 ARG A CA 1
ATOM 2812 C C . ARG A 1 354 ? 26.846 -2.629 -12.715 1.00 84.88 354 ARG A C 1
ATOM 2814 O O . ARG A 1 354 ? 27.773 -3.413 -12.942 1.00 84.88 354 ARG A O 1
ATOM 2821 N N . LEU A 1 355 ? 26.078 -2.114 -13.673 1.00 85.12 355 LEU A N 1
ATOM 2822 C CA . LEU A 1 355 ? 26.205 -2.376 -15.108 1.00 85.12 355 LEU A CA 1
ATOM 2823 C C . LEU A 1 355 ? 27.042 -1.292 -15.809 1.00 85.12 355 LEU A C 1
ATOM 2825 O O . LEU A 1 355 ? 27.644 -1.563 -16.847 1.00 85.12 355 LEU A O 1
ATOM 2829 N N . THR A 1 356 ? 27.131 -0.080 -15.243 1.00 78.31 356 THR A N 1
ATOM 2830 C CA . THR A 1 356 ? 27.911 1.030 -15.824 1.00 78.31 356 THR A CA 1
ATOM 2831 C C . THR A 1 356 ? 29.429 0.920 -15.630 1.00 78.31 356 THR A C 1
ATOM 2833 O O . THR A 1 356 ? 30.172 1.600 -16.334 1.00 78.31 356 THR A O 1
ATOM 2836 N N . THR A 1 357 ? 29.924 0.084 -14.709 1.00 65.44 357 THR A N 1
ATOM 2837 C CA . THR A 1 357 ? 31.352 0.012 -14.323 1.00 65.44 357 THR A CA 1
ATOM 2838 C C . THR A 1 357 ? 32.238 -0.840 -15.236 1.00 65.44 357 THR A C 1
ATOM 2840 O O . THR A 1 357 ? 33.458 -0.704 -15.201 1.00 65.44 357 THR A O 1
ATOM 2843 N N . THR A 1 358 ? 31.669 -1.700 -16.081 1.00 58.00 358 THR A N 1
ATOM 2844 C CA . THR A 1 358 ? 32.425 -2.786 -16.736 1.00 58.00 358 THR A CA 1
ATOM 2845 C C . THR A 1 358 ? 33.196 -2.385 -17.982 1.00 58.00 358 THR A C 1
ATOM 2847 O O . THR A 1 358 ? 34.125 -3.089 -18.374 1.00 58.00 358 THR A O 1
ATOM 2850 N N . SER A 1 359 ? 32.881 -1.255 -18.623 1.00 53.41 359 SER A N 1
ATOM 2851 C CA . SER A 1 359 ? 33.549 -0.920 -19.885 1.00 53.41 359 SER A CA 1
ATOM 2852 C C . SER A 1 359 ? 35.033 -0.583 -19.702 1.00 53.41 359 SER A C 1
ATOM 2854 O O . SER A 1 359 ? 35.796 -0.861 -20.623 1.00 53.41 359 SER A O 1
ATOM 2856 N N . ALA A 1 360 ? 35.452 -0.060 -18.541 1.00 54.59 360 ALA A N 1
ATOM 2857 C CA . ALA A 1 360 ? 36.841 0.313 -18.246 1.00 54.59 360 ALA A CA 1
ATOM 2858 C C . ALA A 1 360 ? 37.726 -0.883 -17.836 1.00 54.59 360 ALA A C 1
ATOM 2860 O O . ALA A 1 360 ? 38.857 -0.999 -18.306 1.00 54.59 360 ALA A O 1
ATOM 2861 N N . GLU A 1 361 ? 37.206 -1.810 -17.027 1.00 54.22 361 GLU A N 1
ATOM 2862 C CA . GLU A 1 361 ? 37.917 -3.040 -16.636 1.00 54.22 361 GLU A CA 1
ATOM 2863 C C . GLU A 1 361 ? 38.014 -4.031 -17.809 1.00 54.22 361 GLU A C 1
ATOM 2865 O O . GLU A 1 361 ? 39.056 -4.657 -18.018 1.00 54.22 361 GLU A O 1
ATOM 2870 N N . ALA A 1 362 ? 36.978 -4.098 -18.656 1.00 52.34 362 ALA A N 1
ATOM 2871 C CA . ALA A 1 362 ? 37.004 -4.878 -19.892 1.00 52.34 362 ALA A CA 1
ATOM 2872 C C . ALA A 1 362 ? 37.994 -4.317 -20.933 1.00 52.34 362 ALA A C 1
ATOM 2874 O O . ALA A 1 362 ? 38.548 -5.090 -21.712 1.00 52.34 362 ALA A O 1
ATOM 2875 N N . ILE A 1 363 ? 38.253 -2.997 -20.947 1.00 54.00 363 ILE A N 1
ATOM 2876 C CA . ILE A 1 363 ? 39.322 -2.396 -21.772 1.00 54.00 363 ILE A CA 1
ATOM 2877 C C . ILE A 1 363 ? 40.690 -2.893 -21.302 1.00 54.00 363 ILE A C 1
ATOM 2879 O O . ILE A 1 363 ? 41.455 -3.393 -22.121 1.00 54.00 363 ILE A O 1
ATOM 2883 N N . GLN A 1 364 ? 40.967 -2.848 -19.995 1.00 59.06 364 GLN A N 1
ATOM 2884 C CA . GLN A 1 364 ? 42.241 -3.325 -19.443 1.00 59.06 364 GLN A CA 1
ATOM 2885 C C . GLN A 1 364 ? 42.483 -4.822 -19.686 1.00 59.06 364 GLN A C 1
ATOM 2887 O O . GLN A 1 364 ? 43.617 -5.222 -19.941 1.00 59.06 364 GLN A O 1
ATOM 2892 N N . GLN A 1 365 ? 41.439 -5.657 -19.640 1.00 55.25 365 GLN A N 1
ATOM 2893 C CA . GLN A 1 365 ? 41.566 -7.089 -19.939 1.00 55.25 365 GLN A CA 1
ATOM 2894 C C . GLN A 1 365 ? 41.706 -7.378 -21.445 1.00 55.25 365 GLN A C 1
ATOM 2896 O O . GLN A 1 365 ? 42.419 -8.308 -21.823 1.00 55.25 365 GLN A O 1
ATOM 2901 N N . ALA A 1 366 ? 41.068 -6.585 -22.313 1.00 52.09 366 ALA A N 1
ATOM 2902 C CA . ALA A 1 366 ? 41.149 -6.747 -23.766 1.00 52.09 366 ALA A CA 1
ATOM 2903 C C . ALA A 1 366 ? 42.480 -6.246 -24.359 1.00 52.09 366 ALA A C 1
ATOM 2905 O O . ALA A 1 366 ? 42.966 -6.821 -25.332 1.00 52.09 366 ALA A O 1
ATOM 2906 N N . GLU A 1 367 ? 43.103 -5.224 -23.763 1.00 55.00 367 GLU A N 1
ATOM 2907 C CA . GLU A 1 367 ? 44.403 -4.678 -24.191 1.00 55.00 367 GLU A CA 1
ATOM 2908 C C . GLU A 1 367 ? 45.574 -5.672 -24.034 1.00 55.00 367 GLU A C 1
ATOM 2910 O O . GLU A 1 367 ? 46.615 -5.501 -24.668 1.00 55.00 367 GLU A O 1
ATOM 2915 N N . GLY A 1 368 ? 45.403 -6.749 -23.257 1.00 55.28 368 GLY A N 1
ATOM 2916 C CA . GLY A 1 368 ? 46.392 -7.824 -23.105 1.00 55.28 368 GLY A CA 1
ATOM 2917 C C . GLY A 1 368 ? 46.391 -8.893 -24.211 1.00 55.28 368 GLY A C 1
ATOM 2918 O O . GLY A 1 368 ? 47.280 -9.742 -24.228 1.00 55.28 368 GLY A O 1
ATOM 2919 N N . SER A 1 369 ? 45.422 -8.879 -25.132 1.00 51.34 369 SER A N 1
ATOM 2920 C CA . SER A 1 369 ? 45.245 -9.907 -26.167 1.00 51.34 369 SER A CA 1
ATOM 2921 C C . SER A 1 369 ? 45.458 -9.310 -27.560 1.00 51.34 369 SER A C 1
ATOM 2923 O O . SER A 1 369 ? 44.519 -8.819 -28.185 1.00 51.34 369 SER A O 1
ATOM 2925 N N . GLN A 1 370 ? 46.692 -9.365 -28.066 1.00 49.19 370 GLN A N 1
ATOM 2926 C CA . GLN A 1 370 ? 46.980 -9.072 -29.474 1.00 49.19 370 GLN A CA 1
ATOM 2927 C C . GLN A 1 370 ? 46.234 -10.076 -30.370 1.00 49.19 370 GLN A C 1
ATOM 2929 O O . GLN A 1 370 ? 46.249 -11.270 -30.097 1.00 49.19 370 GLN A O 1
ATOM 2934 N N . ASP A 1 371 ? 45.595 -9.573 -31.425 1.00 50.50 371 ASP A N 1
ATOM 2935 C CA . ASP A 1 371 ? 44.735 -10.284 -32.380 1.00 50.50 371 ASP A CA 1
ATOM 2936 C C . ASP A 1 371 ? 43.342 -10.680 -31.876 1.00 50.50 371 ASP A C 1
ATOM 2938 O O . ASP A 1 371 ? 43.134 -11.748 -31.317 1.00 50.50 371 ASP A O 1
ATOM 2942 N N . VAL A 1 372 ? 42.353 -9.822 -32.155 1.00 43.28 372 VAL A N 1
ATOM 2943 C CA . VAL A 1 372 ? 41.091 -10.109 -32.876 1.00 43.28 372 VAL A CA 1
ATOM 2944 C C . VAL A 1 372 ? 40.366 -8.768 -33.067 1.00 43.28 372 VAL A C 1
ATOM 2946 O O . VAL A 1 372 ? 40.490 -7.898 -32.220 1.00 43.28 372 VAL A O 1
ATOM 2949 N N . THR A 1 373 ? 39.589 -8.587 -34.142 1.00 52.06 373 THR A N 1
ATOM 2950 C CA . THR A 1 373 ? 38.597 -7.503 -34.317 1.00 52.06 373 THR A CA 1
ATOM 2951 C C . THR A 1 373 ? 37.859 -7.173 -33.004 1.00 52.06 373 THR A C 1
ATOM 2953 O O . THR A 1 373 ? 36.905 -7.858 -32.624 1.00 52.06 373 THR A O 1
ATOM 2956 N N . ILE A 1 374 ? 38.352 -6.145 -32.305 1.00 59.41 374 ILE A N 1
ATOM 2957 C CA . ILE A 1 374 ? 38.173 -5.926 -30.858 1.00 59.41 374 ILE A CA 1
ATOM 2958 C C . ILE A 1 374 ? 36.717 -5.590 -30.508 1.00 59.41 374 ILE A C 1
ATOM 2960 O O . ILE A 1 374 ? 36.215 -5.997 -29.464 1.00 59.41 374 ILE A O 1
ATOM 2964 N N . ASP A 1 375 ? 36.008 -4.909 -31.408 1.00 61.38 375 ASP A N 1
ATOM 2965 C CA . ASP A 1 375 ? 34.709 -4.306 -31.098 1.00 61.38 375 ASP A CA 1
ATOM 2966 C C . ASP A 1 375 ? 33.591 -5.348 -30.912 1.00 61.38 375 ASP A C 1
ATOM 2968 O O . ASP A 1 375 ? 32.896 -5.358 -29.900 1.00 61.38 375 ASP A O 1
ATOM 2972 N N . GLY A 1 376 ? 33.459 -6.305 -31.839 1.00 64.75 376 GLY A N 1
ATOM 2973 C CA . GLY A 1 376 ? 32.393 -7.316 -31.784 1.00 64.75 376 GLY A CA 1
ATOM 2974 C C . GLY A 1 376 ? 32.513 -8.270 -30.590 1.00 64.75 376 GLY A C 1
ATOM 2975 O O . GLY A 1 376 ? 31.517 -8.573 -29.935 1.00 64.75 376 GLY A O 1
ATOM 2976 N N . LYS A 1 377 ? 33.735 -8.709 -30.261 1.00 70.56 377 LYS A N 1
ATOM 2977 C CA . LYS A 1 377 ? 33.978 -9.571 -29.092 1.00 70.56 377 LYS A CA 1
ATOM 2978 C C . LYS A 1 377 ? 33.774 -8.822 -27.777 1.00 70.56 377 LYS A C 1
ATOM 2980 O O . LYS A 1 377 ? 33.215 -9.398 -26.848 1.00 70.56 377 LYS A O 1
ATOM 2985 N N . ARG A 1 378 ? 34.164 -7.544 -27.715 1.00 70.50 378 ARG A N 1
ATOM 2986 C CA . ARG A 1 378 ? 33.962 -6.692 -26.538 1.00 70.50 378 ARG A CA 1
ATOM 2987 C C . ARG A 1 378 ? 32.479 -6.463 -26.246 1.00 70.50 378 ARG A C 1
ATOM 2989 O O . ARG A 1 378 ? 32.077 -6.585 -25.093 1.00 70.50 378 ARG A O 1
ATOM 2996 N N . LYS A 1 379 ? 31.660 -6.231 -27.280 1.00 78.31 379 LYS A N 1
ATOM 2997 C CA . LYS A 1 379 ? 30.196 -6.130 -27.140 1.00 78.31 379 LYS A CA 1
ATOM 2998 C C . LYS A 1 379 ? 29.589 -7.396 -26.563 1.00 78.31 379 LYS A C 1
ATOM 3000 O O . LYS A 1 379 ? 28.867 -7.337 -25.577 1.00 78.31 379 LYS A O 1
ATOM 3005 N N . ILE A 1 380 ? 29.902 -8.540 -27.171 1.00 78.69 380 ILE A N 1
ATOM 3006 C CA . ILE A 1 380 ? 29.368 -9.836 -26.737 1.00 78.69 380 ILE A CA 1
ATOM 3007 C C . ILE A 1 380 ? 29.780 -10.120 -25.290 1.00 78.69 380 ILE A C 1
ATOM 3009 O O . ILE A 1 380 ? 28.947 -10.550 -24.499 1.00 78.69 380 ILE A O 1
ATOM 3013 N N . PHE A 1 381 ? 31.034 -9.835 -24.929 1.00 80.06 381 PHE A N 1
ATOM 3014 C CA . PHE A 1 381 ? 31.513 -9.982 -23.558 1.00 80.06 381 PHE A CA 1
ATOM 3015 C C . PHE A 1 381 ? 30.722 -9.109 -22.576 1.00 80.06 381 PHE A C 1
ATOM 3017 O O . PHE A 1 381 ? 30.179 -9.640 -21.614 1.00 80.06 381 PHE A O 1
ATOM 3024 N N . TRP A 1 382 ? 30.588 -7.807 -22.850 1.00 83.56 382 TRP A N 1
ATOM 3025 C CA . TRP A 1 382 ? 29.860 -6.872 -21.984 1.00 83.56 382 TRP A CA 1
ATOM 3026 C C . TRP A 1 382 ? 28.385 -7.258 -21.811 1.00 83.56 382 TRP A C 1
ATOM 3028 O O . TRP A 1 382 ? 27.863 -7.247 -20.697 1.00 83.56 382 TRP A O 1
ATOM 3038 N N . ILE A 1 383 ? 27.717 -7.647 -22.904 1.00 84.50 383 ILE A N 1
ATOM 3039 C CA . ILE A 1 383 ? 26.324 -8.109 -22.868 1.00 84.50 383 ILE A CA 1
ATOM 3040 C C . ILE A 1 383 ? 26.215 -9.367 -22.002 1.00 84.50 383 ILE A C 1
ATOM 3042 O O . ILE A 1 383 ? 25.378 -9.411 -21.105 1.00 84.50 383 ILE A O 1
ATOM 3046 N N . ASN A 1 384 ? 27.069 -10.367 -22.235 1.00 82.19 384 ASN A N 1
ATOM 3047 C CA . ASN A 1 384 ? 27.039 -11.620 -21.482 1.00 82.19 384 ASN A CA 1
ATOM 3048 C C . ASN A 1 384 ? 27.330 -11.398 -19.995 1.00 82.19 384 ASN A C 1
ATOM 3050 O O . ASN A 1 384 ? 26.625 -11.939 -19.151 1.00 82.19 384 ASN A O 1
ATOM 3054 N N . GLU A 1 385 ? 28.323 -10.574 -19.664 1.00 84.81 385 GLU A N 1
ATOM 3055 C CA . GLU A 1 385 ? 28.655 -10.243 -18.279 1.00 84.81 385 GLU A CA 1
ATOM 3056 C C . GLU A 1 385 ? 27.467 -9.586 -17.564 1.00 84.81 385 GLU A C 1
ATOM 3058 O O . GLU A 1 385 ? 27.100 -9.984 -16.458 1.00 84.81 385 GLU A O 1
ATOM 3063 N N . ASN A 1 386 ? 26.813 -8.618 -18.210 1.00 86.62 386 ASN A N 1
ATOM 3064 C CA . ASN A 1 386 ? 25.651 -7.952 -17.634 1.00 86.62 386 ASN A CA 1
ATOM 3065 C C . ASN A 1 386 ? 24.429 -8.871 -17.547 1.00 86.62 386 ASN A C 1
ATOM 3067 O O . ASN A 1 386 ? 23.701 -8.801 -16.559 1.00 86.62 386 ASN A O 1
ATOM 3071 N N . ILE A 1 387 ? 24.231 -9.785 -18.501 1.00 84.81 387 ILE A N 1
ATOM 3072 C CA . ILE A 1 387 ? 23.220 -10.845 -18.383 1.00 84.81 387 ILE A CA 1
ATOM 3073 C C . ILE A 1 387 ? 23.488 -11.696 -17.136 1.00 84.81 387 ILE A C 1
ATOM 3075 O O . ILE A 1 387 ? 22.567 -11.935 -16.357 1.00 84.81 387 ILE A O 1
ATOM 3079 N N . GLU A 1 388 ? 24.731 -12.121 -16.903 1.00 83.56 388 GLU A N 1
ATOM 3080 C CA . GLU A 1 388 ? 25.079 -12.919 -15.723 1.00 83.56 388 GLU A CA 1
ATOM 3081 C C . GLU A 1 388 ? 24.903 -12.131 -14.418 1.00 83.56 388 GLU A C 1
ATOM 3083 O O . GLU A 1 388 ? 24.337 -12.660 -13.460 1.00 83.56 388 GLU A O 1
ATOM 3088 N N . LYS A 1 389 ? 25.266 -10.842 -14.386 1.00 86.56 389 LYS A N 1
ATOM 3089 C CA . LYS A 1 389 ? 24.965 -9.956 -13.247 1.00 86.56 389 LYS A CA 1
ATOM 3090 C C . LYS A 1 389 ? 23.468 -9.858 -12.985 1.00 86.56 389 LYS A C 1
ATOM 3092 O O . LYS A 1 389 ? 23.042 -9.914 -11.834 1.00 86.56 389 LYS A O 1
ATOM 3097 N N . MET A 1 390 ? 22.654 -9.747 -14.030 1.00 87.31 390 MET A N 1
ATOM 3098 C CA . MET A 1 390 ? 21.203 -9.677 -13.880 1.00 87.31 390 MET A CA 1
ATOM 3099 C C . MET A 1 390 ? 20.604 -11.005 -13.415 1.00 87.31 390 MET A C 1
ATOM 3101 O O . MET A 1 390 ? 19.743 -10.999 -12.538 1.00 87.31 390 MET A O 1
ATOM 3105 N N . LYS A 1 391 ? 21.104 -12.147 -13.897 1.00 84.38 391 LYS A N 1
ATOM 3106 C CA . LYS A 1 391 ? 20.733 -13.469 -13.367 1.00 84.38 391 LYS A CA 1
ATOM 3107 C C . LYS A 1 391 ? 21.117 -13.619 -11.896 1.00 84.38 391 LYS A C 1
ATOM 3109 O O . LYS A 1 391 ? 20.305 -14.094 -11.105 1.00 84.38 391 LYS A O 1
ATOM 3114 N N . ALA A 1 392 ? 22.327 -13.212 -11.512 1.00 83.88 392 ALA A N 1
ATOM 3115 C CA . ALA A 1 392 ? 22.786 -13.249 -10.123 1.00 83.88 392 ALA A CA 1
ATOM 3116 C C . ALA A 1 392 ? 21.920 -12.356 -9.224 1.00 83.88 392 ALA A C 1
ATOM 3118 O O . ALA A 1 392 ? 21.484 -12.778 -8.151 1.00 83.88 392 ALA A O 1
ATOM 3119 N N . LEU A 1 393 ? 21.583 -11.159 -9.707 1.00 81.69 393 LEU A N 1
ATOM 3120 C CA . LEU A 1 393 ? 20.660 -10.246 -9.047 1.00 81.69 393 LEU A CA 1
ATOM 3121 C C . LEU A 1 393 ? 19.283 -10.895 -8.827 1.00 81.69 393 LEU A C 1
ATOM 3123 O O . LEU A 1 393 ? 18.766 -10.915 -7.713 1.00 81.69 393 LEU A O 1
ATOM 3127 N N . ILE A 1 394 ? 18.695 -11.467 -9.873 1.00 82.25 394 ILE A N 1
ATOM 3128 C CA . ILE A 1 394 ? 17.381 -12.120 -9.816 1.00 82.25 394 ILE A CA 1
ATOM 3129 C C . ILE A 1 394 ? 17.367 -13.282 -8.816 1.00 82.25 394 ILE A C 1
ATOM 3131 O O . ILE A 1 394 ? 16.418 -13.422 -8.042 1.00 82.25 394 ILE A O 1
ATOM 3135 N N . ASN A 1 395 ? 18.442 -14.072 -8.804 1.00 82.00 395 ASN A N 1
ATOM 3136 C CA . ASN A 1 395 ? 18.619 -15.238 -7.939 1.00 82.00 395 ASN A CA 1
ATOM 3137 C C . ASN A 1 395 ? 19.210 -14.898 -6.562 1.00 82.00 395 ASN A C 1
ATOM 3139 O O . ASN A 1 395 ? 19.568 -15.795 -5.798 1.00 82.00 395 ASN A O 1
ATOM 3143 N N . THR A 1 396 ? 19.339 -13.613 -6.234 1.00 81.62 396 THR A N 1
ATOM 3144 C CA . THR A 1 396 ? 19.904 -13.182 -4.958 1.00 81.62 396 THR A CA 1
ATOM 3145 C C . THR A 1 396 ? 19.051 -13.689 -3.793 1.00 81.62 396 THR A C 1
ATOM 3147 O O . THR A 1 396 ? 17.821 -13.620 -3.818 1.00 81.62 396 THR A O 1
ATOM 3150 N N . GLY A 1 397 ? 19.716 -14.176 -2.739 1.00 77.69 397 GLY A N 1
ATOM 3151 C CA . GLY A 1 397 ? 19.057 -14.694 -1.541 1.00 77.69 397 GLY A CA 1
ATOM 3152 C C . GLY A 1 397 ? 18.116 -13.682 -0.873 1.00 77.69 397 GLY A C 1
ATOM 3153 O O . GLY A 1 397 ? 18.327 -12.466 -0.916 1.00 77.69 397 GLY A O 1
ATOM 3154 N N . GLU A 1 398 ? 17.084 -14.195 -0.197 1.00 78.00 398 GLU A N 1
ATOM 3155 C CA . GLU A 1 398 ? 16.041 -13.387 0.458 1.00 78.00 398 GLU A CA 1
ATOM 3156 C C . GLU A 1 398 ? 16.595 -12.375 1.481 1.00 78.00 398 GLU A C 1
ATOM 3158 O O . GLU A 1 398 ? 15.956 -11.358 1.750 1.00 78.00 398 GLU A O 1
ATOM 3163 N N . ASP A 1 399 ? 17.797 -12.591 2.015 1.00 78.94 399 ASP A N 1
ATOM 3164 C CA . ASP A 1 399 ? 18.410 -11.704 3.007 1.00 78.94 399 ASP A CA 1
ATOM 3165 C C . ASP A 1 399 ? 18.849 -10.354 2.421 1.00 78.94 399 ASP A C 1
ATOM 3167 O O . ASP A 1 399 ? 18.520 -9.304 2.977 1.00 78.94 399 ASP A O 1
ATOM 3171 N N . TYR A 1 400 ? 19.517 -10.334 1.263 1.00 77.81 400 TYR A N 1
ATOM 3172 C CA . TYR A 1 400 ? 19.862 -9.077 0.580 1.00 77.81 400 TYR A CA 1
ATOM 3173 C C . TYR A 1 400 ? 18.617 -8.341 0.097 1.00 77.81 400 TYR A C 1
ATOM 3175 O O . TYR A 1 400 ? 18.510 -7.124 0.252 1.00 77.81 400 TYR A O 1
ATOM 3183 N N . LYS A 1 401 ? 17.628 -9.082 -0.408 1.00 80.06 401 LYS A N 1
ATOM 3184 C CA . LYS A 1 401 ? 16.339 -8.520 -0.809 1.00 80.06 401 LYS A CA 1
ATOM 3185 C C . LYS A 1 401 ? 15.637 -7.834 0.363 1.00 80.06 401 LYS A C 1
ATOM 3187 O O . LYS A 1 401 ? 15.197 -6.696 0.219 1.00 80.06 401 LYS A O 1
ATOM 3192 N N . LYS A 1 402 ? 15.587 -8.468 1.539 1.00 79.62 402 LYS A N 1
ATOM 3193 C CA . LYS A 1 402 ? 15.039 -7.861 2.764 1.00 79.62 402 LYS A CA 1
ATOM 3194 C C . LYS A 1 402 ? 15.815 -6.615 3.190 1.00 79.62 402 LYS A C 1
ATOM 3196 O O . LYS A 1 402 ? 15.189 -5.634 3.586 1.00 79.62 402 LYS A O 1
ATOM 3201 N N . ARG A 1 403 ? 17.152 -6.626 3.105 1.00 81.00 403 ARG A N 1
ATOM 3202 C CA . ARG A 1 403 ? 17.997 -5.459 3.427 1.00 81.00 403 ARG A CA 1
ATOM 3203 C C . ARG A 1 403 ? 17.704 -4.276 2.507 1.00 81.00 403 ARG A C 1
ATOM 3205 O O . ARG A 1 403 ? 17.375 -3.194 2.992 1.00 81.00 403 ARG A O 1
ATOM 3212 N N . LEU A 1 404 ? 17.704 -4.506 1.198 1.00 81.12 404 LEU A N 1
ATOM 3213 C CA . LEU A 1 404 ? 17.365 -3.501 0.190 1.00 81.12 404 LEU A CA 1
ATOM 3214 C C . LEU A 1 404 ? 15.936 -2.963 0.371 1.00 81.12 404 LEU A C 1
ATOM 3216 O O . LEU A 1 404 ? 15.727 -1.751 0.422 1.00 81.12 404 LEU A O 1
ATOM 3220 N N . GLN A 1 405 ? 14.958 -3.848 0.596 1.00 79.44 405 GLN A N 1
ATOM 3221 C CA . GLN A 1 405 ? 13.573 -3.469 0.893 1.00 79.44 405 GLN A CA 1
ATOM 3222 C C . GLN A 1 405 ? 13.444 -2.646 2.179 1.00 79.44 405 GLN A C 1
ATOM 3224 O O . GLN A 1 405 ? 12.637 -1.720 2.228 1.00 79.44 405 GLN A O 1
ATOM 3229 N N . LYS A 1 406 ? 14.230 -2.947 3.218 1.00 78.06 406 LYS A N 1
ATOM 3230 C CA . LYS A 1 406 ? 14.236 -2.191 4.479 1.00 78.06 406 LYS A CA 1
ATOM 3231 C C . LYS A 1 406 ? 14.747 -0.764 4.282 1.00 78.06 406 LYS A C 1
ATOM 3233 O O . LYS A 1 406 ? 14.225 0.150 4.915 1.00 78.06 406 LYS A O 1
ATOM 3238 N N . VAL A 1 407 ? 15.746 -0.564 3.422 1.00 74.75 407 VAL A N 1
ATOM 3239 C CA . VAL A 1 407 ? 16.246 0.775 3.069 1.00 74.75 407 VAL A CA 1
ATOM 3240 C C . VAL A 1 407 ? 15.223 1.516 2.202 1.00 74.75 407 VAL A C 1
ATOM 3242 O O . VAL A 1 407 ? 14.873 2.659 2.498 1.00 74.75 407 VAL A O 1
ATOM 3245 N N . ALA A 1 408 ? 14.695 0.846 1.176 1.00 72.50 408 ALA A N 1
ATOM 3246 C CA . ALA A 1 408 ? 13.777 1.419 0.194 1.00 72.50 408 ALA A CA 1
ATOM 3247 C C . ALA A 1 408 ? 12.363 1.705 0.740 1.00 72.50 408 ALA A C 1
ATOM 3249 O O . ALA A 1 408 ? 11.700 2.635 0.289 1.00 72.50 408 ALA A O 1
ATOM 3250 N N . GLY A 1 409 ? 11.882 0.910 1.700 1.00 63.81 409 GLY A N 1
ATOM 3251 C CA . GLY A 1 409 ? 10.512 0.958 2.223 1.00 63.81 409 GLY A CA 1
ATOM 3252 C C . GLY A 1 409 ? 10.252 2.014 3.301 1.00 63.81 409 GLY A C 1
ATOM 3253 O O . GLY A 1 409 ? 9.133 2.103 3.807 1.00 63.81 409 GLY A O 1
ATOM 3254 N N . LYS A 1 410 ? 11.261 2.801 3.680 1.00 66.38 410 LYS A N 1
ATOM 3255 C CA . LYS A 1 410 ? 11.129 3.831 4.713 1.00 66.38 410 LYS A CA 1
ATOM 3256 C C . LYS A 1 410 ? 10.388 5.073 4.175 1.00 66.38 410 LYS A C 1
ATOM 3258 O O . LYS A 1 410 ? 10.817 5.612 3.155 1.00 66.38 410 LYS A O 1
ATOM 3263 N N . PRO A 1 411 ? 9.326 5.573 4.844 1.00 52.81 411 PRO A N 1
ATOM 3264 C CA . PRO A 1 411 ? 8.496 6.686 4.359 1.00 52.81 411 PRO A CA 1
ATOM 3265 C C . PRO A 1 411 ? 9.265 7.973 4.056 1.00 52.81 411 PRO A C 1
ATOM 3267 O O . PRO A 1 411 ? 8.863 8.731 3.178 1.00 52.81 411 PRO A O 1
ATOM 3270 N N . GLU A 1 412 ? 10.375 8.211 4.757 1.00 58.09 412 GLU A N 1
ATOM 3271 C CA . GLU A 1 412 ? 11.210 9.404 4.581 1.00 58.09 412 GLU A CA 1
ATOM 3272 C C . GLU A 1 412 ? 12.051 9.351 3.297 1.00 58.09 412 GLU A C 1
ATOM 3274 O O . GLU A 1 412 ? 12.710 10.326 2.965 1.00 58.09 412 GLU A O 1
ATOM 3279 N N . ALA A 1 413 ? 12.044 8.227 2.569 1.00 54.06 413 ALA A N 1
ATOM 3280 C CA . ALA A 1 413 ? 12.775 8.091 1.314 1.00 54.06 413 ALA A CA 1
ATOM 3281 C C . ALA A 1 413 ? 12.166 8.917 0.173 1.00 54.06 413 ALA A C 1
ATOM 3283 O O . ALA A 1 413 ? 12.854 9.146 -0.811 1.00 54.06 413 ALA A O 1
ATOM 3284 N N . ILE A 1 414 ? 10.902 9.344 0.279 1.00 59.00 414 ILE A N 1
ATOM 3285 C CA . ILE A 1 414 ? 10.212 10.112 -0.762 1.00 59.00 414 ILE A CA 1
ATOM 3286 C C . ILE A 1 414 ? 10.173 11.583 -0.338 1.00 59.00 414 ILE A C 1
ATOM 3288 O O . ILE A 1 414 ? 9.364 11.987 0.500 1.00 59.00 414 ILE A O 1
ATOM 3292 N N . GLY A 1 415 ? 11.047 12.392 -0.927 1.00 56.78 415 GLY A N 1
ATOM 3293 C CA . GLY A 1 415 ? 11.035 13.841 -0.793 1.00 56.78 415 GLY A CA 1
ATOM 3294 C C . GLY A 1 415 ? 9.734 14.438 -1.334 1.00 56.78 415 GLY A C 1
ATOM 3295 O O . GLY A 1 415 ? 9.214 14.029 -2.373 1.00 56.78 415 GLY A O 1
ATOM 3296 N N . ILE A 1 416 ? 9.193 15.437 -0.631 1.00 52.38 416 ILE A N 1
ATOM 3297 C CA . ILE A 1 416 ? 8.004 16.188 -1.060 1.00 52.38 416 ILE A CA 1
ATOM 3298 C C . ILE A 1 416 ? 8.421 17.155 -2.181 1.00 52.38 416 ILE A C 1
ATOM 3300 O O . ILE A 1 416 ? 8.515 18.361 -1.976 1.00 52.38 416 ILE A O 1
ATOM 3304 N N . LEU A 1 417 ? 8.705 16.643 -3.378 1.00 48.50 417 LEU A N 1
ATOM 3305 C CA . LEU A 1 417 ? 8.950 17.475 -4.557 1.00 48.50 417 LEU A CA 1
ATOM 3306 C C . LEU A 1 417 ? 7.698 17.501 -5.437 1.00 48.50 417 LEU A C 1
ATOM 3308 O O . LEU A 1 417 ? 7.392 16.565 -6.168 1.00 48.50 417 LEU A O 1
ATOM 3312 N N . GLN A 1 418 ? 6.959 18.610 -5.361 1.00 48.84 418 GLN A N 1
ATOM 3313 C CA . GLN A 1 418 ? 5.854 18.923 -6.267 1.00 48.84 418 GLN A CA 1
ATOM 3314 C C . GLN A 1 418 ? 6.394 19.663 -7.500 1.00 48.84 418 GLN A C 1
ATOM 3316 O O . GLN A 1 418 ? 6.368 20.893 -7.535 1.00 48.84 418 GLN A O 1
ATOM 3321 N N . ARG A 1 419 ? 6.872 18.955 -8.532 1.00 51.62 419 ARG A N 1
ATOM 3322 C CA . ARG A 1 419 ? 7.061 19.573 -9.862 1.00 51.62 419 ARG A CA 1
ATOM 3323 C C . ARG A 1 419 ? 5.908 19.240 -10.808 1.00 51.62 419 ARG A C 1
ATOM 3325 O O . ARG A 1 419 ? 5.274 18.195 -10.715 1.00 51.62 419 ARG A O 1
ATOM 3332 N N . LYS A 1 420 ? 5.613 20.210 -11.682 1.00 50.97 420 LYS A N 1
ATOM 3333 C CA . LYS A 1 420 ? 4.469 20.251 -12.610 1.00 50.97 420 LYS A CA 1
ATOM 3334 C C . LYS A 1 420 ? 4.782 19.734 -14.019 1.00 50.97 420 LYS A C 1
ATOM 3336 O O . LYS A 1 420 ? 3.856 19.668 -14.823 1.00 50.97 420 LYS A O 1
ATOM 3341 N N . ASN A 1 421 ? 6.031 19.384 -14.323 1.00 52.16 421 ASN A N 1
ATOM 3342 C CA . ASN A 1 421 ? 6.396 18.883 -15.647 1.00 52.16 421 ASN A CA 1
ATOM 3343 C C . ASN A 1 421 ? 5.953 17.426 -15.730 1.00 52.16 421 ASN A C 1
ATOM 3345 O O . ASN A 1 421 ? 6.545 16.560 -15.096 1.00 52.16 421 ASN A O 1
ATOM 3349 N N . LYS A 1 422 ? 4.837 17.192 -16.419 1.00 56.88 422 LYS A N 1
ATOM 3350 C CA . LYS A 1 422 ? 4.263 15.862 -16.600 1.00 56.88 422 LYS A CA 1
ATOM 3351 C C . LYS A 1 422 ? 4.554 15.412 -18.016 1.00 56.88 422 LYS A C 1
ATOM 3353 O O . LYS A 1 422 ? 4.096 16.058 -18.955 1.00 56.88 422 LYS A O 1
ATOM 3358 N N . VAL A 1 423 ? 5.246 14.288 -18.149 1.00 61.81 423 VAL A N 1
ATOM 3359 C CA . VAL A 1 423 ? 5.274 13.557 -19.412 1.00 61.81 423 VAL A CA 1
ATOM 3360 C C . VAL A 1 423 ? 3.900 12.909 -19.594 1.00 61.81 423 VAL A C 1
ATOM 3362 O O . VAL A 1 423 ? 3.482 12.084 -18.777 1.00 61.81 423 VAL A O 1
ATOM 3365 N N . ASP A 1 424 ? 3.166 13.299 -20.638 1.00 61.91 424 ASP A N 1
ATOM 3366 C CA . ASP A 1 424 ? 1.897 12.661 -21.015 1.00 61.91 424 ASP A CA 1
ATOM 3367 C C . ASP A 1 424 ? 2.149 11.352 -21.776 1.00 61.91 424 ASP A C 1
ATOM 3369 O O . ASP A 1 424 ? 1.847 11.212 -22.959 1.00 61.91 424 ASP A O 1
ATOM 3373 N N . ALA A 1 425 ? 2.783 10.397 -21.098 1.00 75.50 425 ALA A N 1
ATOM 3374 C CA . ALA A 1 425 ? 3.147 9.124 -21.699 1.00 75.50 425 ALA A CA 1
ATOM 3375 C C . ALA A 1 425 ? 1.945 8.175 -21.761 1.00 75.50 425 ALA A C 1
ATOM 3377 O O . ALA A 1 425 ? 1.148 8.073 -20.812 1.00 75.50 425 ALA A O 1
ATOM 3378 N N . ARG A 1 426 ? 1.826 7.414 -22.847 1.00 77.94 426 ARG A N 1
ATOM 3379 C CA . ARG A 1 426 ? 0.813 6.352 -22.979 1.00 77.94 426 ARG A CA 1
ATOM 3380 C C . ARG A 1 426 ? 1.475 4.998 -22.739 1.00 77.94 426 ARG A C 1
ATOM 3382 O O . ARG A 1 426 ? 2.629 4.838 -23.107 1.00 77.94 426 ARG A O 1
ATOM 3389 N N . PRO A 1 427 ? 0.782 4.014 -22.139 1.00 85.56 427 PRO A N 1
ATOM 3390 C CA . PRO A 1 427 ? 1.302 2.654 -22.105 1.00 85.56 427 PRO A CA 1
ATOM 3391 C C . PRO A 1 427 ? 1.587 2.152 -23.521 1.00 85.56 427 PRO A C 1
ATOM 3393 O O . PRO A 1 427 ? 0.712 2.259 -24.385 1.00 85.56 427 PRO A O 1
ATOM 3396 N N . ARG A 1 428 ? 2.782 1.608 -23.753 1.00 86.94 428 ARG A N 1
ATOM 3397 C CA . ARG A 1 428 ? 3.167 1.022 -25.041 1.00 86.94 428 ARG A CA 1
ATOM 3398 C C . ARG A 1 428 ? 3.751 -0.373 -24.847 1.00 86.94 428 ARG A C 1
ATOM 3400 O O . ARG A 1 428 ? 4.477 -0.569 -23.874 1.00 86.94 428 ARG A O 1
ATOM 3407 N N . PRO A 1 429 ? 3.450 -1.328 -25.743 1.00 90.50 429 PRO A N 1
ATOM 3408 C CA . PRO A 1 429 ? 4.126 -2.615 -25.744 1.00 90.50 429 PRO A CA 1
ATOM 3409 C C . PRO A 1 429 ? 5.614 -2.418 -26.047 1.00 90.50 429 PRO A C 1
ATOM 3411 O O . PRO A 1 429 ? 5.974 -1.616 -26.913 1.00 90.50 429 PRO A O 1
ATOM 3414 N N . ILE A 1 430 ? 6.468 -3.153 -25.343 1.00 92.25 430 ILE A N 1
ATOM 3415 C CA . ILE A 1 430 ? 7.903 -3.180 -25.604 1.00 92.25 430 ILE A CA 1
ATOM 3416 C C . ILE A 1 430 ? 8.139 -3.934 -26.910 1.00 92.25 430 ILE A C 1
ATOM 3418 O O . ILE A 1 430 ? 7.639 -5.040 -27.112 1.00 92.25 430 ILE A O 1
ATOM 3422 N N . ASN A 1 431 ? 8.939 -3.341 -27.792 1.00 93.62 431 ASN A N 1
ATOM 3423 C CA . ASN A 1 431 ? 9.496 -4.053 -28.929 1.00 93.62 431 ASN A CA 1
ATOM 3424 C C . ASN A 1 431 ? 10.820 -4.699 -28.492 1.00 93.62 431 ASN A C 1
ATOM 3426 O O . ASN A 1 431 ? 11.829 -4.007 -28.353 1.00 93.62 431 ASN A O 1
ATOM 3430 N N . HIS A 1 432 ? 10.793 -6.011 -28.250 1.00 92.44 432 HIS A N 1
ATOM 3431 C CA . HIS A 1 432 ? 11.953 -6.770 -27.778 1.00 92.44 432 HIS A CA 1
ATOM 3432 C C . HIS A 1 432 ? 13.133 -6.721 -28.759 1.00 92.44 432 HIS A C 1
ATOM 3434 O O . HIS A 1 432 ? 14.273 -6.625 -28.312 1.00 92.44 432 HIS A O 1
ATOM 3440 N N . ASP A 1 433 ? 12.878 -6.713 -30.070 1.00 92.62 433 ASP A N 1
ATOM 3441 C CA . ASP A 1 433 ? 13.933 -6.640 -31.087 1.00 92.62 433 ASP A CA 1
ATOM 3442 C C . ASP A 1 433 ? 14.647 -5.287 -31.034 1.00 92.62 433 ASP A C 1
ATOM 3444 O O . ASP A 1 433 ? 15.871 -5.236 -30.917 1.00 92.62 433 ASP A O 1
ATOM 3448 N N . ASN A 1 434 ? 13.880 -4.191 -31.006 1.00 94.19 434 ASN A N 1
ATOM 3449 C CA . ASN A 1 434 ? 14.438 -2.843 -30.868 1.00 94.19 434 ASN A CA 1
ATOM 3450 C C . ASN A 1 434 ? 15.196 -2.680 -29.544 1.00 94.19 434 ASN A C 1
ATOM 3452 O O . ASN A 1 434 ? 16.224 -2.007 -29.493 1.00 94.19 434 ASN A O 1
ATOM 3456 N N . LEU A 1 435 ? 14.688 -3.278 -28.462 1.00 94.25 435 LEU A N 1
ATOM 3457 C CA . LEU A 1 435 ? 15.323 -3.208 -27.151 1.00 94.25 435 LEU A CA 1
ATOM 3458 C C . LEU A 1 435 ? 16.658 -3.968 -27.135 1.00 94.25 435 LEU A C 1
ATOM 3460 O O . LEU A 1 435 ? 17.657 -3.429 -26.663 1.00 94.25 435 LEU A O 1
ATOM 3464 N N . ASN A 1 436 ? 16.697 -5.176 -27.706 1.00 92.00 436 ASN A N 1
ATOM 3465 C CA . ASN A 1 436 ? 17.914 -5.978 -27.846 1.00 92.00 436 ASN A CA 1
ATOM 3466 C C . ASN A 1 436 ? 18.953 -5.295 -28.746 1.00 92.00 436 ASN A C 1
ATOM 3468 O O . ASN A 1 436 ? 20.139 -5.267 -28.410 1.00 92.00 436 ASN A O 1
ATOM 3472 N N . GLU A 1 437 ? 18.521 -4.699 -29.860 1.00 92.25 437 GLU A N 1
ATOM 3473 C CA . GLU A 1 437 ? 19.394 -3.895 -30.718 1.00 92.25 437 GLU A CA 1
ATOM 3474 C C . GLU A 1 437 ? 19.952 -2.682 -29.958 1.00 92.25 437 GLU A C 1
ATOM 3476 O O . GLU A 1 437 ? 21.150 -2.401 -30.019 1.00 92.25 437 GLU A O 1
ATOM 3481 N N . GLY A 1 438 ? 19.108 -2.012 -29.170 1.00 93.56 438 GLY A N 1
ATOM 3482 C CA . GLY A 1 438 ? 19.507 -0.912 -28.300 1.00 93.56 438 GLY A CA 1
ATOM 3483 C C . GLY A 1 438 ? 20.579 -1.313 -27.285 1.00 93.56 438 GLY A C 1
ATOM 3484 O O . GLY A 1 438 ? 21.596 -0.633 -27.175 1.00 93.56 438 GLY A O 1
ATOM 3485 N N . ILE A 1 439 ? 20.417 -2.452 -26.600 1.00 92.44 439 ILE A N 1
ATOM 3486 C CA . ILE A 1 439 ? 21.438 -3.009 -25.689 1.00 92.44 439 ILE A CA 1
ATOM 3487 C C . ILE A 1 439 ? 22.760 -3.254 -26.432 1.00 92.44 439 ILE A C 1
ATOM 3489 O O . ILE A 1 439 ? 23.838 -2.957 -25.913 1.00 92.44 439 ILE A O 1
ATOM 3493 N N . TRP A 1 440 ? 22.691 -3.762 -27.663 1.00 88.88 440 TRP A N 1
ATOM 3494 C CA . TRP A 1 440 ? 23.876 -4.032 -28.473 1.00 88.88 440 TRP A CA 1
ATOM 3495 C C . TRP A 1 440 ? 24.618 -2.760 -28.897 1.00 88.88 440 TRP A C 1
ATOM 3497 O O . TRP A 1 440 ? 25.849 -2.713 -28.874 1.00 88.88 440 TRP A O 1
ATOM 3507 N N . GLN A 1 441 ? 23.879 -1.713 -29.259 1.00 89.12 441 GLN A N 1
ATOM 3508 C CA . GLN A 1 441 ? 24.430 -0.395 -29.578 1.00 89.12 441 GLN A CA 1
ATOM 3509 C C . GLN A 1 441 ? 25.029 0.283 -28.333 1.00 89.12 441 GLN A C 1
ATOM 3511 O O . GLN A 1 441 ? 26.115 0.864 -28.397 1.00 89.12 441 GLN A O 1
ATOM 3516 N N . LEU A 1 442 ? 24.366 0.143 -27.184 1.00 88.94 442 LEU A N 1
ATOM 3517 C CA . LEU A 1 442 ? 24.810 0.673 -25.900 1.00 88.94 442 LEU A CA 1
ATOM 3518 C C . LEU A 1 442 ? 26.172 0.123 -25.473 1.00 88.94 442 LEU A C 1
ATOM 3520 O O . LEU A 1 442 ? 26.980 0.890 -24.961 1.00 88.94 442 LEU A O 1
ATOM 3524 N N . ALA A 1 443 ? 26.477 -1.145 -25.758 1.00 84.12 443 ALA A N 1
ATOM 3525 C CA . ALA A 1 443 ? 27.738 -1.796 -25.390 1.00 84.12 443 ALA A CA 1
ATOM 3526 C C . ALA A 1 443 ? 29.021 -1.068 -25.868 1.00 84.12 443 ALA A C 1
ATOM 3528 O O . ALA A 1 443 ? 30.099 -1.313 -25.328 1.00 84.12 443 ALA A O 1
ATOM 3529 N N . ASN A 1 444 ? 28.919 -0.156 -26.844 1.00 77.94 444 ASN A N 1
ATOM 3530 C CA . ASN A 1 444 ? 30.032 0.675 -27.325 1.00 77.94 444 ASN A CA 1
ATOM 3531 C C . ASN A 1 444 ? 30.156 2.039 -26.648 1.00 77.94 444 ASN A C 1
ATOM 3533 O O . ASN A 1 444 ? 31.051 2.822 -26.978 1.00 77.94 444 ASN A O 1
ATOM 3537 N N . THR A 1 445 ? 29.258 2.354 -25.725 1.00 81.50 445 THR A N 1
ATOM 3538 C CA . THR A 1 445 ? 29.200 3.680 -25.140 1.00 81.50 445 THR A CA 1
ATOM 3539 C C . THR A 1 445 ? 29.970 3.734 -23.829 1.00 81.50 445 THR A C 1
ATOM 3541 O O . THR A 1 445 ? 29.801 2.898 -22.955 1.00 81.50 445 THR A O 1
ATOM 3544 N N . ASN A 1 446 ? 30.791 4.772 -23.661 1.00 75.31 446 ASN A N 1
ATOM 3545 C CA . ASN A 1 446 ? 31.472 5.063 -22.396 1.00 75.31 446 ASN A CA 1
ATOM 3546 C C . ASN A 1 446 ? 30.844 6.246 -21.630 1.00 75.31 446 ASN A C 1
ATOM 3548 O O . ASN A 1 446 ? 31.319 6.597 -20.556 1.00 75.31 446 ASN A O 1
ATOM 3552 N N . ASN A 1 447 ? 29.805 6.885 -22.180 1.00 83.81 447 ASN A N 1
ATOM 3553 C CA . ASN A 1 447 ? 29.178 8.095 -21.633 1.00 83.81 447 ASN A CA 1
ATOM 3554 C C . ASN A 1 447 ? 27.688 7.879 -21.327 1.00 83.81 447 ASN A C 1
ATOM 3556 O O . ASN A 1 447 ? 26.818 8.597 -21.823 1.00 83.81 447 ASN A O 1
ATOM 3560 N N . TRP A 1 448 ? 27.406 6.860 -20.519 1.00 83.88 448 TRP A N 1
ATOM 3561 C CA . TRP A 1 448 ? 26.064 6.411 -20.128 1.00 83.88 448 TRP A CA 1
ATOM 3562 C C . TRP A 1 448 ? 25.178 7.513 -19.533 1.00 83.88 448 TRP A C 1
ATOM 3564 O O . TRP A 1 448 ? 23.959 7.474 -19.651 1.00 83.88 448 TRP A O 1
ATOM 3574 N N . GLN A 1 449 ? 25.805 8.507 -18.912 1.00 86.56 449 GLN A N 1
ATOM 3575 C CA . GLN A 1 449 ? 25.173 9.647 -18.258 1.00 86.56 449 GLN A CA 1
ATOM 3576 C C . GLN A 1 449 ? 24.831 10.812 -19.202 1.00 86.56 449 GLN A C 1
ATOM 3578 O O . GLN A 1 449 ? 24.368 11.851 -18.723 1.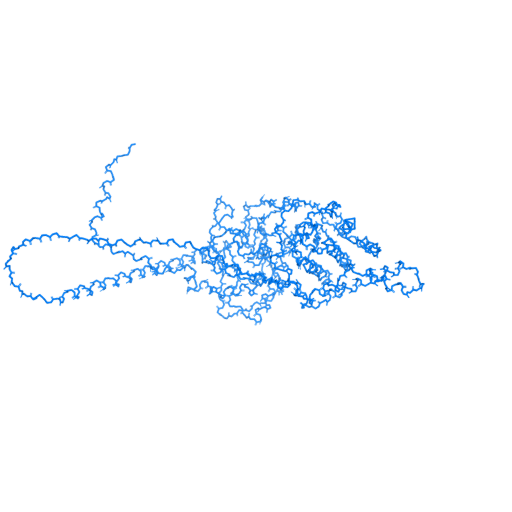00 86.56 449 GLN A O 1
ATOM 3583 N N . SER A 1 450 ? 25.124 10.702 -20.502 1.00 90.75 450 SER A N 1
ATOM 3584 C CA . SER A 1 450 ? 24.802 11.770 -21.455 1.00 90.75 450 SER A CA 1
ATOM 3585 C C . SER A 1 450 ? 23.286 11.937 -21.618 1.00 90.75 450 SER A C 1
ATOM 3587 O O . SER A 1 450 ? 22.571 10.932 -21.671 1.00 90.75 450 SER A O 1
ATOM 3589 N N . PRO A 1 451 ? 22.779 13.184 -21.710 1.00 92.81 451 PRO A N 1
ATOM 3590 C CA . PRO A 1 451 ? 21.365 13.453 -21.965 1.00 92.81 451 PRO A CA 1
ATOM 3591 C C . PRO A 1 451 ? 20.799 12.660 -23.146 1.00 92.81 451 PRO A C 1
ATOM 3593 O O . PRO A 1 451 ? 19.717 12.096 -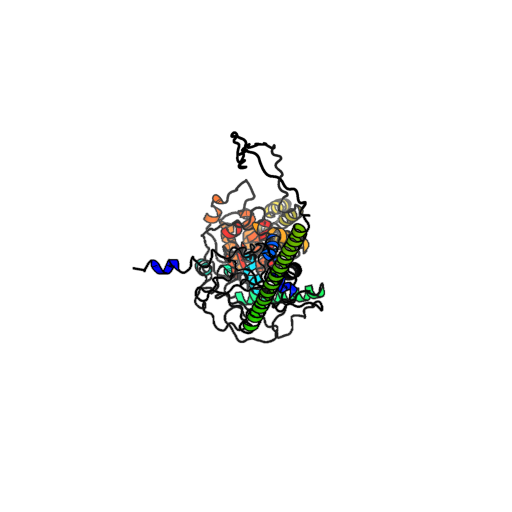23.036 1.00 92.81 451 PRO A O 1
ATOM 3596 N N . GLU A 1 452 ? 21.554 12.557 -24.241 1.00 93.81 452 GLU A N 1
ATOM 3597 C CA . GLU A 1 452 ? 21.151 11.863 -25.467 1.00 93.81 452 GLU A CA 1
ATOM 3598 C C . GLU A 1 452 ? 20.909 10.371 -25.236 1.00 93.81 452 GLU A C 1
ATOM 3600 O O . GLU A 1 452 ? 19.979 9.788 -25.787 1.00 93.81 452 GLU A O 1
ATOM 3605 N N . ILE A 1 453 ? 21.743 9.740 -24.410 1.00 94.19 453 ILE A N 1
ATOM 3606 C CA . ILE A 1 453 ? 21.638 8.308 -24.134 1.00 94.19 453 ILE A CA 1
ATOM 3607 C C . ILE A 1 453 ? 20.524 8.033 -23.141 1.00 94.19 453 ILE A C 1
ATOM 3609 O O . ILE A 1 453 ? 19.774 7.077 -23.319 1.00 94.19 453 ILE A O 1
ATOM 3613 N N . LEU A 1 454 ? 20.363 8.888 -22.132 1.00 95.00 454 LEU A N 1
ATOM 3614 C CA . LEU A 1 454 ? 19.260 8.780 -21.181 1.00 95.00 454 LEU A CA 1
ATOM 3615 C C . LEU A 1 454 ? 17.903 8.914 -21.886 1.00 95.00 454 LEU A C 1
ATOM 3617 O O . LEU A 1 454 ? 17.029 8.071 -21.679 1.00 95.00 454 LEU A O 1
ATOM 3621 N N . THR A 1 455 ? 17.736 9.913 -22.760 1.00 94.69 455 THR A N 1
ATOM 3622 C CA . THR A 1 455 ? 16.487 10.099 -23.518 1.00 94.69 455 THR A CA 1
ATOM 3623 C C . THR A 1 455 ? 16.230 8.967 -24.501 1.00 94.69 455 THR A C 1
ATOM 3625 O O . THR A 1 455 ? 15.090 8.526 -24.653 1.00 94.69 455 THR A O 1
ATOM 3628 N N . TRP A 1 456 ? 17.277 8.441 -25.130 1.00 96.44 456 TRP A N 1
ATOM 3629 C CA . TRP A 1 456 ? 17.154 7.296 -26.021 1.00 96.44 456 TRP A CA 1
ATOM 3630 C C . TRP A 1 456 ? 16.785 5.999 -25.279 1.00 96.44 456 TRP A C 1
ATOM 3632 O O . TRP A 1 456 ? 15.896 5.274 -25.726 1.00 96.44 456 TRP A O 1
ATOM 3642 N N . MET A 1 457 ? 17.367 5.728 -24.105 1.00 97.00 457 MET A N 1
ATOM 3643 C CA . MET A 1 457 ? 16.974 4.582 -23.270 1.00 97.00 457 MET A CA 1
ATOM 3644 C C . MET A 1 457 ? 15.517 4.687 -22.792 1.00 97.00 457 MET A C 1
ATOM 3646 O O . MET A 1 457 ? 14.804 3.683 -22.788 1.00 97.00 457 MET A O 1
ATOM 3650 N N . GLN A 1 458 ? 15.045 5.889 -22.431 1.00 96.06 458 GLN A N 1
ATOM 3651 C CA . GLN A 1 458 ? 13.629 6.124 -22.110 1.00 96.06 458 GLN A CA 1
ATOM 3652 C C . GLN A 1 458 ? 12.713 5.775 -23.291 1.00 96.06 458 GLN A C 1
ATOM 3654 O O . GLN A 1 458 ? 11.703 5.087 -23.109 1.00 96.06 458 GLN A O 1
ATOM 3659 N N . GLU A 1 459 ? 13.088 6.202 -24.499 1.00 96.25 459 GLU A N 1
ATOM 3660 C CA . GLU A 1 459 ? 12.336 5.942 -25.726 1.00 96.25 459 GLU A CA 1
ATOM 3661 C C . GLU A 1 459 ? 12.301 4.451 -26.072 1.00 96.25 459 GLU A C 1
ATOM 3663 O O . GLU A 1 459 ? 11.236 3.930 -26.389 1.00 96.25 459 GLU A O 1
ATOM 3668 N N . LEU A 1 460 ? 13.418 3.733 -25.944 1.00 96.19 460 LEU A N 1
ATOM 3669 C CA . LEU A 1 460 ? 13.441 2.281 -26.145 1.00 96.19 460 LEU A CA 1
ATOM 3670 C C . LEU A 1 460 ? 12.553 1.545 -25.139 1.00 96.19 460 LEU A C 1
ATOM 3672 O O . LEU A 1 460 ? 11.842 0.609 -25.501 1.00 96.19 460 LEU A O 1
ATOM 3676 N N . LEU A 1 461 ? 12.583 1.974 -23.876 1.00 95.00 461 LEU A N 1
ATOM 3677 C CA . LEU A 1 461 ? 11.834 1.325 -22.809 1.00 95.00 461 LEU A CA 1
ATOM 3678 C C . LEU A 1 461 ? 10.347 1.638 -22.833 1.00 95.00 461 LEU A C 1
ATOM 3680 O O . LEU A 1 461 ? 9.589 0.806 -22.358 1.00 95.00 461 LEU A O 1
ATOM 3684 N N . THR A 1 462 ? 9.923 2.818 -23.291 1.00 93.69 462 THR A N 1
ATOM 3685 C CA . THR A 1 462 ? 8.541 3.305 -23.093 1.00 93.69 462 THR A CA 1
ATOM 3686 C C . THR A 1 462 ? 7.880 3.869 -24.350 1.00 93.69 462 THR A C 1
ATOM 3688 O O . THR A 1 462 ? 6.675 4.110 -24.358 1.00 93.69 462 THR A O 1
ATOM 3691 N N . GLY A 1 463 ? 8.656 4.100 -25.411 1.00 92.88 463 GLY A N 1
ATOM 3692 C CA . GLY A 1 463 ? 8.267 4.830 -26.620 1.00 92.88 463 GLY A CA 1
ATOM 3693 C C . GLY A 1 463 ? 7.964 6.316 -26.410 1.00 92.88 463 GLY A C 1
ATOM 3694 O O . GLY A 1 463 ? 7.522 6.971 -27.354 1.00 92.88 463 GLY A O 1
ATOM 3695 N N . ASP A 1 464 ? 8.199 6.837 -25.206 1.00 93.25 464 ASP A N 1
ATOM 3696 C CA . ASP A 1 464 ? 8.139 8.249 -24.844 1.00 93.25 464 ASP A CA 1
ATOM 3697 C C . ASP A 1 464 ? 9.491 8.652 -24.203 1.00 93.25 464 ASP A C 1
ATOM 3699 O O . ASP A 1 464 ? 10.244 7.801 -23.729 1.00 93.25 464 ASP A O 1
ATOM 3703 N N . LYS A 1 465 ? 9.839 9.944 -24.204 1.00 93.81 465 LYS A N 1
ATOM 3704 C CA . LYS A 1 465 ? 11.096 10.453 -23.623 1.00 93.81 465 LYS A CA 1
ATOM 3705 C C . LYS A 1 465 ? 10.944 11.868 -23.086 1.00 93.81 465 LYS A C 1
ATOM 3707 O O . LYS A 1 465 ? 10.065 12.611 -23.525 1.00 93.81 465 LYS A O 1
ATOM 3712 N N . GLU A 1 466 ? 11.800 12.233 -22.142 1.00 92.62 466 GLU A N 1
ATOM 3713 C CA . GLU A 1 466 ? 11.978 13.619 -21.719 1.00 92.62 466 GLU A CA 1
ATOM 3714 C C . GLU A 1 466 ? 12.855 14.386 -22.724 1.00 92.62 466 GLU A C 1
ATOM 3716 O O . GLU A 1 466 ? 13.539 13.802 -23.564 1.00 92.62 466 GLU A O 1
ATOM 3721 N N . GLU A 1 467 ? 12.824 15.715 -22.665 1.00 90.69 467 GLU A N 1
ATOM 3722 C CA . GLU A 1 467 ? 13.725 16.553 -23.460 1.00 90.69 467 GLU A CA 1
ATOM 3723 C C . GLU A 1 467 ? 15.141 16.533 -22.862 1.00 90.69 467 GLU A C 1
ATOM 3725 O O . GLU A 1 467 ? 15.293 16.527 -21.639 1.00 90.69 467 GLU A O 1
ATOM 3730 N N . ASN A 1 468 ? 16.185 16.609 -23.700 1.00 89.31 468 ASN A N 1
ATOM 3731 C CA . ASN A 1 468 ? 17.584 16.627 -23.236 1.00 89.31 468 ASN A CA 1
ATOM 3732 C C . ASN A 1 468 ? 17.843 17.715 -22.175 1.00 89.31 468 ASN A C 1
ATOM 3734 O O . ASN A 1 468 ? 18.575 17.474 -21.217 1.00 89.31 468 ASN A O 1
ATOM 3738 N N . ALA A 1 469 ? 17.176 18.871 -22.290 1.00 86.62 469 ALA A N 1
ATOM 3739 C CA . ALA A 1 469 ? 17.292 19.989 -21.351 1.00 86.62 469 ALA A CA 1
ATOM 3740 C C . ALA A 1 469 ? 16.951 19.612 -19.893 1.00 86.62 469 ALA A C 1
ATOM 3742 O O . ALA A 1 469 ? 17.471 20.223 -18.961 1.00 86.62 469 ALA A O 1
ATOM 3743 N N . VAL A 1 470 ? 16.126 18.579 -19.669 1.00 85.06 470 VAL A N 1
ATOM 3744 C CA . VAL A 1 470 ? 15.813 18.070 -18.320 1.00 85.06 470 VAL A CA 1
ATOM 3745 C C . VAL A 1 470 ? 17.063 17.511 -17.628 1.00 85.06 470 VAL A C 1
ATOM 3747 O O . VAL A 1 470 ? 17.211 17.645 -16.414 1.00 85.06 470 VAL A O 1
ATOM 3750 N N . PHE A 1 471 ? 17.992 16.938 -18.396 1.00 86.25 471 PHE A N 1
ATOM 3751 C CA . PHE A 1 471 ? 19.243 16.343 -17.909 1.00 86.25 471 PHE A CA 1
ATOM 3752 C C . PHE A 1 471 ? 20.406 17.340 -17.841 1.00 86.25 471 PHE A C 1
ATOM 3754 O O . PHE A 1 471 ? 21.476 17.008 -17.318 1.00 86.25 471 PHE A O 1
ATOM 3761 N N . GLU A 1 472 ? 20.211 18.538 -18.391 1.00 81.38 472 GLU A N 1
ATOM 3762 C CA . GLU A 1 472 ? 21.168 19.646 -18.372 1.00 81.38 472 GLU A CA 1
ATOM 3763 C C . GLU A 1 472 ? 20.909 20.625 -17.221 1.00 81.38 472 GLU A C 1
ATOM 3765 O O . GLU A 1 472 ? 21.795 21.411 -16.894 1.00 81.38 472 GLU A O 1
ATOM 3770 N N . ASP A 1 473 ? 19.734 20.559 -16.582 1.00 71.12 473 ASP A N 1
ATOM 3771 C CA . ASP A 1 473 ? 19.337 21.450 -15.490 1.00 71.12 473 ASP A CA 1
ATOM 3772 C C . ASP A 1 473 ? 20.302 21.345 -14.289 1.00 71.12 473 ASP A C 1
ATOM 3774 O O . ASP A 1 473 ? 20.350 20.352 -13.552 1.00 71.12 473 ASP A O 1
ATOM 3778 N N . ASP A 1 474 ? 21.065 22.421 -14.080 1.00 59.56 474 ASP A N 1
ATOM 3779 C CA . ASP A 1 474 ? 22.039 22.577 -12.999 1.00 59.56 474 ASP A CA 1
ATOM 3780 C C . ASP A 1 474 ? 21.404 22.548 -11.605 1.00 59.56 474 ASP A C 1
ATOM 3782 O O . ASP A 1 474 ? 22.111 22.330 -10.622 1.00 59.56 474 ASP A O 1
ATOM 3786 N N . GLN A 1 475 ? 20.078 22.697 -11.487 1.00 60.56 475 GLN A N 1
ATOM 3787 C CA . GLN A 1 475 ? 19.377 22.614 -10.199 1.00 60.56 475 GLN A CA 1
ATOM 3788 C C . GLN A 1 475 ? 19.548 21.257 -9.502 1.00 60.56 475 GLN A C 1
ATOM 3790 O O . GLN A 1 475 ? 19.298 21.144 -8.301 1.00 60.56 475 GLN A O 1
ATOM 3795 N N . TRP A 1 476 ? 19.999 20.242 -10.239 1.00 59.44 476 TRP A N 1
ATOM 3796 C CA . TRP A 1 476 ? 20.253 18.893 -9.740 1.00 59.44 476 TRP A CA 1
ATOM 3797 C C . TRP A 1 476 ? 21.744 18.582 -9.570 1.00 59.44 476 TRP A C 1
ATOM 3799 O O . TRP A 1 476 ? 22.097 17.502 -9.090 1.00 59.44 476 TRP A O 1
ATOM 3809 N N . LYS A 1 477 ? 22.635 19.514 -9.940 1.00 53.59 477 LYS A N 1
ATOM 3810 C CA . LYS A 1 477 ? 24.069 19.406 -9.666 1.00 53.59 477 LYS A CA 1
ATOM 3811 C C . LYS A 1 477 ? 24.318 19.712 -8.188 1.00 53.59 477 LYS A C 1
ATOM 3813 O O . LYS A 1 477 ? 24.518 20.847 -7.778 1.00 53.59 477 LYS A O 1
ATOM 3818 N N . THR A 1 478 ? 24.325 18.638 -7.401 1.00 51.34 478 THR A N 1
ATOM 3819 C CA . THR A 1 478 ? 25.041 18.504 -6.125 1.00 51.34 478 THR A CA 1
ATOM 3820 C C . THR A 1 478 ? 24.751 19.563 -5.060 1.00 51.34 478 THR A C 1
ATOM 3822 O O . THR A 1 478 ? 25.520 20.501 -4.853 1.00 51.34 478 THR A O 1
ATOM 3825 N N . ILE A 1 479 ? 23.742 19.292 -4.235 1.00 49.00 479 ILE A N 1
ATOM 3826 C CA . ILE A 1 479 ? 23.851 19.633 -2.817 1.00 49.00 479 ILE A CA 1
ATOM 3827 C C . ILE A 1 479 ? 24.958 18.697 -2.276 1.00 49.00 479 ILE A C 1
ATOM 3829 O O . ILE A 1 479 ? 24.701 17.522 -2.062 1.00 49.00 479 ILE A O 1
ATOM 3833 N N . ASN A 1 480 ? 26.199 19.186 -2.135 1.00 51.12 480 ASN A N 1
ATOM 3834 C CA . ASN A 1 480 ? 27.324 18.547 -1.406 1.00 51.12 480 ASN A CA 1
ATOM 3835 C C . ASN A 1 480 ? 28.297 17.582 -2.132 1.00 51.12 480 ASN A C 1
ATOM 3837 O O . ASN A 1 480 ? 28.960 16.797 -1.461 1.00 51.12 480 ASN A O 1
ATOM 3841 N N . GLY A 1 481 ? 28.475 17.644 -3.456 1.00 51.75 481 GLY A N 1
ATOM 3842 C CA . GLY A 1 481 ? 29.502 16.826 -4.142 1.00 51.75 481 GLY A CA 1
ATOM 3843 C C . GLY A 1 481 ? 29.215 15.314 -4.178 1.00 51.75 481 GLY A C 1
ATOM 3844 O O . GLY A 1 481 ? 30.129 14.513 -4.355 1.00 51.75 481 GLY A O 1
ATOM 3845 N N . GLU A 1 482 ? 27.950 14.937 -3.995 1.00 50.94 482 GLU A N 1
ATOM 3846 C CA . GLU A 1 482 ? 27.443 13.562 -4.053 1.00 50.94 482 GLU A CA 1
ATOM 3847 C C . GLU A 1 482 ? 27.359 12.995 -5.489 1.00 50.94 482 GLU A C 1
ATOM 3849 O O . GLU A 1 482 ? 27.402 13.769 -6.452 1.00 50.94 482 GLU A O 1
ATOM 3854 N N . PRO A 1 483 ? 27.276 11.653 -5.650 1.00 53.00 483 PRO A N 1
ATOM 3855 C CA . PRO A 1 483 ? 27.338 10.960 -6.938 1.00 53.00 483 PRO A CA 1
ATOM 3856 C C . PRO A 1 483 ? 26.425 11.556 -8.012 1.00 53.00 483 PRO A C 1
ATOM 3858 O O . PRO A 1 483 ? 25.309 12.011 -7.756 1.00 53.00 483 PRO A O 1
ATOM 3861 N N . ASN A 1 484 ? 26.923 11.530 -9.249 1.00 77.75 484 ASN A N 1
ATOM 3862 C CA . ASN A 1 484 ? 26.221 11.999 -10.436 1.00 77.75 484 ASN A CA 1
ATOM 3863 C C . ASN A 1 484 ? 24.913 11.210 -10.597 1.00 77.75 484 ASN A C 1
ATOM 3865 O O . ASN A 1 484 ? 24.929 10.096 -11.111 1.00 77.75 484 ASN A O 1
ATOM 3869 N N . TRP A 1 485 ? 23.782 11.779 -10.170 1.00 86.25 485 TRP A N 1
ATOM 3870 C CA . TRP A 1 485 ? 22.462 11.134 -10.227 1.00 86.25 485 TRP A CA 1
ATOM 3871 C C . TRP A 1 485 ? 22.127 10.587 -11.621 1.00 86.25 485 TRP A C 1
ATOM 3873 O O . TRP A 1 485 ? 21.392 9.613 -11.731 1.00 86.25 485 TRP A O 1
ATOM 3883 N N . ARG A 1 486 ? 22.693 11.171 -12.688 1.00 89.31 486 ARG A N 1
ATOM 3884 C CA . ARG A 1 486 ? 22.544 10.679 -14.064 1.00 89.31 486 ARG A CA 1
ATOM 3885 C C . ARG A 1 486 ? 23.170 9.310 -14.269 1.00 89.31 486 ARG A C 1
ATOM 3887 O O . ARG A 1 486 ? 22.643 8.522 -15.038 1.00 89.31 486 ARG A O 1
ATOM 3894 N N . GLU A 1 487 ? 24.266 9.017 -13.583 1.00 87.75 487 GLU A N 1
ATOM 3895 C CA . GLU A 1 487 ? 24.885 7.696 -13.614 1.00 87.75 487 GLU A CA 1
ATOM 3896 C C . GLU A 1 487 ? 24.021 6.671 -12.868 1.00 87.75 487 GLU A C 1
ATOM 3898 O O . GLU A 1 487 ? 23.812 5.570 -13.365 1.00 87.75 487 GLU A O 1
ATOM 3903 N N . GLU A 1 488 ? 23.450 7.040 -11.717 1.00 88.94 488 GLU A N 1
ATOM 3904 C CA . GLU A 1 488 ? 22.479 6.189 -11.012 1.00 88.94 488 GLU A CA 1
ATOM 3905 C C . GLU A 1 488 ? 21.200 5.978 -11.839 1.00 88.94 488 GLU A C 1
ATOM 3907 O O . GLU A 1 488 ? 20.607 4.899 -11.821 1.00 88.94 488 GLU A O 1
ATOM 3912 N N . TYR A 1 489 ? 20.767 7.004 -12.574 1.00 93.06 489 TYR A N 1
ATOM 3913 C CA . TYR A 1 489 ? 19.595 6.928 -13.438 1.00 93.06 489 TYR A CA 1
ATOM 3914 C C . TYR A 1 489 ? 19.860 6.067 -14.673 1.00 93.06 489 TYR A C 1
ATOM 3916 O O . TYR A 1 489 ? 19.038 5.216 -15.006 1.00 93.06 489 TYR A O 1
ATOM 3924 N N . ALA A 1 490 ? 21.029 6.220 -15.301 1.00 93.38 490 ALA A N 1
ATOM 3925 C CA . ALA A 1 490 ? 21.488 5.343 -16.373 1.00 93.38 490 ALA A CA 1
ATOM 3926 C C . ALA A 1 490 ? 21.539 3.886 -15.899 1.00 93.38 490 ALA A C 1
ATOM 3928 O O . ALA A 1 490 ? 21.031 3.001 -16.579 1.00 93.38 490 ALA A O 1
ATOM 3929 N N . GLU A 1 491 ? 22.080 3.645 -14.704 1.00 92.44 491 GLU A N 1
ATOM 3930 C CA . GLU A 1 491 ? 22.131 2.320 -14.088 1.00 92.44 491 GLU A CA 1
ATOM 3931 C C . GLU A 1 491 ? 20.730 1.719 -13.892 1.00 92.44 491 GLU A C 1
ATOM 3933 O O . GLU A 1 491 ? 20.505 0.545 -14.193 1.00 92.44 491 GLU A O 1
ATOM 3938 N N . TYR A 1 492 ? 19.768 2.520 -13.425 1.00 93.94 492 TYR A N 1
ATOM 3939 C CA . TYR A 1 492 ? 18.370 2.104 -13.324 1.00 93.94 492 TYR A CA 1
ATOM 3940 C C . TYR A 1 492 ? 17.782 1.739 -14.694 1.00 93.94 492 TYR A C 1
ATOM 3942 O O . TYR A 1 492 ? 17.233 0.647 -14.841 1.00 93.94 492 TYR A O 1
ATOM 3950 N N . LEU A 1 493 ? 17.911 2.614 -15.697 1.00 95.62 493 LEU A N 1
ATOM 3951 C CA . LEU A 1 493 ? 17.371 2.369 -17.036 1.00 95.62 493 LEU A CA 1
ATOM 3952 C C . LEU A 1 493 ? 18.002 1.126 -17.675 1.00 95.62 493 LEU A C 1
ATOM 3954 O O . LEU A 1 493 ? 17.271 0.280 -18.181 1.00 95.62 493 LEU A O 1
ATOM 3958 N N . LEU A 1 494 ? 19.322 0.949 -17.564 1.00 94.19 494 LEU A N 1
ATOM 3959 C CA . LEU A 1 494 ? 20.021 -0.244 -18.049 1.00 94.19 494 LEU A CA 1
ATOM 3960 C C . LEU A 1 494 ? 19.467 -1.520 -17.420 1.00 94.19 494 LEU A C 1
ATOM 3962 O O . LEU A 1 494 ? 19.136 -2.460 -18.137 1.00 94.19 494 LEU A O 1
ATOM 3966 N N . LYS A 1 495 ? 19.289 -1.552 -16.095 1.00 93.62 495 LYS A N 1
ATOM 3967 C CA . LYS A 1 495 ? 18.676 -2.709 -15.426 1.00 93.62 495 LYS A CA 1
ATOM 3968 C C . LYS A 1 495 ? 17.298 -3.023 -15.994 1.00 93.62 495 LYS A C 1
ATOM 3970 O O . LYS A 1 495 ? 17.013 -4.181 -16.279 1.00 93.62 495 LYS A O 1
ATOM 3975 N N . MET A 1 496 ? 16.465 -2.004 -16.203 1.00 94.12 496 MET A N 1
ATOM 3976 C CA . MET A 1 496 ? 15.158 -2.189 -16.834 1.00 94.12 496 MET A CA 1
ATOM 3977 C C . MET A 1 496 ? 15.299 -2.755 -18.253 1.00 94.12 496 MET A C 1
ATOM 3979 O O . MET A 1 496 ? 14.594 -3.702 -18.591 1.00 94.12 496 MET A O 1
ATOM 3983 N N . MET A 1 497 ? 16.244 -2.256 -19.055 1.00 94.81 497 MET A N 1
ATOM 3984 C CA . MET A 1 497 ? 16.495 -2.764 -20.409 1.00 94.81 497 MET A CA 1
ATOM 3985 C C . MET A 1 497 ? 16.935 -4.226 -20.423 1.00 94.81 497 MET A C 1
ATOM 3987 O O . MET A 1 497 ? 16.529 -4.938 -21.325 1.00 94.81 497 MET A O 1
ATOM 3991 N N . PHE A 1 498 ? 17.711 -4.698 -19.443 1.00 92.75 498 PHE A N 1
ATOM 3992 C CA . PHE A 1 498 ? 18.102 -6.112 -19.365 1.00 92.75 498 PHE A CA 1
ATOM 3993 C C . PHE A 1 498 ? 17.014 -7.020 -18.776 1.00 92.75 498 PHE A C 1
ATOM 3995 O O . PHE A 1 498 ? 17.001 -8.210 -19.071 1.00 92.75 498 PHE A O 1
ATOM 4002 N N . ILE A 1 499 ? 16.107 -6.491 -17.948 1.00 90.88 499 ILE A N 1
ATOM 4003 C CA . ILE A 1 499 ? 15.013 -7.268 -17.341 1.00 90.88 499 ILE A CA 1
ATOM 4004 C C . ILE A 1 499 ? 13.878 -7.505 -18.334 1.00 90.88 499 ILE A C 1
ATOM 4006 O O . ILE A 1 499 ? 13.356 -8.611 -18.422 1.00 90.88 499 ILE A O 1
ATOM 4010 N N . MET A 1 500 ? 13.477 -6.472 -19.072 1.00 90.56 500 MET A N 1
ATOM 4011 C CA . MET A 1 500 ? 12.286 -6.530 -19.925 1.00 90.56 500 MET A CA 1
ATOM 4012 C C . MET A 1 500 ? 12.342 -7.600 -21.035 1.00 90.56 500 MET A C 1
ATOM 4014 O O . MET A 1 500 ? 11.314 -8.223 -21.286 1.00 90.56 500 MET A O 1
ATOM 4018 N N . PRO A 1 501 ? 13.491 -7.886 -21.680 1.00 88.25 501 PRO A N 1
ATOM 4019 C CA . PRO A 1 501 ? 13.609 -8.957 -22.665 1.00 88.25 501 PRO A CA 1
ATOM 4020 C C . PRO A 1 501 ? 13.445 -10.369 -22.106 1.00 88.25 501 PRO A C 1
ATOM 4022 O O . PRO A 1 501 ? 13.293 -11.295 -22.891 1.00 88.25 501 PRO A O 1
ATOM 4025 N N . VAL A 1 502 ? 13.512 -10.548 -20.783 1.00 80.75 502 VAL A N 1
ATOM 4026 C CA . VAL A 1 502 ? 13.482 -11.876 -20.152 1.00 80.75 502 VAL A CA 1
ATOM 4027 C C . VAL A 1 502 ? 12.078 -12.485 -20.165 1.00 80.75 502 VAL A C 1
ATOM 4029 O O . VAL A 1 502 ? 11.945 -13.699 -20.063 1.00 80.75 502 VAL A O 1
ATOM 4032 N N . ALA A 1 503 ? 11.030 -11.674 -20.301 1.00 78.38 503 ALA A N 1
ATOM 4033 C CA . ALA A 1 503 ? 9.672 -12.193 -20.297 1.00 78.38 503 ALA A CA 1
ATOM 4034 C C . ALA A 1 503 ? 9.291 -12.829 -21.635 1.00 78.38 503 ALA A C 1
ATOM 4036 O O . ALA A 1 503 ? 9.489 -12.244 -22.698 1.00 78.38 503 ALA A O 1
ATOM 4037 N N . GLU A 1 504 ? 8.638 -13.987 -21.565 1.00 74.06 504 GLU A N 1
ATOM 4038 C CA . GLU A 1 504 ? 8.065 -14.668 -22.732 1.00 74.06 504 GLU A CA 1
ATOM 4039 C C . GLU A 1 504 ? 6.735 -14.039 -23.195 1.00 74.06 504 GLU A C 1
ATOM 4041 O O . GLU A 1 504 ? 6.210 -14.362 -24.262 1.00 74.06 504 GLU A O 1
ATOM 4046 N N . THR A 1 505 ? 6.172 -13.125 -22.397 1.00 80.50 505 THR A N 1
ATOM 4047 C CA . THR A 1 505 ? 4.886 -12.466 -22.658 1.00 80.50 505 THR A CA 1
ATOM 4048 C C . THR A 1 505 ? 5.051 -11.042 -23.185 1.00 80.50 505 THR A C 1
ATOM 4050 O O . THR A 1 505 ? 6.054 -10.372 -22.946 1.00 80.50 505 THR A O 1
ATOM 4053 N N . THR A 1 506 ? 4.027 -10.538 -23.881 1.00 85.00 506 THR A N 1
ATOM 4054 C CA . THR A 1 506 ? 3.990 -9.136 -24.309 1.00 85.00 506 THR A CA 1
ATOM 4055 C C . THR A 1 506 ? 3.885 -8.206 -23.103 1.00 85.00 506 THR A C 1
ATOM 4057 O O . THR A 1 506 ? 2.825 -8.079 -22.488 1.00 85.00 506 THR A O 1
ATOM 4060 N N . ILE A 1 507 ? 4.969 -7.491 -22.814 1.00 89.00 507 ILE A N 1
ATOM 4061 C CA . ILE A 1 507 ? 5.006 -6.474 -21.767 1.00 89.00 507 ILE A CA 1
ATOM 4062 C C . ILE A 1 507 ? 4.669 -5.103 -22.350 1.00 89.00 507 ILE A C 1
ATOM 4064 O O . ILE A 1 507 ? 5.184 -4.720 -23.394 1.00 89.00 507 ILE A O 1
ATOM 4068 N N . SER A 1 508 ? 3.858 -4.321 -21.638 1.00 88.44 508 SER A N 1
ATOM 4069 C CA . SER A 1 508 ? 3.754 -2.869 -21.829 1.00 88.44 508 SER A CA 1
ATOM 4070 C C . SER A 1 508 ? 4.425 -2.073 -20.709 1.00 88.44 508 SER A C 1
ATOM 4072 O O . SER A 1 508 ? 4.469 -2.510 -19.556 1.00 88.44 508 SER A O 1
ATOM 4074 N N . THR A 1 509 ? 4.887 -0.872 -21.039 1.00 91.38 509 THR A N 1
ATOM 4075 C CA . THR A 1 509 ? 5.559 0.079 -20.141 1.00 91.38 509 THR A CA 1
ATOM 4076 C C . THR A 1 509 ? 5.041 1.498 -20.333 1.00 91.38 509 THR A C 1
ATOM 4078 O O . THR A 1 509 ? 4.397 1.816 -21.333 1.00 91.38 509 THR A O 1
ATOM 4081 N N . LYS A 1 510 ? 5.302 2.372 -19.356 1.00 88.75 510 LYS A N 1
ATOM 4082 C CA . LYS A 1 510 ? 4.963 3.799 -19.422 1.00 88.75 510 LYS A CA 1
ATOM 4083 C C . LYS A 1 510 ? 5.975 4.645 -18.651 1.00 88.75 510 LYS A C 1
ATOM 4085 O O . LYS A 1 510 ? 6.207 4.381 -17.471 1.00 88.75 510 LYS A O 1
ATOM 4090 N N . LEU A 1 511 ? 6.494 5.706 -19.273 1.00 90.38 511 LEU A N 1
ATOM 4091 C CA . LEU A 1 511 ? 7.297 6.720 -18.583 1.00 90.38 511 LEU A CA 1
ATOM 4092 C C . LEU A 1 511 ? 6.407 7.498 -17.603 1.00 90.38 511 LEU A C 1
ATOM 4094 O O . LEU A 1 511 ? 5.293 7.899 -17.946 1.00 90.38 511 LEU A O 1
ATOM 4098 N N . SER A 1 512 ? 6.821 7.659 -16.348 1.00 83.25 512 SER A N 1
ATOM 4099 C CA . SER A 1 512 ? 5.917 8.191 -15.329 1.00 83.25 512 SER A CA 1
ATOM 4100 C C . SER A 1 512 ? 6.592 9.042 -14.271 1.00 83.25 512 SER A C 1
ATOM 4102 O O . SER A 1 512 ? 7.496 8.575 -13.585 1.00 83.25 512 SER A O 1
ATOM 4104 N N . SER A 1 513 ? 5.985 10.208 -14.017 1.00 77.56 513 SER A N 1
ATOM 4105 C CA . SER A 1 513 ? 6.202 11.067 -12.839 1.00 77.56 513 SER A CA 1
ATOM 4106 C C . SER A 1 513 ? 5.609 10.500 -11.541 1.00 77.56 513 SER A C 1
ATOM 4108 O O . SER A 1 513 ? 5.701 11.126 -10.485 1.00 77.56 513 SER A O 1
ATOM 4110 N N . ASN A 1 514 ? 4.965 9.326 -11.614 1.00 66.06 514 ASN A N 1
ATOM 4111 C CA . ASN A 1 514 ? 4.382 8.630 -10.469 1.00 66.06 514 ASN A CA 1
ATOM 4112 C C . ASN A 1 514 ? 5.110 7.321 -10.118 1.00 66.06 514 ASN A C 1
ATOM 4114 O O . ASN A 1 514 ? 4.643 6.590 -9.243 1.00 66.06 514 ASN A O 1
ATOM 4118 N N . SER A 1 515 ? 6.234 7.008 -10.771 1.00 57.59 515 SER A N 1
ATOM 4119 C CA . SER A 1 515 ? 6.959 5.756 -10.538 1.00 57.59 515 SER A CA 1
ATOM 4120 C C . SER A 1 515 ? 7.393 5.508 -9.083 1.00 57.59 515 SER A C 1
ATOM 4122 O O . SER A 1 515 ? 7.329 4.348 -8.688 1.00 57.59 515 SER A O 1
ATOM 4124 N N . PRO A 1 516 ? 7.775 6.497 -8.244 1.00 51.28 516 PRO A N 1
ATOM 4125 C CA . PRO A 1 516 ? 8.160 6.225 -6.857 1.00 51.28 516 PRO A CA 1
ATOM 4126 C C . PRO A 1 516 ? 6.949 5.919 -5.957 1.00 51.28 516 PRO A C 1
ATOM 4128 O O . PRO A 1 516 ? 7.108 5.487 -4.813 1.00 51.28 516 PRO A O 1
ATOM 4131 N N . PHE A 1 517 ? 5.722 6.119 -6.458 1.00 51.59 517 PHE A N 1
ATOM 4132 C CA . PHE A 1 517 ? 4.476 5.866 -5.726 1.00 51.59 517 PHE A CA 1
ATOM 4133 C C . PHE A 1 517 ? 3.811 4.540 -6.091 1.00 51.59 517 PHE A C 1
ATOM 4135 O O . PHE A 1 517 ? 2.963 4.051 -5.339 1.00 51.59 517 PHE A O 1
ATOM 4142 N N . VAL A 1 518 ? 4.208 3.932 -7.208 1.00 51.47 518 VAL A N 1
ATOM 4143 C CA . VAL A 1 518 ? 3.886 2.539 -7.514 1.00 51.47 518 VAL A CA 1
ATOM 4144 C C . VAL A 1 518 ? 5.035 1.733 -6.954 1.00 51.47 518 VAL A C 1
ATOM 4146 O O . VAL A 1 518 ? 6.127 1.747 -7.500 1.00 51.47 518 VAL A O 1
ATOM 4149 N N . ARG A 1 519 ? 4.810 1.160 -5.771 1.00 53.94 519 ARG A N 1
ATOM 4150 C CA . ARG A 1 519 ? 5.822 0.501 -4.935 1.00 53.94 519 ARG A CA 1
ATOM 4151 C C . ARG A 1 519 ? 6.724 -0.467 -5.716 1.00 53.94 519 ARG A C 1
ATOM 4153 O O . ARG A 1 519 ? 6.445 -0.828 -6.850 1.00 53.94 519 ARG A O 1
ATOM 4160 N N . LEU A 1 520 ? 7.691 -1.028 -4.992 1.00 49.72 520 LEU A N 1
ATOM 4161 C CA . LEU A 1 520 ? 8.471 -2.258 -5.227 1.00 49.72 520 LEU A CA 1
ATOM 4162 C C . LEU A 1 520 ? 7.656 -3.523 -5.621 1.00 49.72 520 LEU A C 1
ATOM 4164 O O . LEU A 1 520 ? 8.001 -4.636 -5.274 1.00 49.72 520 LEU A O 1
ATOM 4168 N N . SER A 1 521 ? 6.483 -3.382 -6.210 1.00 49.00 521 SER A N 1
ATOM 4169 C CA . SER A 1 521 ? 5.496 -4.420 -6.475 1.0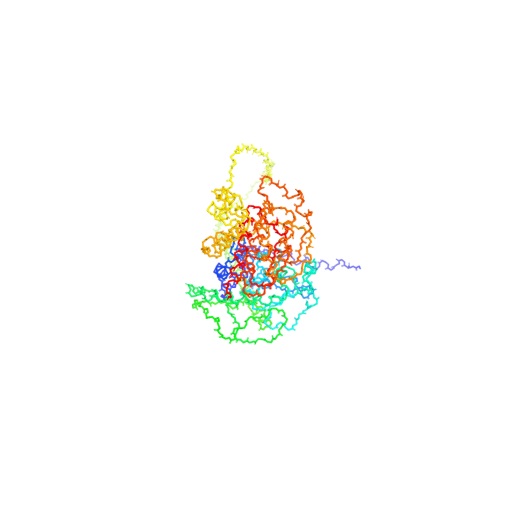0 49.00 521 SER A CA 1
ATOM 4170 C C . SER A 1 521 ? 4.634 -3.939 -7.638 1.00 49.00 521 SER A C 1
ATOM 4172 O O . SER A 1 521 ? 3.445 -3.676 -7.482 1.00 49.00 521 SER A O 1
ATOM 4174 N N . GLN A 1 522 ? 5.272 -3.727 -8.786 1.00 57.81 522 GLN A N 1
ATOM 4175 C CA . GLN A 1 522 ? 4.567 -3.694 -10.059 1.00 57.81 522 GLN A CA 1
ATOM 4176 C C . GLN A 1 522 ? 4.385 -5.159 -10.443 1.00 57.81 522 GLN A C 1
ATOM 4178 O O . GLN A 1 522 ? 5.366 -5.808 -10.780 1.00 57.81 522 GLN A O 1
ATOM 4183 N N . PHE A 1 523 ? 3.179 -5.687 -10.236 1.00 56.53 523 PHE A N 1
ATOM 4184 C CA . PHE A 1 523 ? 2.871 -7.098 -10.498 1.00 56.53 523 PHE A CA 1
ATOM 4185 C C . PHE A 1 523 ? 2.022 -7.295 -11.761 1.00 56.53 523 PHE A C 1
ATOM 4187 O O . PHE A 1 523 ? 1.536 -8.388 -12.022 1.00 56.53 523 PHE A O 1
ATOM 4194 N N . GLU A 1 524 ? 1.729 -6.204 -12.477 1.00 65.31 524 GLU A N 1
ATOM 4195 C CA . GLU A 1 524 ? 0.867 -6.220 -13.654 1.00 65.31 524 GLU A CA 1
ATOM 4196 C C . GLU A 1 524 ? 1.301 -5.115 -14.627 1.00 65.31 524 GLU A C 1
ATOM 4198 O O . GLU A 1 524 ? 1.583 -3.979 -14.227 1.00 65.31 524 GLU A O 1
ATOM 4203 N N . SER A 1 525 ? 1.325 -5.448 -15.917 1.00 67.00 525 SER A N 1
ATOM 4204 C CA . SER A 1 525 ? 1.572 -4.505 -17.007 1.00 67.00 525 SER A CA 1
ATOM 4205 C C . SER A 1 525 ? 0.440 -3.452 -17.102 1.00 67.00 525 SER A C 1
ATOM 4207 O O . SER A 1 525 ? -0.733 -3.811 -16.972 1.00 67.00 525 SER A O 1
ATOM 4209 N N . PRO A 1 526 ? 0.733 -2.155 -17.350 1.00 82.56 526 PRO A N 1
ATOM 4210 C CA . PRO A 1 526 ? 2.030 -1.615 -17.744 1.00 82.56 526 PRO A CA 1
ATOM 4211 C C . PRO A 1 526 ? 2.987 -1.333 -16.581 1.00 82.56 526 PRO A C 1
ATOM 4213 O O . PRO A 1 526 ? 2.615 -0.674 -15.609 1.00 82.56 526 PRO A O 1
ATOM 4216 N N . TYR A 1 527 ? 4.251 -1.735 -16.739 1.00 85.75 527 TYR A N 1
ATOM 4217 C CA . TYR A 1 527 ? 5.313 -1.382 -15.796 1.00 85.75 527 TYR A CA 1
ATOM 4218 C C . TYR A 1 527 ? 5.658 0.103 -15.931 1.00 85.75 527 TYR A C 1
ATOM 4220 O O . TYR A 1 527 ? 5.854 0.627 -17.031 1.00 85.75 527 TYR A O 1
ATOM 4228 N N . LEU A 1 528 ? 5.713 0.811 -14.807 1.00 86.62 528 LEU A N 1
ATOM 4229 C CA . LEU A 1 528 ? 6.054 2.226 -14.805 1.00 86.62 528 LEU A CA 1
ATOM 4230 C C . LEU A 1 528 ? 7.564 2.389 -14.728 1.00 86.62 528 LEU A C 1
ATOM 4232 O O . LEU A 1 528 ? 8.191 1.942 -13.765 1.00 86.62 528 LEU A O 1
ATOM 4236 N N . ILE A 1 529 ? 8.109 3.075 -15.726 1.00 90.88 529 ILE A N 1
ATOM 4237 C CA . ILE A 1 529 ? 9.502 3.501 -15.759 1.00 90.88 529 ILE A CA 1
ATOM 4238 C C . ILE A 1 529 ? 9.561 4.914 -15.184 1.00 90.88 529 ILE A C 1
ATOM 4240 O O . ILE A 1 529 ? 8.801 5.790 -15.603 1.00 90.88 529 ILE A O 1
ATOM 4244 N N . ALA A 1 530 ? 10.423 5.138 -14.195 1.00 89.81 530 ALA A N 1
ATOM 4245 C CA . ALA A 1 530 ? 10.584 6.456 -13.593 1.00 89.81 530 ALA A CA 1
ATOM 4246 C C . ALA A 1 530 ? 11.118 7.451 -14.617 1.00 89.81 530 ALA A C 1
ATOM 4248 O O . ALA A 1 530 ? 12.134 7.182 -15.252 1.00 89.81 530 ALA A O 1
ATOM 4249 N N . ASP A 1 531 ? 10.458 8.600 -14.740 1.00 90.50 531 ASP A N 1
ATOM 4250 C CA . ASP A 1 531 ? 11.064 9.786 -15.344 1.00 90.50 531 ASP A CA 1
ATOM 4251 C C . ASP A 1 531 ? 12.066 10.440 -14.376 1.00 90.50 531 ASP A C 1
ATOM 4253 O O . ASP A 1 531 ? 12.211 10.025 -13.218 1.00 90.50 531 ASP A O 1
ATOM 4257 N N . THR A 1 532 ? 12.759 11.478 -14.836 1.00 89.31 532 THR A N 1
ATOM 4258 C CA . THR A 1 532 ? 13.754 12.186 -14.024 1.00 89.31 532 THR A CA 1
ATOM 4259 C C . THR A 1 532 ? 13.118 12.783 -12.767 1.00 89.31 532 THR A C 1
ATOM 4261 O O . THR A 1 532 ? 13.655 12.652 -11.666 1.00 89.31 532 THR A O 1
ATOM 4264 N N . ALA A 1 533 ? 11.930 13.382 -12.883 1.00 83.94 533 ALA A N 1
ATOM 4265 C CA . ALA A 1 533 ? 11.231 13.985 -11.747 1.00 83.94 533 ALA A CA 1
ATOM 4266 C C . ALA A 1 533 ? 10.870 12.961 -10.655 1.00 83.94 533 ALA A C 1
ATOM 4268 O O . ALA A 1 533 ? 10.970 13.257 -9.465 1.00 83.94 533 ALA A O 1
ATOM 4269 N N . SER A 1 534 ? 10.446 11.763 -11.047 1.00 82.06 534 SER A N 1
ATOM 4270 C CA . SER A 1 534 ? 10.187 10.611 -10.182 1.00 82.06 534 SER A CA 1
ATOM 4271 C C . SER A 1 534 ? 11.441 10.074 -9.525 1.00 82.06 534 SER A C 1
ATOM 4273 O O . SER A 1 534 ? 11.449 9.787 -8.329 1.00 82.06 534 SER A O 1
ATOM 4275 N N . PHE A 1 535 ? 12.496 9.914 -10.317 1.00 88.31 535 PHE A N 1
ATOM 4276 C CA . PHE A 1 535 ? 13.769 9.388 -9.860 1.00 88.31 535 PHE A CA 1
ATOM 4277 C C . PHE A 1 535 ? 14.373 10.275 -8.767 1.00 88.31 535 PHE A C 1
ATOM 4279 O O . PHE A 1 535 ? 14.784 9.797 -7.708 1.00 88.31 535 PHE A O 1
ATOM 4286 N N . MET A 1 536 ? 14.313 11.588 -8.985 1.00 84.94 536 MET A N 1
ATOM 4287 C CA . MET A 1 536 ? 14.859 12.600 -8.085 1.00 84.94 536 MET A CA 1
ATOM 4288 C C . MET A 1 536 ? 14.007 12.866 -6.839 1.00 84.94 536 MET A C 1
ATOM 4290 O O . MET A 1 536 ? 14.480 13.523 -5.914 1.00 84.94 536 MET A O 1
ATOM 4294 N N . GLN A 1 537 ? 12.776 12.349 -6.767 1.00 79.12 537 GLN A N 1
ATOM 4295 C CA . GLN A 1 537 ? 11.993 12.382 -5.526 1.00 79.12 537 GLN A CA 1
ATOM 4296 C C . GLN A 1 537 ? 12.553 11.446 -4.459 1.00 79.12 537 GLN A C 1
ATOM 4298 O O . GLN A 1 537 ? 12.236 11.628 -3.286 1.00 79.12 537 GLN A O 1
ATOM 4303 N N . ILE A 1 538 ? 13.359 10.452 -4.835 1.00 80.44 538 ILE A N 1
ATOM 4304 C CA . ILE A 1 538 ? 13.979 9.569 -3.856 1.00 80.44 538 ILE A CA 1
ATOM 4305 C C . ILE A 1 538 ? 15.214 10.241 -3.259 1.00 80.44 538 ILE A C 1
ATOM 4307 O O . ILE A 1 538 ? 16.069 10.756 -3.990 1.00 80.44 538 ILE A O 1
ATOM 4311 N N . ASP A 1 539 ? 15.300 10.201 -1.927 1.00 78.56 539 ASP A N 1
ATOM 4312 C CA . ASP A 1 539 ? 16.454 10.667 -1.162 1.00 78.56 539 ASP A CA 1
ATOM 4313 C C . ASP A 1 539 ? 17.759 10.116 -1.777 1.00 78.56 539 ASP A C 1
ATOM 4315 O O . ASP A 1 539 ? 17.848 8.896 -1.976 1.00 78.56 539 ASP A O 1
ATOM 4319 N N . PRO A 1 540 ? 18.756 10.972 -2.091 1.00 82.06 540 PRO A N 1
ATOM 4320 C CA . PRO A 1 540 ? 19.999 10.549 -2.736 1.00 82.06 540 PRO A CA 1
ATOM 4321 C C . PRO A 1 540 ? 20.655 9.340 -2.061 1.00 82.06 540 PRO A C 1
ATOM 4323 O O . PRO A 1 540 ? 21.012 8.377 -2.733 1.00 82.06 540 PRO A O 1
ATOM 4326 N N . SER A 1 541 ? 20.690 9.317 -0.726 1.00 78.31 541 SER A N 1
ATOM 4327 C CA . SER A 1 541 ? 21.319 8.246 0.057 1.00 78.31 541 SER A CA 1
ATOM 4328 C C . SER A 1 541 ? 20.586 6.899 -0.010 1.00 78.31 541 SER A C 1
ATOM 4330 O O . SER A 1 541 ? 21.096 5.883 0.459 1.00 78.31 541 SER A O 1
ATOM 4332 N N . ARG A 1 542 ? 19.368 6.874 -0.565 1.00 80.81 542 ARG A N 1
ATOM 4333 C CA . ARG A 1 542 ? 18.511 5.681 -0.680 1.00 80.81 542 ARG A CA 1
ATOM 4334 C C . ARG A 1 542 ? 18.177 5.328 -2.124 1.00 80.81 542 ARG A C 1
ATOM 4336 O O . ARG A 1 542 ? 17.626 4.255 -2.368 1.00 80.81 542 ARG A O 1
ATOM 4343 N N . ARG A 1 543 ? 18.483 6.214 -3.072 1.00 85.50 543 ARG A N 1
ATOM 4344 C CA . ARG A 1 543 ? 18.021 6.145 -4.460 1.00 85.50 543 ARG A CA 1
ATOM 4345 C C . ARG A 1 543 ? 18.445 4.863 -5.156 1.00 85.50 543 ARG A C 1
ATOM 4347 O O . ARG A 1 543 ? 17.592 4.134 -5.663 1.00 85.50 543 ARG A O 1
ATOM 4354 N N . SER A 1 544 ? 19.736 4.558 -5.091 1.00 84.56 544 SER A N 1
ATOM 4355 C CA . SER A 1 544 ? 20.297 3.335 -5.659 1.00 84.56 544 SER A CA 1
ATOM 4356 C C . SER A 1 544 ? 19.609 2.091 -5.085 1.00 84.56 544 SER A C 1
ATOM 4358 O O . SER A 1 544 ? 19.065 1.298 -5.846 1.00 84.56 544 SER A O 1
ATOM 4360 N N . ALA A 1 545 ? 19.498 1.963 -3.756 1.00 84.62 545 ALA A N 1
ATOM 4361 C CA . ALA A 1 545 ? 18.806 0.832 -3.129 1.00 84.62 545 ALA A CA 1
ATOM 4362 C C . ALA A 1 545 ? 17.325 0.735 -3.544 1.00 84.62 545 ALA A C 1
ATOM 4364 O O . ALA A 1 545 ? 16.827 -0.361 -3.809 1.00 84.62 545 ALA A O 1
ATOM 4365 N N . TYR A 1 546 ? 16.619 1.864 -3.643 1.00 86.31 546 TYR A N 1
ATOM 4366 C CA . TYR A 1 546 ? 15.214 1.906 -4.048 1.00 86.31 546 TYR A CA 1
ATOM 4367 C C . TYR A 1 546 ? 15.005 1.368 -5.466 1.00 86.31 546 TYR A C 1
ATOM 4369 O O . TYR A 1 546 ? 14.243 0.419 -5.659 1.00 86.31 546 TYR A O 1
ATOM 4377 N N . PHE A 1 547 ? 15.694 1.939 -6.456 1.00 87.19 547 PHE A N 1
ATOM 4378 C CA . PHE A 1 547 ? 15.506 1.567 -7.861 1.00 87.19 547 PHE A CA 1
ATOM 4379 C C . PHE A 1 547 ? 16.066 0.186 -8.184 1.00 87.19 547 PHE A C 1
ATOM 4381 O O . PHE A 1 547 ? 15.502 -0.536 -9.005 1.00 87.19 547 PHE A O 1
ATOM 4388 N N . PHE A 1 548 ? 17.100 -0.231 -7.462 1.00 87.62 548 PHE A N 1
ATOM 4389 C CA . PHE A 1 548 ? 17.606 -1.593 -7.512 1.00 87.62 548 PHE A CA 1
ATOM 4390 C C . PHE A 1 548 ? 16.566 -2.595 -6.991 1.00 87.62 548 PHE A C 1
ATOM 4392 O O . PHE A 1 548 ? 16.301 -3.619 -7.620 1.00 87.62 548 PHE A O 1
ATOM 4399 N N . THR A 1 549 ? 15.899 -2.269 -5.880 1.00 85.62 549 THR A N 1
ATOM 4400 C CA . THR A 1 549 ? 14.795 -3.086 -5.369 1.00 85.62 549 THR A CA 1
ATOM 4401 C C . THR A 1 549 ? 13.620 -3.091 -6.350 1.00 85.62 549 THR A C 1
ATOM 4403 O O . THR A 1 549 ? 13.005 -4.134 -6.553 1.00 85.62 549 THR A O 1
ATOM 4406 N N . LEU A 1 550 ? 13.290 -1.958 -6.977 1.00 86.31 550 LEU A N 1
ATOM 4407 C CA . LEU A 1 550 ? 12.207 -1.878 -7.963 1.00 86.31 550 LEU A CA 1
ATOM 4408 C C . LEU A 1 550 ? 12.467 -2.821 -9.144 1.00 86.31 550 LEU A C 1
ATOM 4410 O O . LEU A 1 550 ? 11.608 -3.645 -9.452 1.00 86.31 550 LEU A O 1
ATOM 4414 N N . ALA A 1 551 ? 13.664 -2.745 -9.729 1.00 88.62 551 ALA A N 1
ATOM 4415 C CA . ALA A 1 551 ? 14.105 -3.618 -10.811 1.00 88.62 551 ALA A CA 1
ATOM 4416 C C . ALA A 1 551 ? 13.985 -5.103 -10.419 1.00 88.62 551 ALA A C 1
ATOM 4418 O O . ALA A 1 551 ? 13.370 -5.886 -11.138 1.00 88.62 551 ALA A O 1
ATOM 4419 N N . LEU A 1 552 ? 14.467 -5.478 -9.228 1.00 85.81 552 LEU A N 1
ATOM 4420 C CA . LEU A 1 552 ? 14.383 -6.858 -8.740 1.00 85.81 552 LEU A CA 1
ATOM 4421 C C . LEU A 1 552 ? 12.939 -7.371 -8.645 1.00 85.81 552 LEU A C 1
ATOM 4423 O O . LEU A 1 552 ? 12.666 -8.510 -9.013 1.00 85.81 552 LEU A O 1
ATOM 4427 N N . ASN A 1 553 ? 12.006 -6.555 -8.152 1.00 83.19 553 ASN A N 1
ATOM 4428 C CA . ASN A 1 553 ? 10.620 -7.004 -8.017 1.00 83.19 553 ASN A CA 1
ATOM 4429 C C . ASN A 1 553 ? 9.912 -7.141 -9.363 1.00 83.19 553 ASN A C 1
ATOM 4431 O O . ASN A 1 553 ? 9.094 -8.044 -9.497 1.00 83.19 553 ASN A O 1
ATOM 4435 N N . ILE A 1 554 ? 10.240 -6.289 -10.339 1.00 85.81 554 ILE A N 1
ATOM 4436 C CA . ILE A 1 554 ? 9.737 -6.423 -11.711 1.00 85.81 554 ILE A CA 1
ATOM 4437 C C . ILE A 1 554 ? 10.287 -7.705 -12.339 1.00 85.81 554 ILE A C 1
ATOM 4439 O O . ILE A 1 554 ? 9.525 -8.499 -12.871 1.00 85.81 554 ILE A O 1
ATOM 4443 N N . ALA A 1 555 ? 11.587 -7.968 -12.199 1.00 86.44 555 ALA A N 1
ATOM 4444 C CA . ALA A 1 555 ? 12.185 -9.192 -12.726 1.00 86.44 555 ALA A CA 1
ATOM 4445 C C . ALA A 1 555 ? 11.566 -10.460 -12.112 1.00 86.44 555 ALA A C 1
ATOM 4447 O O . ALA A 1 555 ? 11.273 -11.415 -12.819 1.00 86.44 555 ALA A O 1
ATOM 4448 N N . GLN A 1 556 ? 11.317 -10.459 -10.800 1.00 83.38 556 GLN A N 1
ATOM 4449 C CA . GLN A 1 556 ? 10.655 -11.576 -10.117 1.00 83.38 556 GLN A CA 1
ATOM 4450 C C . GLN A 1 556 ? 9.194 -11.766 -10.513 1.00 83.38 556 GLN A C 1
ATOM 4452 O O . GLN A 1 556 ? 8.655 -12.847 -10.303 1.00 83.38 556 GLN A O 1
ATOM 4457 N N . ASP A 1 557 ? 8.529 -10.714 -10.968 1.00 82.06 557 ASP A N 1
ATOM 4458 C CA . ASP A 1 557 ? 7.169 -10.803 -11.478 1.00 82.06 557 ASP A CA 1
ATOM 4459 C C . ASP A 1 557 ? 7.161 -11.461 -12.858 1.00 82.06 557 ASP A C 1
ATOM 4461 O O . ASP A 1 557 ? 6.476 -12.455 -13.057 1.00 82.06 557 ASP A O 1
ATOM 4465 N N . LEU A 1 558 ? 8.041 -10.992 -13.746 1.00 83.06 558 LEU A N 1
ATOM 4466 C CA . LEU A 1 558 ? 8.197 -11.504 -15.109 1.00 83.06 558 LEU A CA 1
ATOM 4467 C C . LEU A 1 558 ? 8.676 -12.961 -15.199 1.00 83.06 558 LEU A C 1
ATOM 4469 O O . LEU A 1 558 ? 8.554 -13.561 -16.258 1.00 83.06 558 LEU A O 1
ATOM 4473 N N . LEU A 1 559 ? 9.239 -13.507 -14.118 1.00 79.38 559 LEU A N 1
ATOM 4474 C CA . LEU A 1 559 ? 9.775 -14.874 -14.038 1.00 79.38 559 LEU A CA 1
ATOM 4475 C C . LEU A 1 559 ? 8.883 -15.861 -13.270 1.00 79.38 559 LEU A C 1
ATOM 4477 O O . LEU A 1 559 ? 9.290 -16.999 -13.037 1.00 79.38 559 LEU A O 1
ATOM 4481 N N . LYS A 1 560 ? 7.731 -15.416 -12.755 1.00 69.88 560 LYS A N 1
ATOM 4482 C CA . LYS A 1 560 ? 6.794 -16.291 -12.024 1.00 69.88 560 LYS A CA 1
ATOM 4483 C C . LYS A 1 560 ? 5.842 -17.063 -12.927 1.00 69.88 560 LYS A C 1
ATOM 4485 O O . LYS A 1 560 ? 5.223 -18.008 -12.434 1.00 69.88 560 LYS A O 1
ATOM 4490 N N . ASP A 1 561 ? 5.746 -16.642 -14.177 1.00 48.91 561 ASP A N 1
ATOM 4491 C CA . ASP A 1 561 ? 5.080 -17.346 -15.266 1.00 48.91 561 ASP A CA 1
ATOM 4492 C C . ASP A 1 561 ? 6.131 -18.113 -16.076 1.00 48.91 561 ASP A C 1
ATOM 4494 O O . ASP A 1 561 ? 5.781 -19.215 -16.561 1.00 48.91 561 ASP A O 1
#

Organism: Caenorhabditis brenneri (NCBI:txid135651)

Radius of gyration: 35.2 Å; Cα contacts (8 Å, |Δi|>4): 694; chains: 1; bounding box: 89×74×119 Å

Secondary structure (DSSP, 8-state):
---GGGGGGSSTTSSS-TT-PPPPS------HHHHHHHTTSS--HHHHHHHHHHH-GGG-SHHHHHHHHHHB-SSPPPP-TTSTT-SS-TTTTTEETTEEB----STT-SS-GGGHHHHHHHHSS-B-TTT----TT----TTTT---HHHHHTTS----S-GGGSGGGSPTT-HHHHHHHHHHHHHHHHHHHHHHS-BSS--TTSS-BSS-----SSBPPPB-TT--S-PPPB-TT---------SSSHHHHHHHHHHHHHHHHHHHHHHHHHHHHHHHHHHHHHHHHHTT---------------------------------------------PPPSS-HHHHHHHHHT-STTHHHHHHHHHTT--SS-HHHHHHHHHHHHHHHHHHHHHT--HHHHHHHHHHHT-GGGB----------PPPEE--HHHHHHHHHHHTT-S-TTSHHHHHHHHHHHHS----THHHH-GGGS-SSS---HHHHHHHHHHHHHHHGGG-SS--EEEEETTGGGS-S---SSSEEEE-HHHHTTB-HHHHHHHHHHHHHHHHHHHT--

Sequence (561 aa):
MFNPLAKKRFIVKATYAPNRAPIPENLPILTPVEMAVELGLLPEIETYIEEVFTRAPYLENDQTREWLRKHVDAIMPRSVAKQQGSGICGSCSSNWFGMPMRAHNQKDCGIPFYYRAQFQAVNTRAMCPKCKGRSDNHNVCYAKDVVCGQCQQNQLGARPHQPSTGICFIAPGSERAQFETWRIKQYNNNVRRSLERPFRVRLYNDEPLKRAIPVGFGLTPYVDHNNRIGRIQYTDDATYPGIMSTHGNEERRKEMEQRIQREINKRSEDAALKQFQDLANAIAQEANQIGSIPLSKSSKSPSKDQGEGKGLQVRDRSHVESGDEIGQKSDSGAKQTSPPLIDQETQEFINVHRLTTTSAEAIQQAEGSQDVTIDGKRKIFWINENIEKMKALINTGEDYKKRLQKVAGKPEAIGILQRKNKVDARPRPINHDNLNEGIWQLANTNNWQSPEILTWMQELLTGDKEENAVFEDDQWKTINGEPNWREEYAEYLLKMMFIMPVAETTISTKLSSNSPFVRLSQFESPYLIADTASFMQIDPSRRSAYFFTLALNIAQDLLKD